Protein 9BKB (pdb70)

Structure (mmCIF, N/CA/C/O backbone):
data_9BKB
#
_entry.id   9BKB
#
_cell.length_a   87.410
_cell.length_b   87.410
_cell.length_c   183.680
_cell.angle_alpha   90.000
_cell.angle_beta   90.000
_cell.angle_gamma   90.000
#
_symmetry.space_group_name_H-M   'P 41 21 2'
#
loop_
_entity.id
_entity.type
_entity.pdbx_description
1 polymer 'Rid family protein ACIAD3089'
2 water water
#
loop_
_atom_site.group_PDB
_atom_site.id
_atom_site.type_symbol
_atom_site.label_atom_id
_atom_site.label_alt_id
_atom_site.label_comp_id
_atom_site.label_asym_id
_atom_site.label_entity_id
_atom_site.label_seq_id
_atom_site.pdbx_PDB_ins_code
_atom_site.Cartn_x
_atom_site.Cartn_y
_atom_site.Cartn_z
_atom_site.occupancy
_atom_site.B_iso_or_equiv
_atom_site.auth_seq_id
_atom_site.auth_comp_id
_atom_site.auth_asym_id
_atom_site.auth_atom_id
_atom_site.pdbx_PDB_model_num
ATOM 1 N N . MET A 1 1 ? -2.83323 8.42705 -13.09248 1.000 65.85097 1 MET A N 1
ATOM 2 C CA . MET A 1 1 ? -3.32130 7.76603 -14.29504 1.000 65.00933 1 MET A CA 1
ATOM 3 C C . MET A 1 1 ? -4.83553 7.90200 -14.52632 1.000 59.46767 1 MET A C 1
ATOM 4 O O . MET A 1 1 ? -5.22825 8.37773 -15.59210 1.000 58.92691 1 MET A O 1
ATOM 9 N N . ASN A 1 2 ? -5.68138 7.43669 -13.59370 1.000 54.01052 2 ASN A N 1
ATOM 10 C CA . ASN A 1 2 ? -7.12098 7.40107 -13.83196 1.000 50.73780 2 ASN A CA 1
ATOM 11 C C . ASN A 1 2 ? -7.84833 8.58082 -13.16298 1.000 50.70671 2 ASN A C 1
ATOM 12 O O . ASN A 1 2 ? -7.23680 9.50400 -12.60979 1.000 43.39948 2 ASN A O 1
ATOM 17 N N . ARG A 1 3 ? -9.18687 8.52121 -13.18160 1.000 43.61919 3 ARG A N 1
ATOM 18 C CA . ARG A 1 3 ? -10.00700 9.61648 -12.66957 1.000 45.29026 3 ARG A CA 1
ATOM 19 C C . ARG A 1 3 ? -9.83948 9.80864 -11.16762 1.000 41.12496 3 ARG A C 1
ATOM 20 O O . ARG A 1 3 ? -9.90021 10.94330 -10.68345 1.000 39.10830 3 ARG A O 1
ATOM 28 N N . ASP A 1 4 ? -9.62745 8.73259 -10.41219 1.000 41.97680 4 ASP A N 1
ATOM 29 C CA . ASP A 1 4 ? -9.46885 8.88792 -8.96931 1.000 43.52604 4 ASP A CA 1
ATOM 30 C C . ASP A 1 4 ? -8.15677 9.59473 -8.64114 1.000 44.11823 4 ASP A C 1
ATOM 31 O O . ASP A 1 4 ? -8.09924 10.43358 -7.72843 1.000 44.70032 4 ASP A O 1
ATOM 36 N N . ASP A 1 5 ? -7.09660 9.29449 -9.40118 1.000 45.29234 5 ASP A N 1
ATOM 37 C CA . ASP A 1 5 ? -5.83549 10.00846 -9.22440 1.000 45.48399 5 ASP A CA 1
ATOM 38 C C . ASP A 1 5 ? -5.99423 11.48190 -9.55583 1.000 44.08180 5 ASP A C 1
ATOM 39 O O . ASP A 1 5 ? -5.46144 12.35094 -8.85343 1.000 42.76869 5 ASP A O 1
ATOM 44 N N . ALA A 1 6 ? -6.71241 11.77808 -10.64104 1.000 40.07269 6 ALA A N 1
ATOM 45 C CA . ALA A 1 6 ? -6.97664 13.16256 -10.99686 1.000 38.86341 6 ALA A CA 1
ATOM 46 C C . ALA A 1 6 ? -7.75782 13.87044 -9.90000 1.000 38.65520 6 ALA A C 1
ATOM 47 O O . ALA A 1 6 ? -7.48844 15.03971 -9.59546 1.000 38.60587 6 ALA A O 1
ATOM 49 N N . PHE A 1 7 ? -8.74072 13.18383 -9.30948 1.000 35.10925 7 PHE A N 1
ATOM 50 C CA . PHE A 1 7 ? -9.48873 13.77613 -8.20941 1.000 37.64017 7 PHE A CA 1
ATOM 51 C C . PHE A 1 7 ? -8.55099 14.14165 -7.06650 1.000 38.64149 7 PHE A C 1
ATOM 52 O O . PHE A 1 7 ? -8.63093 15.24247 -6.51825 1.000 40.43043 7 PHE A O 1
ATOM 60 N N . LEU A 1 8 ? -7.66000 13.21981 -6.68499 1.000 39.91354 8 LEU A N 1
ATOM 61 C CA . LEU A 1 8 ? -6.72598 13.51635 -5.59011 1.000 41.84318 8 LEU A CA 1
ATOM 62 C C . LEU A 1 8 ? -5.80117 14.68306 -5.93054 1.000 40.65182 8 LEU A C 1
ATOM 63 O O . LEU A 1 8 ? -5.50356 15.52586 -5.06805 1.000 40.65048 8 LEU A O 1
ATOM 68 N N . THR A 1 9 ? -5.36259 14.76916 -7.19363 1.000 38.33281 9 THR A N 1
ATOM 69 C CA . THR A 1 9 ? -4.48266 15.86159 -7.60888 1.000 37.99497 9 THR A CA 1
ATOM 70 C C . THR A 1 9 ? -5.20057 17.20796 -7.54635 1.000 39.08315 9 THR A C 1
ATOM 71 O O . THR A 1 9 ? -4.66316 18.19939 -7.02989 1.000 40.54115 9 THR A O 1
ATOM 75 N N . VAL A 1 10 ? -6.42707 17.26120 -8.06709 1.000 38.36081 10 VAL A N 1
ATOM 76 C CA . VAL A 1 10 ? -7.19560 18.50316 -8.03444 1.000 39.02262 10 VAL A CA 1
ATOM 77 C C . VAL A 1 10 ? -7.53357 18.87719 -6.59277 1.000 39.01951 10 VAL A C 1
ATOM 78 O O . VAL A 1 10 ? -7.55115 20.05792 -6.23141 1.000 37.51547 10 VAL A O 1
ATOM 82 N N . GLN A 1 11 ? -7.82440 17.87832 -5.75477 1.000 36.72808 11 GLN A N 1
ATOM 83 C CA . GLN A 1 11 ? -8.08297 18.14108 -4.34272 1.000 41.11246 11 GLN A CA 1
ATOM 84 C C . GLN A 1 11 ? -6.87689 18.78632 -3.68013 1.000 41.72038 11 GLN A C 1
ATOM 85 O O . GLN A 1 11 ? -7.01744 19.73930 -2.90655 1.000 43.99690 11 GLN A O 1
ATOM 91 N N . ALA A 1 12 ? -5.67997 18.29195 -3.98521 1.000 42.45798 12 ALA A N 1
ATOM 92 C CA . ALA A 1 12 ? -4.48258 18.91724 -3.43735 1.000 41.99168 12 ALA A CA 1
ATOM 93 C C . ALA A 1 12 ? -4.33686 20.33497 -3.96245 1.000 44.95757 12 ALA A C 1
ATOM 94 O O . ALA A 1 12 ? -3.94719 21.24247 -3.21769 1.000 45.41088 12 ALA A O 1
ATOM 96 N N . ARG A 1 13 ? -4.66059 20.55031 -5.24427 1.000 41.86570 13 ARG A N 1
ATOM 97 C CA . ARG A 1 13 ? -4.52559 21.89226 -5.80482 1.000 40.91590 13 ARG A CA 1
ATOM 98 C C . ARG A 1 13 ? -5.49032 22.87606 -5.13994 1.000 45.81720 13 ARG A C 1
ATOM 99 O O . ARG A 1 13 ? -5.14510 24.04583 -4.92896 1.000 42.74409 13 ARG A O 1
ATOM 107 N N . LEU A 1 14 ? -6.71254 22.42976 -4.82982 1.000 40.20200 14 LEU A N 1
ATOM 108 C CA . LEU A 1 14 ? -7.71191 23.31964 -4.23980 1.000 40.86722 14 LEU A CA 1
ATOM 109 C C . LEU A 1 14 ? -7.45534 23.59982 -2.77216 1.000 46.00232 14 LEU A C 1
ATOM 110 O O . LEU A 1 14 ? -7.87562 24.64659 -2.26948 1.000 48.00061 14 LEU A O 1
ATOM 115 N N . GLY A 1 15 ? -6.77902 22.69470 -2.07484 1.000 46.32825 15 GLY A N 1
ATOM 116 C CA . GLY A 1 15 ? -6.44685 22.92454 -0.68292 1.000 45.31339 15 GLY A CA 1
ATOM 117 C C . GLY A 1 15 ? -7.53311 22.61715 0.32692 1.000 51.15504 15 GLY A C 1
ATOM 118 O O . GLY A 1 15 ? -7.48077 23.13960 1.43833 1.000 48.71593 15 GLY A O 1
ATOM 119 N N . TYR A 1 16 ? -8.52928 21.80630 -0.01873 1.000 44.82804 16 TYR A N 1
ATOM 120 C CA . TYR A 1 16 ? -9.50500 21.33068 0.95599 1.000 49.56578 16 TYR A CA 1
ATOM 121 C C . TYR A 1 16 ? -9.47223 19.81405 0.99290 1.000 50.70028 16 TYR A C 1
ATOM 122 O O . TYR A 1 16 ? -9.15159 19.15994 -0.00600 1.000 50.53491 16 TYR A O 1
ATOM 131 N N . ASP A 1 17 ? -9.84206 19.25487 2.13767 1.000 51.23385 17 ASP A N 1
ATOM 132 C CA . ASP A 1 17 ? -9.90428 17.81058 2.30513 1.000 51.61387 17 ASP A CA 1
ATOM 133 C C . ASP A 1 17 ? -11.35674 17.37575 2.14505 1.000 54.42576 17 ASP A C 1
ATOM 134 O O . ASP A 1 17 ? -12.18733 17.61961 3.02490 1.000 53.64191 17 ASP A O 1
ATOM 139 N N . PHE A 1 18 ? -11.65099 16.71633 1.02579 1.000 49.68285 18 PHE A N 1
ATOM 140 C CA . PHE A 1 18 ? -12.99091 16.24970 0.70622 1.000 53.05578 18 PHE A CA 1
ATOM 141 C C . PHE A 1 18 ? -13.25061 14.81937 1.15532 1.000 59.48411 18 PHE A C 1
ATOM 142 O O . PHE A 1 18 ? -14.41120 14.40437 1.18002 1.000 62.21777 18 PHE A O 1
ATOM 150 N N . SER A 1 19 ? -12.21000 14.05483 1.50104 1.000 64.88818 19 SER A N 1
ATOM 151 C CA . SER A 1 19 ? -12.39521 12.66002 1.88502 1.000 65.79249 19 SER A CA 1
ATOM 152 C C . SER A 1 19 ? -13.02845 12.48807 3.25891 1.000 77.13340 19 SER A C 1
ATOM 153 O O . SER A 1 19 ? -13.42152 11.36544 3.59744 1.000 84.10949 19 SER A O 1
ATOM 156 N N . GLY A 1 20 ? -13.14914 13.54928 4.04961 1.000 73.71056 20 GLY A N 1
ATOM 157 C CA . GLY A 1 20 ? -13.80168 13.43980 5.34017 1.000 75.96883 20 GLY A CA 1
ATOM 158 C C . GLY A 1 20 ? -15.26095 13.03673 5.22471 1.000 82.35972 20 GLY A C 1
ATOM 159 O O . GLY A 1 20 ? -15.99028 13.56560 4.38447 1.000 86.36062 20 GLY A O 1
ATOM 160 N N . LYS A 1 27 ? -33.23399 16.83105 5.95382 1.000 59.33629 27 LYS A N 1
ATOM 161 C CA . LYS A 1 27 ? -33.66072 15.43044 5.96906 1.000 64.07388 27 LYS A CA 1
ATOM 162 C C . LYS A 1 27 ? -33.90673 14.91673 4.55290 1.000 61.92279 27 LYS A C 1
ATOM 163 O O . LYS A 1 27 ? -35.04839 14.67141 4.14313 1.000 57.97849 27 LYS A O 1
ATOM 169 N N . TYR A 1 28 ? -32.81455 14.75722 3.80740 1.000 60.75347 28 TYR A N 1
ATOM 170 C CA . TYR A 1 28 ? -32.86209 14.21117 2.46032 1.000 58.84440 28 TYR A CA 1
ATOM 171 C C . TYR A 1 28 ? -31.65665 13.29604 2.26302 1.000 55.49242 28 TYR A C 1
ATOM 172 O O . TYR A 1 28 ? -30.82315 13.11708 3.15653 1.000 56.44944 28 TYR A O 1
ATOM 181 N N . THR A 1 29 ? -31.58340 12.71302 1.07515 1.000 53.19889 29 THR A N 1
ATOM 182 C CA . THR A 1 29 ? -30.53283 11.79204 0.67378 1.000 47.71964 29 THR A CA 1
ATOM 183 C C . THR A 1 29 ? -29.64317 12.49320 -0.34685 1.000 46.16802 29 THR A C 1
ATOM 184 O O . THR A 1 29 ? -30.14232 13.20427 -1.22540 1.000 42.17410 29 THR A O 1
ATOM 188 N N . SER A 1 30 ? -28.32813 12.27463 -0.24914 1.000 42.45985 30 SER A N 1
ATOM 189 C CA . SER A 1 30 ? -27.39851 12.97122 -1.13686 1.000 40.59081 30 SER A CA 1
ATOM 190 C C . SER A 1 30 ? -27.49475 12.44524 -2.55674 1.000 37.57600 30 SER A C 1
ATOM 191 O O . SER A 1 30 ? -27.36561 13.20892 -3.52443 1.000 36.97891 30 SER A O 1
ATOM 194 N N . LEU A 1 31 ? -27.70761 11.14166 -2.70384 1.000 38.15237 31 LEU A N 1
ATOM 195 C CA . LEU A 1 31 ? -27.65967 10.52808 -4.01870 1.000 39.10858 31 LEU A CA 1
ATOM 196 C C . LEU A 1 31 ? -28.63344 9.36946 -4.04638 1.000 35.72386 31 LEU A C 1
ATOM 197 O O . LEU A 1 31 ? -28.68183 8.57652 -3.10882 1.000 40.36792 31 LEU A O 1
ATOM 202 N N . ILE A 1 32 ? -29.39992 9.26218 -5.12371 1.000 36.95743 32 ILE A N 1
ATOM 203 C CA . ILE A 1 32 ? -30.24703 8.09719 -5.33246 1.000 38.14151 32 ILE A CA 1
ATOM 204 C C . ILE A 1 32 ? -30.02261 7.57714 -6.73977 1.000 41.89123 32 ILE A C 1
ATOM 205 O O . ILE A 1 32 ? -30.06243 8.35042 -7.70280 1.000 39.52892 32 ILE A O 1
ATOM 210 N N . GLU A 1 33 ? -29.83015 6.26388 -6.86693 1.000 42.36144 33 GLU A N 1
ATOM 211 C CA . GLU A 1 33 ? -29.64940 5.64368 -8.16976 1.000 39.99346 33 GLU A CA 1
ATOM 212 C C . GLU A 1 33 ? -30.94435 5.00575 -8.66451 1.000 41.78416 33 GLU A C 1
ATOM 213 O O . GLU A 1 33 ? -31.64068 4.31215 -7.91906 1.000 45.90604 33 GLU A O 1
ATOM 219 N N . HIS A 1 34 ? -31.25355 5.22933 -9.93308 1.000 41.45295 34 HIS A N 1
ATOM 220 C CA . HIS A 1 34 ? -32.38425 4.56468 -10.55971 1.000 44.82366 34 HIS A CA 1
ATOM 221 C C . HIS A 1 34 ? -32.11397 4.40657 -12.04724 1.000 44.37886 34 HIS A C 1
ATOM 222 O O . HIS A 1 34 ? -31.74353 5.37341 -12.72299 1.000 43.50867 34 HIS A O 1
ATOM 229 N N . ALA A 1 35 ? -32.28182 3.17751 -12.53872 1.000 44.92157 35 ALA A N 1
ATOM 230 C CA . ALA A 1 35 ? -32.16924 2.85741 -13.96314 1.000 43.66514 35 ALA A CA 1
ATOM 231 C C . ALA A 1 35 ? -30.85463 3.36378 -14.55545 1.000 39.21359 35 ALA A C 1
ATOM 232 O O . ALA A 1 35 ? -30.81518 3.91892 -15.65223 1.000 44.65977 35 ALA A O 1
ATOM 234 N N . GLY A 1 36 ? -29.76344 3.16894 -13.82993 1.000 41.05629 36 GLY A N 1
ATOM 235 C CA . GLY A 1 36 ? -28.47622 3.59187 -14.34976 1.000 48.73924 36 GLY A CA 1
ATOM 236 C C . GLY A 1 36 ? -28.18059 5.07709 -14.26956 1.000 47.62568 36 GLY A C 1
ATOM 237 O O . GLY A 1 36 ? -27.16721 5.51246 -14.82714 1.000 44.60006 36 GLY A O 1
ATOM 238 N N . LEU A 1 37 ? -29.01104 5.86765 -13.58080 1.000 41.38340 37 LEU A N 1
ATOM 239 C CA . LEU A 1 37 ? -28.76694 7.29322 -13.37395 1.000 41.99324 37 LEU A CA 1
ATOM 240 C C . LEU A 1 37 ? -28.60196 7.55152 -11.88370 1.000 45.05746 37 LEU A C 1
ATOM 241 O O . LEU A 1 37 ? -29.29712 6.94921 -11.06696 1.000 43.76979 37 LEU A O 1
ATOM 246 N N . ALA A 1 38 ? -27.67793 8.43112 -11.51414 1.000 41.48954 38 ALA A N 1
ATOM 247 C CA . ALA A 1 38 ? -27.55771 8.89784 -10.13816 1.000 41.79519 38 ALA A CA 1
ATOM 248 C C . ALA A 1 38 ? -28.07436 10.33153 -10.07661 1.000 40.45775 38 ALA A C 1
ATOM 249 O O . ALA A 1 38 ? -27.52259 11.22081 -10.73061 1.000 37.35242 38 ALA A O 1
ATOM 251 N N . TYR A 1 39 ? -29.15133 10.53974 -9.32309 1.000 44.49806 39 TYR A N 1
ATOM 252 C CA . TYR A 1 39 ? -29.66564 11.86786 -9.01277 1.000 41.55809 39 TYR A CA 1
ATOM 253 C C . TYR A 1 39 ? -28.96541 12.37026 -7.76292 1.000 38.36123 39 TYR A C 1
ATOM 254 O O . TYR A 1 39 ? -28.84166 11.62618 -6.78353 1.000 38.21496 39 TYR A O 1
ATOM 263 N N . MET A 1 40 ? -28.48589 13.61739 -7.79238 1.000 37.68298 40 MET A N 1
ATOM 264 C CA . MET A 1 40 ? -27.76100 14.16740 -6.65564 1.000 37.78245 40 MET A CA 1
ATOM 265 C C . MET A 1 40 ? -28.43169 15.44962 -6.17423 1.000 37.76127 40 MET A C 1
ATOM 266 O O . MET A 1 40 ? -28.86954 16.27872 -6.97934 1.000 35.70550 40 MET A O 1
ATOM 271 N N . SER A 1 41 ? -28.52304 15.58770 -4.85564 1.000 37.10489 41 SER A N 1
ATOM 272 C CA . SER A 1 41 ? -29.08184 16.77182 -4.22354 1.000 35.56681 41 SER A CA 1
ATOM 273 C C . SER A 1 41 ? -28.20984 17.99035 -4.50734 1.000 38.03363 41 SER A C 1
ATOM 274 O O . SER A 1 41 ? -27.01947 17.87794 -4.80747 1.000 38.67531 41 SER A O 1
ATOM 277 N N . GLY A 1 42 ? -28.81414 19.16956 -4.39929 1.000 37.20732 42 GLY A N 1
ATOM 278 C CA . GLY A 1 42 ? -28.03961 20.39218 -4.54409 1.000 37.49296 42 GLY A CA 1
ATOM 279 C C . GLY A 1 42 ? -26.95985 20.48880 -3.47800 1.000 41.38808 42 GLY A C 1
ATOM 280 O O . GLY A 1 42 ? -27.19687 20.20649 -2.30174 1.000 37.53498 42 GLY A O 1
ATOM 281 N N . GLN A 1 43 ? -25.75723 20.89473 -3.89802 1.000 38.10435 43 GLN A N 1
ATOM 282 C CA . GLN A 1 43 ? -24.59373 20.96212 -3.01428 1.000 38.70039 43 GLN A CA 1
ATOM 283 C C . GLN A 1 43 ? -24.17668 22.41280 -2.85239 1.000 35.96899 43 GLN A C 1
ATOM 284 O O . GLN A 1 43 ? -23.91488 23.09319 -3.84350 1.000 34.99595 43 GLN A O 1
ATOM 290 N N . ILE A 1 44 ? -24.11704 22.88172 -1.61059 1.000 35.45603 44 ILE A N 1
ATOM 291 C CA . ILE A 1 44 ? -23.51158 24.17665 -1.31873 1.000 36.10544 44 ILE A CA 1
ATOM 292 C C . ILE A 1 44 ? -22.04584 23.91111 -0.99313 1.000 38.13017 44 ILE A C 1
ATOM 293 O O . ILE A 1 44 ? -21.68019 22.75594 -0.72394 1.000 38.04864 44 ILE A O 1
ATOM 298 N N . PRO A 1 45 ? -21.17118 24.91976 -1.00397 1.000 35.72987 45 PRO A N 1
ATOM 299 C CA . PRO A 1 45 ? -19.72591 24.62096 -0.84439 1.000 39.31509 45 PRO A CA 1
ATOM 300 C C . PRO A 1 45 ? -19.32830 24.29174 0.58859 1.000 43.94414 45 PRO A C 1
ATOM 301 O O . PRO A 1 45 ? -18.53946 24.98218 1.22887 1.000 45.15654 45 PRO A O 1
ATOM 305 N N . ARG A 1 46 ? -19.80542 23.16085 1.09924 1.000 44.14850 46 ARG A N 1
ATOM 306 C CA . ARG A 1 46 ? -19.50106 22.75671 2.46593 1.000 47.82130 46 ARG A CA 1
ATOM 307 C C . ARG A 1 46 ? -18.38141 21.72135 2.43214 1.000 51.88108 46 ARG A C 1
ATOM 308 O O . ARG A 1 46 ? -18.50147 20.68840 1.76796 1.000 49.72077 46 ARG A O 1
ATOM 316 N N . VAL A 1 47 ? -17.28886 22.01991 3.13471 1.000 48.17258 47 VAL A N 1
ATOM 317 C CA . VAL A 1 47 ? -16.14529 21.12573 3.25928 1.000 46.90672 47 VAL A CA 1
ATOM 318 C C . VAL A 1 47 ? -15.40504 21.53317 4.52724 1.000 48.07986 47 VAL A C 1
ATOM 319 O O . VAL A 1 47 ? -15.42854 22.70462 4.92041 1.000 50.58504 47 VAL A O 1
ATOM 323 N N . GLU A 1 48 ? -14.83455 20.54683 5.22379 1.000 53.82857 48 GLU A N 1
ATOM 324 C CA . GLU A 1 48 ? -14.18268 20.77568 6.52231 1.000 57.76679 48 GLU A CA 1
ATOM 325 C C . GLU A 1 48 ? -15.10872 21.47820 7.52768 1.000 55.97327 48 GLU A C 1
ATOM 326 O O . GLU A 1 48 ? -14.69574 22.39709 8.23321 1.000 61.12062 48 GLU A O 1
ATOM 332 N N . ASP A 1 49 ? -16.38338 21.07310 7.54866 1.000 57.00111 49 ASP A N 1
ATOM 333 C CA . ASP A 1 49 ? -17.43896 21.64265 8.40987 1.000 64.17940 49 ASP A CA 1
ATOM 334 C C . ASP A 1 49 ? -17.47103 23.17654 8.39727 1.000 66.05223 49 ASP A C 1
ATOM 335 O O . ASP A 1 49 ? -17.47095 23.85170 9.42824 1.000 71.12096 49 ASP A O 1
ATOM 340 N N . LYS A 1 50 ? -17.48777 23.74248 7.21013 1.000 58.67934 50 LYS A N 1
ATOM 341 C CA . LYS A 1 50 ? -17.74427 25.16486 7.07670 1.000 57.96836 50 LYS A CA 1
ATOM 342 C C . LYS A 1 50 ? -18.30419 25.34638 5.68142 1.000 55.04430 50 LYS A C 1
ATOM 343 O O . LYS A 1 50 ? -17.73651 24.80128 4.72763 1.000 49.93726 50 LYS A O 1
ATOM 349 N N . VAL A 1 51 ? -19.42279 26.05375 5.55860 1.000 48.18732 51 VAL A N 1
ATOM 350 C CA . VAL A 1 51 ? -19.81951 26.45622 4.22392 1.000 52.53574 51 VAL A CA 1
ATOM 351 C C . VAL A 1 51 ? -18.81460 27.50471 3.78827 1.000 52.69381 51 VAL A C 1
ATOM 352 O O . VAL A 1 51 ? -18.69903 28.56784 4.41111 1.000 54.34748 51 VAL A O 1
ATOM 356 N N . GLN A 1 52 ? -18.07463 27.20681 2.73210 1.000 52.13711 52 GLN A N 1
ATOM 357 C CA . GLN A 1 52 ? -16.91840 28.01291 2.39001 1.000 48.62608 52 GLN A CA 1
ATOM 358 C C . GLN A 1 52 ? -17.43434 29.17094 1.54854 1.000 49.26077 52 GLN A C 1
ATOM 359 O O . GLN A 1 52 ? -18.47914 29.06871 0.89976 1.000 49.00979 52 GLN A O 1
ATOM 365 N N . VAL A 1 53 ? -16.69825 30.27659 1.56159 1.000 49.57223 53 VAL A N 1
ATOM 366 C CA . VAL A 1 53 ? -17.09064 31.48209 0.83169 1.000 50.08614 53 VAL A CA 1
ATOM 367 C C . VAL A 1 53 ? -18.26552 32.14926 1.55763 1.000 58.23823 53 VAL A C 1
ATOM 368 O O . VAL A 1 53 ? -18.05508 32.84646 2.55935 1.000 69.21653 53 VAL A O 1
ATOM 372 N N . CYS A 1 54 ? -19.49679 31.91283 1.09627 1.000 51.87521 54 CYS A N 1
ATOM 373 C CA . CYS A 1 54 ? -20.72783 32.55297 1.58709 1.000 47.45718 54 CYS A CA 1
ATOM 374 C C . CYS A 1 54 ? -20.81632 34.04171 1.28855 1.000 47.95027 54 CYS A C 1
ATOM 375 O O . CYS A 1 54 ? -19.85093 34.78477 1.47869 1.000 47.29214 54 CYS A O 1
ATOM 378 N N . GLY A 1 55 ? -22.02051 34.49825 0.94235 1.000 44.03602 55 GLY A N 1
ATOM 379 C CA . GLY A 1 55 ? -22.29486 35.87904 0.64200 1.000 42.73229 55 GLY A CA 1
ATOM 380 C C . GLY A 1 55 ? -22.95075 36.00331 -0.70777 1.000 47.21934 55 GLY A C 1
ATOM 381 O O . GLY A 1 55 ? -23.28740 35.00812 -1.36405 1.000 44.89024 55 GLY A O 1
ATOM 382 N N . LYS A 1 56 ? -23.13738 37.24648 -1.13514 1.000 45.35461 56 LYS A N 1
ATOM 383 C CA . LYS A 1 56 ? -23.86523 37.56561 -2.35324 1.000 46.37889 56 LYS A CA 1
ATOM 384 C C . LYS A 1 56 ? -22.86606 37.93843 -3.44285 1.000 47.25744 56 LYS A C 1
ATOM 385 O O . LYS A 1 56 ? -22.09900 38.89533 -3.29112 1.000 46.54854 56 LYS A O 1
ATOM 391 N N . VAL A 1 57 ? -22.86517 37.16922 -4.53260 1.000 44.96062 57 VAL A N 1
ATOM 392 C CA . VAL A 1 57 ? -21.92033 37.40277 -5.61798 1.000 43.33168 57 VAL A CA 1
ATOM 393 C C . VAL A 1 57 ? -22.21439 38.75100 -6.25902 1.000 46.14412 57 VAL A C 1
ATOM 394 O O . VAL A 1 57 ? -23.36818 39.06590 -6.57907 1.000 44.59506 57 VAL A O 1
ATOM 398 N N . GLY A 1 58 ? -21.16306 39.54066 -6.47932 1.000 48.26126 58 GLY A N 1
ATOM 399 C CA . GLY A 1 58 ? -21.30115 40.90335 -6.93896 1.000 48.37811 58 GLY A CA 1
ATOM 400 C C . GLY A 1 58 ? -21.43725 41.91602 -5.82449 1.000 52.37687 58 GLY A C 1
ATOM 401 O O . GLY A 1 58 ? -21.46714 43.12144 -6.10009 1.000 55.91318 58 GLY A O 1
ATOM 402 N N . PHE A 1 59 ? -21.51441 41.46321 -4.57337 1.000 53.04605 59 PHE A N 1
ATOM 403 C CA . PHE A 1 59 ? -21.57384 42.35874 -3.42212 1.000 53.40201 59 PHE A CA 1
ATOM 404 C C . PHE A 1 59 ? -20.40090 42.07395 -2.49732 1.000 54.48723 59 PHE A C 1
ATOM 405 O O . PHE A 1 59 ? -19.46141 42.86844 -2.46186 1.000 56.72268 59 PHE A O 1
ATOM 413 N N . ASP A 1 60 ? -20.39513 40.96294 -1.76230 1.000 50.97059 60 ASP A N 1
ATOM 414 C CA . ASP A 1 60 ? -19.24253 40.62847 -0.93310 1.000 54.00907 60 ASP A CA 1
ATOM 415 C C . ASP A 1 60 ? -18.50172 39.38493 -1.41617 1.000 55.19256 60 ASP A C 1
ATOM 416 O O . ASP A 1 60 ? -17.61210 38.88767 -0.71418 1.000 54.49117 60 ASP A O 1
ATOM 421 N N . VAL A 1 61 ? -18.86611 38.85215 -2.58025 1.000 52.95176 61 VAL A N 1
ATOM 422 C CA . VAL A 1 61 ? -18.15364 37.74835 -3.20958 1.000 49.72165 61 VAL A CA 1
ATOM 423 C C . VAL A 1 61 ? -17.89195 38.16154 -4.65026 1.000 48.26769 61 VAL A C 1
ATOM 424 O O . VAL A 1 61 ? -18.82123 38.57007 -5.35564 1.000 46.18859 61 VAL A O 1
ATOM 428 N N . ASP A 1 62 ? -16.63690 38.08535 -5.08714 1.000 48.31353 62 ASP A N 1
ATOM 429 C CA . ASP A 1 62 ? -16.32862 38.49775 -6.44582 1.000 49.98305 62 ASP A CA 1
ATOM 430 C C . ASP A 1 62 ? -16.30290 37.26355 -7.34774 1.000 49.16068 62 ASP A C 1
ATOM 431 O O . ASP A 1 62 ? -16.51488 36.13403 -6.89575 1.000 45.91879 62 ASP A O 1
ATOM 436 N N . LEU A 1 63 ? -16.04955 37.48983 -8.64082 1.000 49.57684 63 LEU A N 1
ATOM 437 C CA . LEU A 1 63 ? -16.15556 36.41242 -9.62424 1.000 49.37900 63 LEU A CA 1
ATOM 438 C C . LEU A 1 63 ? -15.21111 35.25340 -9.30038 1.000 48.02165 63 LEU A C 1
ATOM 439 O O . LEU A 1 63 ? -15.61126 34.08327 -9.35834 1.000 47.06252 63 LEU A O 1
ATOM 444 N N . SER A 1 64 ? -13.96289 35.55735 -8.92990 1.000 47.41926 64 SER A N 1
ATOM 445 C CA . SER A 1 64 ? -12.99338 34.50925 -8.59142 1.000 46.50459 64 SER A CA 1
ATOM 446 C C . SER A 1 64 ? -13.44978 33.65208 -7.41416 1.000 42.91783 64 SER A C 1
ATOM 447 O O . SER A 1 64 ? -13.28844 32.42177 -7.42074 1.000 44.77323 64 SER A O 1
ATOM 450 N N . GLN A 1 65 ? -13.96820 34.28978 -6.36453 1.000 45.50999 65 GLN A N 1
ATOM 451 C CA . GLN A 1 65 ? -14.42482 33.53416 -5.20851 1.000 43.77824 65 GLN A CA 1
ATOM 452 C C . GLN A 1 65 ? -15.65089 32.69156 -5.54152 1.000 41.37837 65 GLN A C 1
ATOM 453 O O . GLN A 1 65 ? -15.80532 31.58302 -5.01692 1.000 40.99304 65 GLN A O 1
ATOM 459 N N . ALA A 1 66 ? -16.54483 33.21430 -6.38637 1.000 39.90239 66 ALA A N 1
ATOM 460 C CA . ALA A 1 66 ? -17.72349 32.45159 -6.79597 1.000 39.84258 66 ALA A CA 1
ATOM 461 C C . ALA A 1 66 ? -17.32031 31.23426 -7.62204 1.000 38.02004 66 ALA A C 1
ATOM 462 O O . ALA A 1 66 ? -17.91633 30.15932 -7.49290 1.000 38.21682 66 ALA A O 1
ATOM 464 N N . GLN A 1 67 ? -16.30038 31.38264 -8.47508 1.000 40.38993 67 GLN A N 1
ATOM 465 C CA . GLN A 1 67 ? -15.79394 30.22937 -9.21168 1.000 37.49891 67 GLN A CA 1
ATOM 466 C C . GLN A 1 67 ? -15.20859 29.18439 -8.27087 1.000 40.14803 67 GLN A C 1
ATOM 467 O O . GLN A 1 67 ? -15.42795 27.97757 -8.45580 1.000 39.56793 67 GLN A O 1
ATOM 473 N N . LEU A 1 68 ? -14.46031 29.62495 -7.25232 1.000 37.80210 68 LEU A N 1
ATOM 474 C CA . LEU A 1 68 ? -13.96878 28.67660 -6.25717 1.000 41.98231 68 LEU A CA 1
ATOM 475 C C . LEU A 1 68 ? -15.12536 27.95232 -5.57043 1.000 36.08978 68 LEU A C 1
ATOM 476 O O . LEU A 1 68 ? -15.06580 26.73502 -5.35470 1.000 39.47775 68 LEU A O 1
ATOM 481 N N . ALA A 1 69 ? -16.17199 28.69587 -5.19407 1.000 37.65667 69 ALA A N 1
ATOM 482 C CA . ALA A 1 69 ? -17.34791 28.09196 -4.56812 1.000 38.75827 69 ALA A CA 1
ATOM 483 C C . ALA A 1 69 ? -17.96756 27.02408 -5.46276 1.000 37.39760 69 ALA A C 1
ATOM 484 O O . ALA A 1 69 ? -18.30182 25.92454 -4.99890 1.000 37.63668 69 ALA A O 1
ATOM 486 N N . ALA A 1 70 ? -18.12553 27.33828 -6.75745 1.000 36.31001 70 ALA A N 1
ATOM 487 C CA . ALA A 1 70 ? -18.65544 26.36170 -7.71675 1.000 35.57706 70 ALA A CA 1
ATOM 488 C C . ALA A 1 70 ? -17.77004 25.11764 -7.78886 1.000 34.76176 70 ALA A C 1
ATOM 489 O O . ALA A 1 70 ? -18.26612 23.98193 -7.87455 1.000 34.38109 70 ALA A O 1
ATOM 491 N N . SER A 1 71 ? -16.45238 25.32013 -7.73897 1.000 36.38078 71 SER A N 1
ATOM 492 C CA . SER A 1 71 ? -15.50355 24.20992 -7.73990 1.000 36.75188 71 SER A CA 1
ATOM 493 C C . SER A 1 71 ? -15.68612 23.32085 -6.51790 1.000 35.50670 71 SER A C 1
ATOM 494 O O . SER A 1 71 ? -15.61497 22.09216 -6.61482 1.000 36.75095 71 SER A O 1
ATOM 497 N N . ILE A 1 72 ? -15.88971 23.93319 -5.35327 1.000 34.49043 72 ILE A N 1
ATOM 498 C CA . ILE A 1 72 ? -16.04180 23.17782 -4.10626 1.000 35.24877 72 ILE A CA 1
ATOM 499 C C . ILE A 1 72 ? -17.33028 22.35331 -4.12350 1.000 34.48146 72 ILE A C 1
ATOM 500 O O . ILE A 1 72 ? -17.33979 21.17896 -3.72766 1.000 35.73632 72 ILE A O 1
ATOM 505 N N . SER A 1 73 ? -18.44302 22.96209 -4.56063 1.000 36.28301 73 SER A N 1
ATOM 506 C CA . SER A 1 73 ? -19.69200 22.20380 -4.71385 1.000 34.85090 73 SER A CA 1
ATOM 507 C C . SER A 1 73 ? -19.51402 21.00727 -5.65735 1.000 35.69965 73 SER A C 1
ATOM 508 O O . SER A 1 73 ? -20.02287 19.90025 -5.40245 1.000 35.70215 73 SER A O 1
ATOM 511 N N . THR A 1 74 ? -18.80229 21.21396 -6.76131 1.000 34.69081 74 THR A N 1
ATOM 512 C CA . THR A 1 74 ? -18.57578 20.11811 -7.69751 1.000 33.15165 74 THR A CA 1
ATOM 513 C C . THR A 1 74 ? -17.71314 19.02142 -7.08728 1.000 35.51849 74 THR A C 1
ATOM 514 O O . THR A 1 74 ? -18.01056 17.83006 -7.23943 1.000 36.92632 74 THR A O 1
ATOM 518 N N . MET A 1 75 ? -16.63088 19.40301 -6.40830 1.000 36.13187 75 MET A N 1
ATOM 519 C CA . MET A 1 75 ? -15.77705 18.40948 -5.76521 1.000 36.89611 75 MET A CA 1
ATOM 520 C C . MET A 1 75 ? -16.56025 17.62209 -4.71854 1.000 38.32378 75 MET A C 1
ATOM 521 O O . MET A 1 75 ? -16.34418 16.42027 -4.54536 1.000 37.09500 75 MET A O 1
ATOM 526 N N . ARG A 1 76 ? -17.47345 18.28963 -4.01021 1.000 38.93733 76 ARG A N 1
ATOM 527 C CA . ARG A 1 76 ? -18.34240 17.60292 -3.05953 1.000 40.17808 76 ARG A CA 1
ATOM 528 C C . ARG A 1 76 ? -19.17912 16.53686 -3.74959 1.000 38.19640 76 ARG A C 1
ATOM 529 O O . ARG A 1 76 ? -19.29204 15.40145 -3.26337 1.000 38.80950 76 ARG A O 1
ATOM 537 N N . ALA A 1 77 ? -19.79068 16.88859 -4.88534 1.000 38.00687 77 ALA A N 1
ATOM 538 C CA . ALA A 1 77 ? -20.57813 15.89543 -5.61691 1.000 37.79612 77 ALA A CA 1
ATOM 539 C C . ALA A 1 77 ? -19.71786 14.71350 -6.05031 1.000 39.24613 77 ALA A C 1
ATOM 540 O O . ALA A 1 77 ? -20.13776 13.55079 -5.94899 1.000 40.86276 77 ALA A O 1
ATOM 542 N N . LEU A 1 78 ? -18.51440 14.99365 -6.55509 1.000 36.96177 78 LEU A N 1
ATOM 543 C CA . LEU A 1 78 ? -17.62952 13.90763 -6.98004 1.000 39.27007 78 LEU A CA 1
ATOM 544 C C . LEU A 1 78 ? -17.22101 13.03308 -5.79739 1.000 39.11721 78 LEU A C 1
ATOM 545 O O . LEU A 1 78 ? -17.17184 11.80673 -5.92003 1.000 39.89684 78 LEU A O 1
ATOM 550 N N . ALA A 1 79 ? -16.94929 13.64729 -4.63828 1.000 36.21002 79 ALA A N 1
ATOM 551 C CA . ALA A 1 79 ? -16.60667 12.88566 -3.43649 1.000 43.85167 79 ALA A CA 1
ATOM 552 C C . ALA A 1 79 ? -17.75724 11.98894 -2.99546 1.000 44.54154 79 ALA A C 1
ATOM 553 O O . ALA A 1 79 ? -17.53369 10.86096 -2.54251 1.000 44.98424 79 ALA A O 1
ATOM 555 N N . ILE A 1 80 ? -18.99641 12.48027 -3.09860 1.000 42.67455 80 ILE A N 1
ATOM 556 C CA . ILE A 1 80 ? -20.15659 11.65188 -2.75853 1.000 42.22777 80 ILE A CA 1
ATOM 557 C C . ILE A 1 80 ? -20.26273 10.45658 -3.70471 1.000 44.33002 80 ILE A C 1
ATOM 558 O O . ILE A 1 80 ? -20.52874 9.32246 -3.27548 1.000 44.73292 80 ILE A O 1
ATOM 563 N N . LEU A 1 81 ? -20.06869 10.68928 -5.01066 1.000 41.16395 81 LEU A N 1
ATOM 564 C CA . LEU A 1 81 ? -20.08673 9.57748 -5.96179 1.000 40.95503 81 LEU A CA 1
ATOM 565 C C . LEU A 1 81 ? -18.99103 8.56341 -5.64565 1.000 44.14824 81 LEU A C 1
ATOM 566 O O . LEU A 1 81 ? -19.21909 7.34765 -5.70248 1.000 42.05062 81 LEU A O 1
ATOM 571 N N . LYS A 1 82 ? -17.78537 9.04863 -5.34888 1.000 43.19509 82 LYS A N 1
ATOM 572 C CA . LYS A 1 82 ? -16.67405 8.15636 -5.03856 1.000 45.58687 82 LYS A CA 1
ATOM 573 C C . LYS A 1 82 ? -16.93851 7.37098 -3.75991 1.000 47.54063 82 LYS A C 1
ATOM 574 O O . LYS A 1 82 ? -16.60752 6.18543 -3.67041 1.000 51.54405 82 LYS A O 1
ATOM 580 N N . GLN A 1 83 ? -17.59163 7.99080 -2.77911 1.000 49.55896 83 GLN A N 1
ATOM 581 C CA . GLN A 1 83 ? -17.90695 7.26186 -1.55723 1.000 51.23424 83 GLN A CA 1
ATOM 582 C C . GLN A 1 83 ? -18.97656 6.20903 -1.79649 1.000 54.02752 83 GLN A C 1
ATOM 583 O O . GLN A 1 83 ? -18.92198 5.11451 -1.22112 1.000 57.61678 83 GLN A O 1
ATOM 589 N N . HIS A 1 84 ? -19.96759 6.52668 -2.62612 1.000 47.99450 84 HIS A N 1
ATOM 590 C CA . HIS A 1 84 ? -21.05415 5.59036 -2.85883 1.000 49.40197 84 HIS A CA 1
ATOM 591 C C . HIS A 1 84 ? -20.59496 4.40647 -3.70880 1.000 51.55413 84 HIS A C 1
ATOM 592 O O . HIS A 1 84 ? -20.97680 3.26170 -3.44140 1.000 49.18742 84 HIS A O 1
ATOM 599 N N . TYR A 1 85 ? -19.75618 4.65211 -4.71682 1.000 48.22004 85 TYR A N 1
ATOM 600 C CA . TYR A 1 85 ? -19.38794 3.62206 -5.67928 1.000 47.31321 85 TYR A CA 1
ATOM 601 C C . TYR A 1 85 ? -17.93968 3.16947 -5.56596 1.000 50.28322 85 TYR A C 1
ATOM 602 O O . TYR A 1 85 ? -17.53344 2.26297 -6.29961 1.000 50.04398 85 TYR A O 1
ATOM 611 N N . GLY A 1 86 ? -17.15086 3.76212 -4.67694 1.000 47.38201 86 GLY A N 1
ATOM 612 C CA . GLY A 1 86 ? -15.77116 3.36862 -4.51936 1.000 51.81714 86 GLY A CA 1
ATOM 613 C C . GLY A 1 86 ? -14.80980 3.96279 -5.52586 1.000 50.01120 86 GLY A C 1
ATOM 614 O O . GLY A 1 86 ? -13.61468 4.04726 -5.23596 1.000 49.21584 86 GLY A O 1
ATOM 615 N N . THR A 1 87 ? -15.28370 4.37876 -6.69941 1.000 51.09697 87 THR A N 1
ATOM 616 C CA . THR A 1 87 ? -14.40050 4.90205 -7.73193 1.000 48.72742 87 THR A CA 1
ATOM 617 C C . THR A 1 87 ? -15.18879 5.79425 -8.68481 1.000 48.46987 87 THR A C 1
ATOM 618 O O . THR A 1 87 ? -16.37347 5.55736 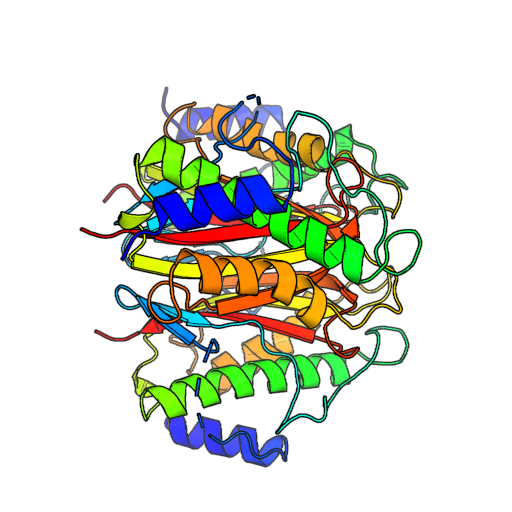-8.93729 1.000 48.65312 87 THR A O 1
ATOM 622 N N . LEU A 1 88 ? -14.52036 6.82785 -9.20478 1.000 43.35037 88 LEU A N 1
ATOM 623 C CA . LEU A 1 88 ? -15.11988 7.66331 -10.24086 1.000 42.35609 88 LEU A CA 1
ATOM 624 C C . LEU A 1 88 ? -15.11335 6.99740 -11.60978 1.000 46.64294 88 LEU A C 1
ATOM 625 O O . LEU A 1 88 ? -15.63681 7.57767 -12.57246 1.000 41.89698 88 LEU A O 1
ATOM 630 N N . GLN A 1 89 ? -14.53398 5.80015 -11.72817 1.000 45.82563 89 GLN A N 1
ATOM 631 C CA . GLN A 1 89 ? -14.58798 5.08355 -12.99454 1.000 44.29555 89 GLN A CA 1
ATOM 632 C C . GLN A 1 89 ? -15.99731 4.63175 -13.35406 1.000 45.70348 89 GLN A C 1
ATOM 633 O O . GLN A 1 89 ? -16.21548 4.20696 -14.48842 1.000 42.93947 89 GLN A O 1
ATOM 639 N N . VAL A 1 90 ? -16.95190 4.69516 -12.42370 1.000 45.38514 90 VAL A N 1
ATOM 640 C CA . VAL A 1 90 ? -18.32540 4.33209 -12.75858 1.000 45.51164 90 VAL A CA 1
ATOM 641 C C . VAL A 1 90 ? -19.03003 5.39982 -13.58332 1.000 43.02874 90 VAL A C 1
ATOM 642 O O . VAL A 1 90 ? -20.08351 5.11979 -14.16814 1.000 44.62954 90 VAL A O 1
ATOM 646 N N . VAL A 1 91 ? -18.48723 6.61551 -13.64963 1.000 43.30956 91 VAL A N 1
ATOM 647 C CA . VAL A 1 91 ? -19.17970 7.69906 -14.33066 1.000 43.02399 91 VAL A CA 1
ATOM 648 C C . VAL A 1 91 ? -19.07163 7.49920 -15.83228 1.000 43.37170 91 VAL A C 1
ATOM 649 O O . VAL A 1 91 ? -17.97303 7.32644 -16.37359 1.000 42.52265 91 VAL A O 1
ATOM 653 N N . GLU A 1 92 ? -20.21644 7.47113 -16.50623 1.000 42.54928 92 GLU A N 1
ATOM 654 C CA . GLU A 1 92 ? -20.27535 7.49795 -17.96046 1.000 44.41544 92 GLU A CA 1
ATOM 655 C C . GLU A 1 92 ? -20.42401 8.91258 -18.53038 1.000 49.18571 92 GLU A C 1
ATOM 656 O O . GLU A 1 92 ? -19.75775 9.26021 -19.51251 1.000 44.73496 92 GLU A O 1
ATOM 662 N N . LYS A 1 93 ? -21.29535 9.73672 -17.94516 1.000 40.92047 93 LYS A N 1
ATOM 663 C CA . LYS A 1 93 ? -21.55241 11.09849 -18.41096 1.000 39.23704 93 LYS A CA 1
ATOM 664 C C . LYS A 1 93 ? -22.24031 11.88311 -17.30099 1.000 40.28813 93 LYS A C 1
ATOM 665 O O . LYS A 1 93 ? -23.06275 11.32574 -16.57883 1.000 40.22827 93 LYS A O 1
ATOM 671 N N . VAL A 1 94 ? -21.90670 13.16464 -17.16135 1.000 41.42511 94 VAL A N 1
ATOM 672 C CA . VAL A 1 94 ? -22.70074 14.07003 -16.33057 1.000 40.15344 94 VAL A CA 1
ATOM 673 C C . VAL A 1 94 ? -23.81858 14.59939 -17.22834 1.000 40.38409 94 VAL A C 1
ATOM 674 O O . VAL A 1 94 ? -23.60354 15.48991 -18.03941 1.000 42.51690 94 VAL A O 1
ATOM 678 N N . LEU A 1 95 ? -25.03025 14.05955 -17.08418 1.000 35.89791 95 LEU A N 1
ATOM 679 C CA . LEU A 1 95 ? -26.07682 14.44319 -18.02421 1.000 37.41602 95 LEU A CA 1
ATOM 680 C C . LEU A 1 95 ? -26.47654 15.89499 -17.82401 1.000 40.18214 95 LEU A C 1
ATOM 681 O O . LEU A 1 95 ? -26.69307 16.63133 -18.79789 1.000 38.54073 95 LEU A O 1
ATOM 686 N N . GLN A 1 96 ? -26.58078 16.32509 -16.56964 1.000 36.85795 96 GLN A N 1
ATOM 687 C CA . GLN A 1 96 ? -27.10673 17.65680 -16.31156 1.000 39.44969 96 GLN A CA 1
ATOM 688 C C . GLN A 1 96 ? -26.48568 18.22687 -15.04550 1.000 36.28901 96 GLN A C 1
ATOM 689 O O . GLN A 1 96 ? -26.30586 17.51144 -14.05292 1.000 37.17885 96 GLN A O 1
ATOM 695 N N . MET A 1 97 ? -26.14903 19.51278 -15.10481 1.000 33.79175 97 MET A N 1
ATOM 696 C CA . MET A 1 97 ? -25.63419 20.26873 -13.96878 1.000 36.37859 97 MET A CA 1
ATOM 697 C C . MET A 1 97 ? -26.39207 21.58143 -13.87580 1.000 36.79658 97 MET A C 1
ATOM 698 O O . MET A 1 97 ? -26.29569 22.40678 -14.78456 1.000 34.86751 97 MET A O 1
ATOM 703 N N . ASN A 1 98 ? -27.11601 21.79909 -12.77674 1.000 38.09339 98 ASN A N 1
ATOM 704 C CA . ASN A 1 98 ? -27.85553 23.05025 -12.58923 1.000 37.54168 98 ASN A CA 1
ATOM 705 C C . ASN A 1 98 ? -27.15135 23.89462 -11.52529 1.000 34.21167 98 ASN A C 1
ATOM 706 O O . ASN A 1 98 ? -26.94824 23.43299 -10.40030 1.000 36.30989 98 ASN A O 1
ATOM 711 N N . VAL A 1 99 ? -26.78590 25.12542 -11.89189 1.000 35.74732 99 VAL A N 1
ATOM 712 C CA . VAL A 1 99 ? -26.00050 26.02668 -11.05288 1.000 35.43143 99 VAL A CA 1
ATOM 713 C C . VAL A 1 99 ? -26.87984 27.20200 -10.64523 1.000 34.66916 99 VAL A C 1
ATOM 714 O O . VAL A 1 99 ? -27.35660 27.95786 -11.50070 1.000 39.42386 99 VAL A O 1
ATOM 718 N N . PHE A 1 100 ? -27.07192 27.37274 -9.34639 1.000 36.13133 100 PHE A N 1
ATOM 719 C CA . PHE A 1 100 ? -27.84940 28.47248 -8.78799 1.000 39.50252 100 PHE A CA 1
ATOM 720 C C . PHE A 1 100 ? -26.88919 29.39122 -8.03357 1.000 38.90132 100 PHE A C 1
ATOM 721 O O . PHE A 1 100 ? -26.21237 28.94731 -7.10057 1.000 36.18756 100 PHE A O 1
ATOM 729 N N . ILE A 1 101 ? -26.83920 30.66435 -8.43214 1.000 37.14840 101 ILE A N 1
ATOM 730 C CA . ILE A 1 101 ? -25.86209 31.62281 -7.92377 1.000 39.63890 101 ILE A CA 1
ATOM 731 C C . ILE A 1 101 ? -26.59516 32.69652 -7.11639 1.000 40.60055 101 ILE A C 1
ATOM 732 O O . ILE A 1 101 ? -27.49831 33.36770 -7.62870 1.000 38.16705 101 ILE A O 1
ATOM 737 N N . HIS A 1 102 ? -26.20361 32.84640 -5.85502 1.000 37.25757 102 HIS A N 1
ATOM 738 C CA . HIS A 1 102 ? -26.69972 33.88962 -4.95226 1.000 40.99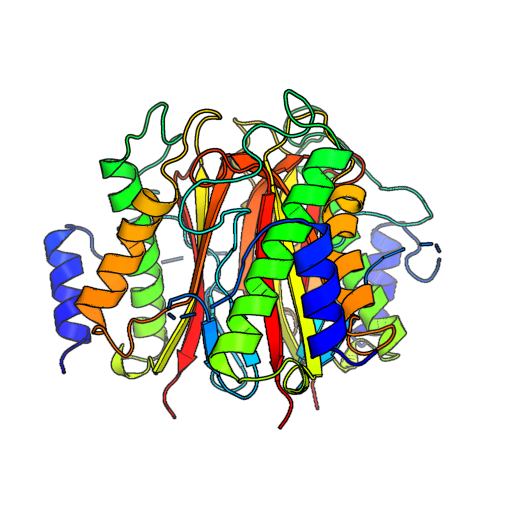286 102 HIS A CA 1
ATOM 739 C C . HIS A 1 102 ? -26.01658 35.20784 -5.32914 1.000 41.00821 102 HIS A C 1
ATOM 740 O O . HIS A 1 102 ? -24.83130 35.40228 -5.05178 1.000 38.49248 102 HIS A O 1
ATOM 747 N N . SER A 1 103 ? -26.73440 36.11664 -5.99674 1.000 40.77655 103 SER A N 1
ATOM 748 C CA . SER A 1 103 ? -26.07962 37.29969 -6.55534 1.000 42.70863 103 SER A CA 1
ATOM 749 C C . SER A 1 103 ? -26.95607 38.54947 -6.44832 1.000 43.89436 103 SER A C 1
ATOM 750 O O . SER A 1 103 ? -28.12497 38.50166 -6.05608 1.000 42.27795 103 SER A O 1
ATOM 753 N N . THR A 1 104 ? -26.35999 39.68313 -6.81723 1.000 43.48417 104 THR A N 1
ATOM 754 C CA . THR A 1 104 ? -27.05625 40.95485 -6.93475 1.000 46.06980 104 THR A CA 1
ATOM 755 C C . THR A 1 104 ? -27.87216 41.00774 -8.22817 1.000 50.74977 104 THR A C 1
ATOM 756 O O . THR A 1 104 ? -27.67918 40.21843 -9.15833 1.000 43.88315 104 THR A O 1
ATOM 760 N N . ALA A 1 105 ? -28.74859 42.00300 -8.31077 1.000 49.12475 105 ALA A N 1
ATOM 761 C CA . ALA A 1 105 ? -29.59936 42.17652 -9.48112 1.000 47.96407 105 ALA A CA 1
ATOM 762 C C . ALA A 1 105 ? -28.86313 42.80077 -10.64979 1.000 49.76054 105 ALA A C 1
ATOM 763 O O . ALA A 1 105 ? -29.48514 43.04316 -11.69239 1.000 44.39011 105 ALA A O 1
ATOM 765 N N . ASP A 1 106 ? -27.56499 43.07027 -10.50445 1.000 45.07806 106 ASP A N 1
ATOM 766 C CA . ASP A 1 106 ? -26.76043 43.57788 -11.60450 1.000 48.57757 106 ASP A CA 1
ATOM 767 C C . ASP A 1 106 ? -25.70714 42.58995 -12.07017 1.000 45.70513 106 ASP A C 1
ATOM 768 O O . ASP A 1 106 ? -24.95826 42.89934 -12.99832 1.000 45.33398 106 ASP A O 1
ATOM 773 N N . PHE A 1 107 ? -25.64430 41.40654 -11.47429 1.000 44.03103 107 PHE A N 1
ATOM 774 C CA . PHE A 1 107 ? -24.66203 40.41087 -11.87277 1.000 40.98203 107 PHE A CA 1
ATOM 775 C C . PHE A 1 107 ? -25.10857 39.71354 -13.15195 1.000 40.95082 107 PHE A C 1
ATOM 776 O O . PHE A 1 107 ? -26.24107 39.23635 -13.24460 1.000 43.28960 107 PHE A O 1
ATOM 784 N N . THR A 1 108 ? -24.22827 39.66811 -14.15445 1.000 41.95746 108 THR A N 1
ATOM 785 C CA . THR A 1 108 ? -24.56927 39.02673 -15.41722 1.000 42.23856 108 THR A CA 1
ATOM 786 C C . THR A 1 108 ? -23.52356 38.01368 -15.87136 1.000 42.58652 108 THR A C 1
ATOM 787 O O . THR A 1 108 ? -23.55858 37.58741 -17.03086 1.000 40.37189 108 THR A O 1
ATOM 791 N N . GLN A 1 109 ? -22.61001 37.60164 -15.00101 1.000 39.82820 109 GLN A N 1
ATOM 792 C CA . GLN A 1 109 ? -21.55525 36.66007 -15.36506 1.000 43.58833 109 GLN A CA 1
ATOM 793 C C . GLN A 1 109 ? -21.79629 35.26750 -14.78486 1.000 40.82399 109 GLN A C 1
ATOM 794 O O . GLN A 1 109 ? -20.87246 34.60194 -14.30410 1.000 38.21591 109 GLN A O 1
ATOM 800 N N . GLN A 1 110 ? -23.05358 34.81561 -14.83316 1.000 39.65398 110 GLN A N 1
ATOM 801 C CA . GLN A 1 110 ? -23.39266 33.49198 -14.31625 1.000 38.84919 110 GLN A CA 1
ATOM 802 C C . GLN A 1 110 ? -22.65025 32.40097 -15.07373 1.000 36.73763 110 GLN A C 1
ATOM 803 O O . GLN A 1 110 ? -22.24094 31.38961 -14.48802 1.000 33.93992 110 GLN A O 1
ATOM 809 N N . SER A 1 111 ? -22.46804 32.59356 -16.38113 1.000 37.15026 111 SER A N 1
ATOM 810 C CA . SER A 1 111 ? -21.77093 31.59896 -17.18843 1.000 42.79638 111 SER A CA 1
ATOM 811 C C . SER A 1 111 ? -20.33707 31.41223 -16.70155 1.000 38.78632 111 SER A C 1
ATOM 812 O O . SER A 1 111 ? -19.85713 30.27929 -16.54949 1.000 37.90971 111 SER A O 1
ATOM 815 N N . GLU A 1 112 ? -19.65798 32.51332 -16.39786 1.000 39.62737 112 GLU A N 1
ATOM 816 C CA . GLU A 1 112 ? -18.28969 32.42269 -15.90293 1.000 40.37491 112 GLU A CA 1
ATOM 817 C C . GLU A 1 112 ? -18.22814 31.74557 -14.53229 1.000 35.74429 112 GLU A C 1
ATOM 818 O O . GLU A 1 112 ? -17.27807 31.00793 -14.24120 1.000 39.54807 112 GLU A O 1
ATOM 824 N N . VAL A 1 113 ? -19.20754 31.99759 -13.65953 1.000 37.21993 113 VAL A N 1
ATOM 825 C CA . VAL A 1 113 ? -19.24875 31.27417 -12.38488 1.000 35.99773 113 VAL A CA 1
ATOM 826 C C . VAL A 1 113 ? -19.38850 29.77261 -12.62446 1.000 35.32266 113 VAL A C 1
ATOM 827 O O . VAL A 1 113 ? -18.66802 28.95858 -12.03591 1.000 35.96831 113 VAL A O 1
ATOM 831 N N . ALA A 1 114 ? -20.33872 29.38093 -13.47890 1.000 38.39090 114 ALA A N 1
ATOM 832 C CA . ALA A 1 114 ? -20.55345 27.95962 -13.74421 1.000 35.14225 114 ALA A CA 1
ATOM 833 C C . ALA A 1 114 ? -19.32077 27.30362 -14.36425 1.000 37.96176 114 ALA A C 1
ATOM 834 O O . ALA A 1 114 ? -19.11314 26.08641 -14.21486 1.000 35.80945 114 ALA A O 1
ATOM 836 N N . ASP A 1 115 ? -18.50859 28.08470 -15.08668 1.000 38.08684 115 ASP A N 1
ATOM 837 C CA . ASP A 1 115 ? -17.27003 27.53621 -15.64217 1.000 41.31697 115 ASP A CA 1
ATOM 838 C C . ASP A 1 115 ? -16.35540 26.97316 -14.55188 1.000 42.01837 115 ASP A C 1
ATOM 839 O O . ASP A 1 115 ? -15.60275 26.03180 -14.80622 1.000 39.99001 115 ASP A O 1
ATOM 844 N N . GLY A 1 116 ? -16.41133 27.52344 -13.33481 1.000 38.51835 116 GLY A N 1
ATOM 845 C CA . GLY A 1 116 ? -15.63350 26.96593 -12.23755 1.000 38.88355 116 GLY A CA 1
ATOM 846 C C . GLY A 1 116 ? -16.01864 25.53674 -11.90011 1.000 42.67326 116 GLY A C 1
ATOM 847 O O . GLY A 1 116 ? -15.18482 24.75532 -11.43605 1.000 39.96929 116 GLY A O 1
ATOM 848 N N . ALA A 1 117 ? -17.28471 25.17454 -12.12000 1.000 39.19002 117 ALA A N 1
ATOM 849 C CA . ALA A 1 117 ? -17.70862 23.79281 -11.92216 1.000 37.48792 117 ALA A CA 1
ATOM 850 C C . ALA A 1 117 ? -17.36043 22.94804 -13.13616 1.000 36.26836 117 ALA A C 1
ATOM 851 O O . ALA A 1 117 ? -16.86875 21.81296 -13.00983 1.000 36.93966 117 ALA A O 1
ATOM 853 N N . SER A 1 118 ? -17.65256 23.48637 -14.32001 1.000 34.72116 118 SER A N 1
ATOM 854 C CA . SER A 1 118 ? -17.42367 22.73048 -15.54224 1.000 36.29563 118 SER A CA 1
ATOM 855 C C . SER A 1 118 ? -15.95306 22.35152 -15.67411 1.000 38.16328 118 SER A C 1
ATOM 856 O O . SER A 1 118 ? -15.62487 21.23137 -16.08346 1.000 36.63241 118 SER A O 1
ATOM 859 N N . GLU A 1 119 ? -15.05515 23.27043 -15.31197 1.000 36.48558 119 GLU A N 1
ATOM 860 C CA . GLU A 1 119 ? -13.62763 22.99771 -15.41666 1.000 41.09055 119 GLU A CA 1
ATOM 861 C C . GLU A 1 119 ? -13.21770 21.85551 -14.49698 1.000 40.35776 119 GLU A C 1
ATOM 862 O O . GLU A 1 119 ? -12.37215 21.03814 -14.86744 1.000 38.45334 119 GLU A O 1
ATOM 868 N N . ILE A 1 120 ? -13.80488 21.77803 -13.29663 1.000 37.54264 120 ILE A N 1
ATOM 869 C CA . ILE A 1 120 ? -13.52191 20.64791 -12.40778 1.000 37.24653 120 ILE A CA 1
ATOM 870 C C . ILE A 1 120 ? -13.94890 19.35061 -13.07052 1.000 40.07111 120 ILE A C 1
ATOM 871 O O . ILE A 1 120 ? -13.22553 18.33958 -13.03779 1.000 38.93821 120 ILE A O 1
ATOM 876 N N . LEU A 1 121 ? -15.14165 19.35281 -13.66887 1.000 35.69111 121 LEU A N 1
ATOM 877 C CA . LEU A 1 121 ? -15.59101 18.14950 -14.36292 1.000 36.60420 121 LEU A CA 1
ATOM 878 C C . LEU A 1 121 ? -14.61290 17.74434 -15.46805 1.000 39.44293 121 LEU A C 1
ATOM 879 O O . LEU A 1 121 ? -14.25251 16.56739 -15.58259 1.000 37.46906 121 LEU A O 1
ATOM 884 N N . TYR A 1 122 ? -14.14937 18.70861 -16.26846 1.000 35.21516 122 TYR A N 1
ATOM 885 C CA . TYR A 1 122 ? -13.23056 18.37684 -17.35576 1.000 39.14125 122 TYR A CA 1
ATOM 886 C C . TYR A 1 122 ? -11.87961 17.90874 -16.81977 1.000 41.67843 122 TYR A C 1
ATOM 887 O O . TYR A 1 122 ? -11.36271 16.87823 -17.26435 1.000 38.89886 122 TYR A O 1
ATOM 896 N N . GLU A 1 123 ? -11.36116 18.57559 -15.78412 1.000 37.94561 123 GLU A N 1
ATOM 897 C CA . GLU A 1 123 ? -10.05202 18.21647 -15.24437 1.000 38.19660 123 GLU A CA 1
ATOM 898 C C . GLU A 1 123 ? -10.05241 16.81536 -14.65322 1.000 42.15828 123 GLU A C 1
ATOM 899 O O . GLU A 1 123 ? -9.05478 16.09225 -14.76484 1.000 42.23606 123 GLU A O 1
ATOM 905 N N . ILE A 1 124 ? -11.13951 16.41814 -13.99213 1.000 39.42812 124 ILE A N 1
ATOM 906 C CA . ILE A 1 124 ? -11.12914 15.12538 -13.31027 1.000 34.70892 124 ILE A CA 1
ATOM 907 C C . ILE A 1 124 ? -11.65412 13.99655 -14.18915 1.000 41.12495 124 ILE A C 1
ATOM 908 O O . ILE A 1 124 ? -11.09270 12.89577 -14.19272 1.000 39.69476 124 ILE A O 1
ATOM 913 N N . LEU A 1 125 ? -12.74657 14.21716 -14.91734 1.000 40.91451 125 LEU A N 1
ATOM 914 C CA . LEU A 1 125 ? -13.34920 13.15664 -15.70352 1.000 45.18153 125 LEU A CA 1
ATOM 915 C C . LEU A 1 125 ? -12.84983 13.10300 -17.14429 1.000 46.49641 125 LEU A C 1
ATOM 916 O O . LEU A 1 125 ? -13.04853 12.07305 -17.79359 1.000 45.79202 125 LEU A O 1
ATOM 921 N N . GLY A 1 126 ? -12.21531 14.14882 -17.67772 1.000 43.84892 126 GLY A N 1
ATOM 922 C CA . GLY A 1 126 ? -11.89820 14.09069 -19.08997 1.000 45.65252 126 GLY A CA 1
ATOM 923 C C . GLY A 1 126 ? -12.89561 14.85916 -19.94001 1.000 48.61775 126 GLY A C 1
ATOM 924 O O . GLY A 1 126 ? -14.04177 15.09984 -19.54760 1.000 51.64640 126 GLY A O 1
ATOM 925 N N . SER A 1 127 ? -12.44239 15.27930 -21.11959 1.000 50.95986 127 SER A N 1
ATOM 926 C CA . SER A 1 127 ? -13.30732 15.96941 -22.07153 1.000 55.59699 127 SER A CA 1
ATOM 927 C C . SER A 1 127 ? -14.45480 15.10681 -22.57890 1.000 55.30373 127 SER A C 1
ATOM 928 O O . SER A 1 127 ? -15.38932 15.64033 -23.18081 1.000 60.58257 127 SER A O 1
ATOM 931 N N . ASP A 1 128 ? -14.38564 13.78669 -22.42773 1.000 54.07938 128 ASP A N 1
ATOM 932 C CA . ASP A 1 128 ? -15.47007 12.94512 -22.92667 1.000 54.52905 128 ASP A CA 1
ATOM 933 C C . ASP A 1 128 ? -16.48419 12.63615 -21.82716 1.000 54.57448 128 ASP A C 1
ATOM 934 O O . ASP A 1 128 ? -17.66699 12.97799 -21.93919 1.000 52.20938 128 ASP A O 1
ATOM 939 N N . THR A 1 129 ? -16.03489 11.96605 -20.76733 1.000 48.24378 129 THR A N 1
ATOM 940 C CA . THR A 1 129 ? -16.91779 11.65564 -19.65319 1.000 49.70908 129 THR A CA 1
ATOM 941 C C . THR A 1 129 ? -17.37601 12.91221 -18.91515 1.000 47.42185 129 THR A C 1
ATOM 942 O O . THR A 1 129 ? -18.45028 12.90113 -18.30615 1.000 46.59036 129 THR A O 1
ATOM 946 N N . GLY A 1 130 ? -16.61726 14.00252 -19.00711 1.000 46.73202 130 GLY A N 1
ATOM 947 C CA . GLY A 1 130 ? -16.95013 15.24568 -18.33412 1.000 46.55749 130 GLY A CA 1
ATOM 948 C C . GLY A 1 130 ? -17.92506 16.13987 -19.06746 1.000 45.31740 130 GLY A C 1
ATOM 949 O O . GLY A 1 130 ? -18.35084 17.15595 -18.50543 1.000 41.51924 130 GLY A O 1
ATOM 950 N N . GLN A 1 131 ? -18.28646 15.79737 -20.30181 1.000 39.91181 131 GLN A N 1
ATOM 951 C CA . GLN A 1 131 ? -19.25823 16.60257 -21.02529 1.000 44.65793 131 GLN A CA 1
ATOM 952 C C . GLN A 1 131 ? -20.58089 16.61745 -20.27013 1.000 40.51079 131 GLN A C 1
ATOM 953 O O . GLN A 1 131 ? -20.97418 15.62835 -19.64293 1.000 38.36487 131 GLN A O 1
ATOM 959 N N . HIS A 1 132 ? -21.25987 17.75429 -20.31570 1.000 36.18788 132 HIS A N 1
ATOM 960 C CA . HIS A 1 132 ? -22.47051 17.90811 -19.51872 1.000 40.14623 132 HIS A CA 1
ATOM 961 C C . HIS A 1 132 ? -23.29905 19.02210 -20.13620 1.000 40.06652 132 HIS A C 1
ATOM 962 O O . HIS A 1 132 ? -22.75419 19.92532 -20.78013 1.000 36.85838 132 HIS A O 1
ATOM 969 N N . THR A 1 133 ? -24.61878 18.92700 -19.98148 1.000 35.28530 133 THR A N 1
ATOM 970 C CA . THR A 1 133 ? -25.47253 20.08200 -20.23571 1.000 35.72235 133 THR A CA 1
ATOM 971 C C . THR A 1 133 ? -25.53062 20.91140 -18.94892 1.000 37.65456 133 THR A C 1
ATOM 972 O O . THR A 1 133 ? -25.20761 20.43058 -17.85549 1.000 35.86192 133 THR A O 1
ATOM 976 N N . ARG A 1 134 ? -25.93571 22.17055 -19.08391 1.000 35.56442 134 ARG A N 1
ATOM 977 C CA . ARG A 1 134 ? -25.83182 23.06939 -17.94777 1.000 39.71162 134 ARG A CA 1
ATOM 978 C C . ARG A 1 134 ? -26.89181 24.16058 -18.01146 1.000 35.93209 134 ARG A C 1
ATOM 979 O O . ARG A 1 134 ? -27.29509 24.59634 -19.08897 1.000 35.95893 134 ARG A O 1
ATOM 987 N N . THR A 1 135 ? -27.27938 24.64106 -16.83470 1.000 35.23335 135 THR A N 1
ATOM 988 C CA . THR A 1 135 ? -28.13112 25.81683 -16.66453 1.000 40.31049 135 THR A CA 1
ATOM 989 C C . THR A 1 135 ? -27.54724 26.62593 -15.50993 1.000 38.91988 135 THR A C 1
ATOM 990 O O . THR A 1 135 ? -27.11648 26.04900 -14.50836 1.000 37.33206 135 THR A O 1
ATOM 994 N N . SER A 1 136 ? -27.49123 27.95051 -15.66548 1.000 36.79390 136 SER A N 1
ATOM 995 C CA . SER A 1 136 ? -26.90393 28.82261 -14.64859 1.000 38.32628 136 SER A CA 1
ATOM 996 C C . SER A 1 136 ? -27.78012 30.05092 -14.47308 1.000 38.94304 136 SER A C 1
ATOM 997 O O . SER A 1 136 ? -27.96947 30.82003 -15.42273 1.000 40.51514 136 SER A O 1
ATOM 1000 N N . VAL A 1 137 ? -28.32810 30.23675 -13.26872 1.000 37.47654 137 VAL A N 1
ATOM 1001 C CA . VAL A 1 137 ? -29.21562 31.35781 -12.99725 1.000 38.30374 137 VAL A CA 1
ATOM 1002 C C . VAL A 1 137 ? -28.83522 31.97172 -11.65844 1.000 40.19399 137 VAL A C 1
ATOM 1003 O O . VAL A 1 137 ? -28.21978 31.32968 -10.80634 1.000 35.97328 137 VAL A O 1
ATOM 1007 N N . SER A 1 138 ? -29.21677 33.23686 -11.48603 1.000 36.23481 138 SER A N 1
ATOM 1008 C CA . SER A 1 138 ? -29.03486 33.93757 -10.21839 1.000 37.30201 138 SER A CA 1
ATOM 1009 C C . SER A 1 138 ? -30.28447 33.77431 -9.37308 1.000 40.31062 138 SER A C 1
ATOM 1010 O O . SER A 1 138 ? -31.39937 33.95555 -9.86755 1.000 42.01512 138 SER A O 1
ATOM 1013 N N . VAL A 1 139 ? -30.09150 33.44600 -8.09643 1.000 39.98919 139 VAL A N 1
ATOM 1014 C CA . VAL A 1 139 ? -31.17004 33.38924 -7.12650 1.000 39.15459 139 VAL A CA 1
ATOM 1015 C C . VAL A 1 139 ? -30.91019 34.47267 -6.08522 1.000 43.77608 139 VAL A C 1
ATOM 1016 O O . VAL A 1 139 ? -29.82797 35.05270 -6.01516 1.000 43.31859 139 VAL A O 1
ATOM 1020 N N . CYS A 1 140 ? -31.92057 34.75193 -5.27747 1.000 39.60110 140 CYS A N 1
ATOM 1021 C CA . CYS A 1 140 ? -31.75003 35.84345 -4.33363 1.000 47.12790 140 CYS A CA 1
ATOM 1022 C C . CYS A 1 140 ? -31.25593 35.39580 -2.95401 1.000 43.87202 140 CYS A C 1
ATOM 1023 O O . CYS A 1 140 ? -30.82779 36.25429 -2.17076 1.000 49.28064 140 CYS A O 1
ATOM 1026 N N . GLN A 1 141 ? -31.23044 34.09068 -2.65917 1.000 39.56206 141 GLN A N 1
ATOM 1027 C CA . GLN A 1 141 ? -30.58968 33.57281 -1.44794 1.000 37.69967 141 GLN A CA 1
ATOM 1028 C C . GLN A 1 141 ? -30.45886 32.05685 -1.55831 1.000 38.96851 141 GLN A C 1
ATOM 1029 O O . GLN A 1 141 ? -31.11309 31.41875 -2.38709 1.000 39.47476 141 GLN A O 1
ATOM 1035 N N . LEU A 1 142 ? -29.62841 31.48424 -0.69172 1.000 37.38203 142 LEU A N 1
ATOM 1036 C CA . LEU A 1 142 ? -29.35448 30.06025 -0.66048 1.000 41.55640 142 LEU A CA 1
ATOM 1037 C C . LEU A 1 142 ? -29.21218 29.60191 0.78327 1.000 41.36243 142 LEU A C 1
ATOM 1038 O O . LEU A 1 142 ? -28.97334 30.42910 1.67671 1.000 41.97699 142 LEU A O 1
ATOM 1043 N N . PRO A 1 143 ? -29.33890 28.30223 1.04182 1.000 42.10799 143 PRO A N 1
ATOM 1044 C CA . PRO A 1 143 ? -29.13773 27.79109 2.40029 1.000 41.98395 143 PRO A CA 1
ATOM 1045 C C . PRO A 1 143 ? -27.85929 28.33629 3.02171 1.000 46.83527 143 PRO A C 1
ATOM 1046 O O . PRO A 1 143 ? -26.80312 28.36669 2.38793 1.000 40.86795 143 PRO A O 1
ATOM 1050 N N . LYS A 1 144 ? -27.97901 28.79214 4.27545 1.000 41.70697 144 LYS A N 1
ATOM 1051 C CA . LYS A 1 144 ? -26.86217 29.29259 5.07785 1.000 40.79834 144 LYS A CA 1
ATOM 1052 C C . LYS A 1 144 ? -26.12233 30.44233 4.39969 1.000 43.07708 144 LYS A C 1
ATOM 1053 O O . LYS A 1 144 ? -24.90959 30.59162 4.56947 1.000 44.97462 144 LYS A O 1
ATOM 1059 N N . ASN A 1 145 ? -26.82259 31.26343 3.61559 1.000 41.24064 145 ASN A N 1
ATOM 1060 C CA . ASN A 1 145 ? -26.20407 32.40546 2.94462 1.000 40.34386 145 ASN A CA 1
ATOM 1061 C C . ASN A 1 145 ? -25.12037 31.97590 1.94418 1.000 39.95026 145 ASN A C 1
ATOM 1062 O O . ASN A 1 145 ? -24.24716 32.77234 1.58790 1.000 38.91402 145 ASN A O 1
ATOM 1067 N N . ALA A 1 146 ? -25.16122 30.72901 1.46560 1.000 44.85095 146 ALA A N 1
ATOM 1068 C CA . ALA A 1 146 ? -24.16217 30.24350 0.51440 1.000 42.63454 146 ALA A CA 1
ATOM 1069 C C . ALA A 1 146 ? -24.17021 31.07310 -0.76573 1.000 38.72830 146 ALA A C 1
ATOM 1070 O O . ALA A 1 146 ? -25.15897 31.72159 -1.11472 1.000 39.76046 146 ALA A O 1
ATOM 1072 N N . SER A 1 147 ? -23.04060 31.05035 -1.47685 1.000 38.19451 147 SER A N 1
ATOM 1073 C CA . SER A 1 147 ? -22.95110 31.80069 -2.72229 1.000 39.01858 147 SER A CA 1
ATOM 1074 C C . SER A 1 147 ? -23.35954 30.98434 -3.95254 1.000 38.10857 147 SER A C 1
ATOM 1075 O O . SER A 1 147 ? -23.80920 31.56696 -4.94217 1.000 36.69747 147 SER A O 1
ATOM 1078 N N . VAL A 1 148 ? -23.19906 29.65993 -3.93292 1.000 37.33883 148 VAL A N 1
ATOM 1079 C CA . VAL A 1 148 ? -23.55006 28.80872 -5.06824 1.000 38.56324 148 VAL A CA 1
ATOM 1080 C C . VAL A 1 148 ? -24.15383 27.51663 -4.53024 1.000 38.71386 148 VAL A C 1
ATOM 1081 O O . VAL A 1 148 ? -23.78978 27.04880 -3.44827 1.000 37.83321 148 VAL A O 1
ATOM 1085 N N . GLU A 1 149 ? -25.11667 26.96566 -5.27520 1.000 34.63603 149 GLU A N 1
ATOM 1086 C CA . GLU A 1 149 ? -25.64803 25.63154 -5.01916 1.000 35.87519 149 GLU A CA 1
ATOM 1087 C C . GLU A 1 149 ? -25.78610 24.91194 -6.35602 1.000 36.85070 149 GLU A C 1
ATOM 1088 O O . GLU A 1 149 ? -26.27543 25.49598 -7.32982 1.000 32.09172 149 GLU A O 1
ATOM 1094 N N . ILE A 1 150 ? -25.35294 23.65483 -6.41795 1.000 34.31569 150 ILE A N 1
ATOM 1095 C CA . ILE A 1 150 ? -25.29407 22.93619 -7.69255 1.000 35.35331 150 ILE A CA 1
ATOM 1096 C C . ILE A 1 150 ? -25.86813 21.54114 -7.52634 1.000 33.82484 150 ILE A C 1
ATOM 1097 O O . ILE A 1 150 ? -25.49915 20.81959 -6.59393 1.000 34.21537 150 ILE A O 1
ATOM 1102 N N . ASN A 1 151 ? -26.74346 21.14153 -8.44358 1.000 34.21445 151 ASN A N 1
ATOM 1103 C CA . ASN A 1 151 ? -27.17559 19.74550 -8.42912 1.000 34.01148 151 ASN A CA 1
ATOM 1104 C C . ASN A 1 151 ? -26.81191 19.08158 -9.75503 1.000 35.95735 151 ASN A C 1
ATOM 1105 O O . ASN A 1 151 ? -26.46784 19.75393 -10.73562 1.000 34.55995 151 ASN A O 1
ATOM 1110 N N . PHE A 1 152 ? -26.92242 17.74590 -9.77300 1.000 35.98779 152 PHE A N 1
ATOM 1111 C CA . PHE A 1 152 ? -26.39963 16.92079 -10.86010 1.000 35.35308 152 PHE A CA 1
ATOM 1112 C C . PHE A 1 152 ? -27.31569 15.73647 -11.13505 1.000 35.47593 152 PHE A C 1
ATOM 1113 O O . PHE A 1 152 ? -27.94929 15.18661 -10.22669 1.000 35.99699 152 PHE A O 1
ATOM 1121 N N . ILE A 1 153 ? -27.36532 15.35091 -12.41182 1.000 33.97758 153 ILE A N 1
ATOM 1122 C CA . ILE A 1 153 ? -27.80431 14.02705 -12.85006 1.000 36.43036 153 ILE A CA 1
ATOM 1123 C C . ILE A 1 153 ? -26.64851 13.39242 -13.61631 1.000 35.87143 153 ILE A C 1
ATOM 1124 O O . ILE A 1 153 ? -26.16729 13.97872 -14.59669 1.000 36.76726 153 ILE A O 1
ATOM 1129 N N . VAL A 1 154 ? -26.23531 12.19027 -13.19427 1.000 38.43492 154 VAL A N 1
ATOM 1130 C CA . VAL A 1 154 ? -25.03745 11.51829 -13.69912 1.000 39.89724 154 VAL A CA 1
ATOM 1131 C C . VAL A 1 154 ? -25.40679 10.14163 -14.25291 1.000 40.60323 154 VAL A C 1
ATOM 1132 O O . VAL A 1 154 ? -25.98390 9.31845 -13.53793 1.000 40.66632 154 VAL A O 1
ATOM 1136 N N . ALA A 1 155 ? -25.02221 9.86026 -15.49592 1.000 37.93600 155 ALA A N 1
ATOM 1137 C CA . ALA A 1 155 ? -25.18601 8.50729 -16.02760 1.000 40.86855 155 ALA A CA 1
ATOM 1138 C C . ALA A 1 155 ? -24.04227 7.60395 -15.55805 1.000 42.06411 155 ALA A C 1
ATOM 1139 O O . ALA A 1 155 ? -22.87574 8.01060 -15.53077 1.000 38.75269 155 ALA A O 1
ATOM 1141 N N . LEU A 1 156 ? -24.38901 6.38035 -15.15463 1.000 38.06246 156 LEU A N 1
ATOM 1142 C CA . LEU A 1 156 ? -23.42902 5.39503 -14.67059 1.000 45.52999 156 LEU A CA 1
ATOM 1143 C C . LEU A 1 156 ? -23.14372 4.38147 -15.77842 1.000 47.23844 156 LEU A C 1
ATOM 1144 O O . LEU A 1 156 ? -24.00122 4.10306 -16.61957 1.000 44.92343 156 LEU A O 1
ATOM 1149 N N . LYS A 1 157 ? -21.93639 3.80511 -15.74666 1.000 46.19570 157 LYS A N 1
ATOM 1150 C CA . LYS A 1 157 ? -21.45450 3.01852 -16.88443 1.000 55.46341 157 LYS A CA 1
ATOM 1151 C C . LYS A 1 157 ? -22.24852 1.73659 -17.12573 1.000 63.14446 157 LYS A C 1
ATOM 1152 O O . LYS A 1 157 ? -22.49113 1.37884 -18.28568 1.000 67.41980 157 LYS A O 1
ATOM 1158 N N . GLN A 1 158 ? -22.66000 1.03011 -16.08073 1.000 56.29746 158 GLN A N 1
ATOM 1159 C CA . GLN A 1 158 ? -23.36125 -0.25218 -16.30283 1.000 72.27097 158 GLN A CA 1
ATOM 1160 C C . GLN A 1 158 ? -22.46158 -1.27109 -17.00522 1.000 72.41935 158 GLN A C 1
ATOM 1161 O O . GLN A 1 158 ? -22.10713 -2.29546 -16.42684 1.000 71.86998 158 GLN A O 1
ATOM 1167 N N . MET B 1 1 ? -50.46790 2.18200 9.38842 1.000 57.27265 1 MET B N 1
ATOM 1168 C CA . MET B 1 1 ? -51.28049 2.74854 8.30699 1.000 50.22947 1 MET B CA 1
ATOM 1169 C C . MET B 1 1 ? -50.58635 2.66081 6.96277 1.000 50.67080 1 MET B C 1
ATOM 1170 O O . MET B 1 1 ? -49.38509 2.89380 6.87501 1.000 52.49151 1 MET B O 1
ATOM 1175 N N . ASN B 1 2 ? -51.35032 2.39896 5.90747 1.000 47.55873 2 ASN B N 1
ATOM 1176 C CA . ASN B 1 2 ? -50.76965 2.19164 4.59566 1.000 52.47047 2 ASN B CA 1
ATOM 1177 C C . ASN B 1 2 ? -50.67144 3.57128 3.94076 1.000 51.35121 2 ASN B C 1
ATOM 1178 O O . ASN B 1 2 ? -51.12937 4.57334 4.50095 1.000 48.01207 2 ASN B O 1
ATOM 1183 N N . ARG B 1 3 ? -50.08783 3.63852 2.74417 1.000 48.37595 3 ARG B N 1
ATOM 1184 C CA . ARG B 1 3 ? -49.79147 4.94165 2.15524 1.000 44.73797 3 ARG B CA 1
ATOM 1185 C C . ARG B 1 3 ? -51.04775 5.74951 1.83991 1.000 43.35198 3 ARG B C 1
ATOM 1186 O O . ARG B 1 3 ? -51.09405 6.95420 2.10979 1.000 43.88226 3 ARG B O 1
ATOM 1194 N N . ASP B 1 4 ? -52.08462 5.11270 1.28745 1.000 42.54679 4 ASP B N 1
ATOM 1195 C CA . ASP B 1 4 ? -53.26654 5.87654 0.89381 1.000 44.35712 4 ASP B CA 1
ATOM 1196 C C . ASP B 1 4 ? -54.04475 6.39516 2.10582 1.000 46.33224 4 ASP B C 1
ATOM 1197 O O . ASP B 1 4 ? -54.54249 7.53615 2.09396 1.000 44.23765 4 ASP B O 1
ATOM 1202 N N . ASP B 1 5 ? -54.14543 5.58490 3.16833 1.000 43.78734 5 ASP B N 1
ATOM 1203 C CA . ASP B 1 5 ? -54.79116 6.06050 4.39367 1.000 46.32270 5 ASP B CA 1
ATOM 1204 C C . ASP B 1 5 ? -53.97773 7.16039 5.06733 1.000 43.04568 5 ASP B C 1
ATOM 1205 O O . ASP B 1 5 ? -54.53988 8.13378 5.59102 1.000 42.38496 5 ASP B O 1
ATOM 1210 N N . ALA B 1 6 ? -52.65393 7.00822 5.09745 1.000 44.14289 6 ALA B N 1
ATOM 1211 C CA . ALA B 1 6 ? -51.82024 8.06647 5.64556 1.000 42.27827 6 ALA B CA 1
ATOM 1212 C C . ALA B 1 6 ? -52.03018 9.36200 4.87802 1.000 39.25172 6 ALA B C 1
ATOM 1213 O O . ALA B 1 6 ? -52.09372 10.44734 5.47303 1.000 40.79928 6 ALA B O 1
ATOM 1215 N N . PHE B 1 7 ? -52.14801 9.26648 3.55123 1.000 42.35064 7 PHE B N 1
ATOM 1216 C CA . PHE B 1 7 ? -52.45728 10.44554 2.74878 1.000 40.41039 7 PHE B CA 1
ATOM 1217 C C . PHE B 1 7 ? -53.76667 11.07607 3.20506 1.000 40.80206 7 PHE B C 1
ATOM 1218 O O . PHE B 1 7 ? -53.85310 12.29841 3.37722 1.000 40.35255 7 PHE B O 1
ATOM 1226 N N . LEU B 1 8 ? -54.80144 10.24964 3.40409 1.000 40.22646 8 LEU B N 1
ATOM 1227 C CA . LEU B 1 8 ? -56.08670 10.78996 3.84860 1.000 41.53017 8 LEU B CA 1
ATOM 1228 C C . LEU B 1 8 ? -55.95745 11.50988 5.18115 1.000 38.03847 8 LEU B C 1
ATOM 1229 O O . LEU B 1 8 ? -56.55425 12.57579 5.38380 1.000 38.97825 8 LEU B O 1
ATOM 1234 N N . THR B 1 9 ? -55.14762 10.96641 6.08668 1.000 38.84167 9 THR B N 1
ATOM 1235 C CA . THR B 1 9 ? -54.96833 1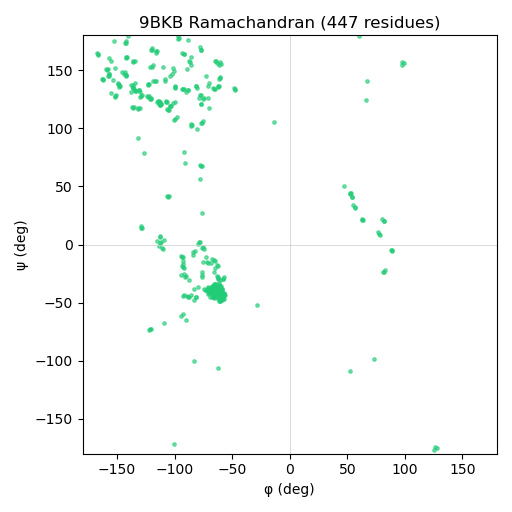1.60705 7.38286 1.000 39.89655 9 THR B CA 1
ATOM 1236 C C . THR B 1 9 ? -54.27439 12.96197 7.24827 1.000 44.04969 9 THR B C 1
ATOM 1237 O O . THR B 1 9 ? -54.65946 13.93677 7.91235 1.000 42.61514 9 THR B O 1
ATOM 1241 N N . VAL B 1 10 ? -53.23638 13.04522 6.41418 1.000 40.08507 10 VAL B N 1
ATOM 1242 C CA . VAL B 1 10 ? -52.55397 14.33150 6.26009 1.000 42.45248 10 VAL B CA 1
ATOM 1243 C C . VAL B 1 10 ? -53.49104 15.34990 5.63082 1.000 37.73193 10 VAL B C 1
ATOM 1244 O O . VAL B 1 10 ? -53.52684 16.52353 6.02329 1.000 41.90089 10 VAL B O 1
ATOM 1248 N N . GLN B 1 11 ? -54.26996 14.91277 4.64984 1.000 38.59342 11 GLN B N 1
ATOM 1249 C CA . GLN B 1 11 ? -55.22920 15.80127 4.00989 1.000 43.40799 11 GLN B CA 1
ATOM 1250 C C . GLN B 1 11 ? -56.25650 16.33284 5.01297 1.000 46.10936 11 GLN B C 1
ATOM 1251 O O . GLN B 1 11 ? -56.57929 17.53087 5.01147 1.000 42.52157 11 GLN B O 1
ATOM 1257 N N . ALA B 1 12 ? -56.76004 15.46691 5.89610 1.000 39.24944 12 ALA B N 1
ATOM 1258 C CA . ALA B 1 12 ? -57.69442 15.94460 6.91921 1.000 41.61614 12 ALA B CA 1
ATOM 1259 C C . ALA B 1 12 ? -57.00883 16.90813 7.87708 1.000 43.31889 12 ALA B C 1
ATOM 1260 O O . ALA B 1 12 ? -57.58511 17.93795 8.24166 1.000 48.77789 12 ALA B O 1
ATOM 1262 N N . ARG B 1 13 ? -55.75688 16.62651 8.24825 1.000 39.91226 13 ARG B N 1
ATOM 1263 C CA . ARG B 1 13 ? -55.05366 17.51107 9.16989 1.000 44.06557 13 ARG B CA 1
ATOM 1264 C C . ARG B 1 13 ? -54.84176 18.89610 8.57298 1.000 52.57051 13 ARG B C 1
ATOM 1265 O O . ARG B 1 13 ? -54.95964 19.90686 9.27497 1.000 51.40211 13 ARG B O 1
ATOM 1273 N N . LEU B 1 14 ? -54.53795 18.97092 7.27980 1.000 46.85670 14 LEU B N 1
ATOM 1274 C CA . LEU B 1 14 ? -54.32138 20.27051 6.66458 1.000 50.75994 14 LEU B CA 1
ATOM 1275 C C . LEU B 1 14 ? -55.63159 21.00502 6.40707 1.000 54.08612 14 LEU B C 1
ATOM 1276 O O . LEU B 1 14 ? -55.62827 22.23602 6.28359 1.000 54.92243 14 LEU B O 1
ATOM 1281 N N . GLY B 1 15 ? -56.74208 20.28244 6.29334 1.000 49.36024 15 GLY B N 1
ATOM 1282 C CA . GLY B 1 15 ? -58.01103 20.94200 6.11280 1.000 54.48390 15 GLY B CA 1
ATOM 1283 C C . GLY B 1 15 ? -58.29543 21.38926 4.70340 1.000 62.94933 15 GLY B C 1
ATOM 1284 O O . GLY B 1 15 ? -59.08925 22.31252 4.50955 1.000 69.20997 15 GLY B O 1
ATOM 1285 N N . TYR B 1 16 ? -57.64606 20.79388 3.71107 1.000 61.99412 16 TYR B N 1
ATOM 1286 C CA . TYR B 1 16 ? -57.94623 21.06212 2.31566 1.000 59.06889 16 TYR B CA 1
ATOM 1287 C C . TYR B 1 16 ? -58.39819 19.78120 1.64487 1.000 60.26414 16 TYR B C 1
ATOM 1288 O O . TYR B 1 16 ? -58.04705 18.67913 2.07311 1.000 58.44698 16 TYR B O 1
ATOM 1297 N N . ASP B 1 17 ? -59.18669 19.94129 0.59161 1.000 64.97247 17 ASP B N 1
ATOM 1298 C CA . ASP B 1 17 ? -59.61266 18.83343 -0.25001 1.000 66.63649 17 ASP B CA 1
ATOM 1299 C C . ASP B 1 17 ? -58.73932 18.84527 -1.50636 1.000 69.48193 17 ASP B C 1
ATOM 1300 O O . ASP B 1 17 ? -58.92249 19.69774 -2.38332 1.000 70.93937 17 ASP B O 1
ATOM 1305 N N . PHE B 1 18 ? -57.80346 17.89151 -1.61170 1.000 66.80405 18 PHE B N 1
ATOM 1306 C CA . PHE B 1 18 ? -56.91503 17.89022 -2.77000 1.000 64.01598 18 PHE B CA 1
ATOM 1307 C C . PHE B 1 18 ? -57.42018 16.99692 -3.88542 1.000 64.96115 18 PHE B C 1
ATOM 1308 O O . PHE B 1 18 ? -57.11871 17.24634 -5.05666 1.000 71.38242 18 PHE B O 1
ATOM 1316 N N . SER B 1 19 ? -58.19591 15.97722 -3.55169 1.000 71.91371 19 SER B N 1
ATOM 1317 C CA . SER B 1 19 ? -58.76106 15.08644 -4.55633 1.000 76.23827 19 SER B CA 1
ATOM 1318 C C . SER B 1 19 ? -60.00504 15.67986 -5.23311 1.000 78.48566 19 SER B C 1
ATOM 1319 O O . SER B 1 19 ? -60.10024 16.89112 -5.46752 1.000 78.48109 19 SER B O 1
ATOM 1322 N N . THR B 1 29 ? -49.94403 20.34372 -18.74737 1.000 57.53136 29 THR B N 1
ATOM 1323 C CA . THR B 1 29 ? -50.07261 19.00656 -18.18510 1.000 50.68699 29 THR B CA 1
ATOM 1324 C C . THR B 1 29 ? -49.41999 18.92409 -16.81038 1.000 46.83704 29 THR B C 1
ATOM 1325 O O . THR B 1 29 ? -48.36008 19.50618 -16.58372 1.000 50.02581 29 THR B O 1
ATOM 1329 N N . SER B 1 30 ? -50.07105 18.22605 -15.87596 1.000 45.19590 30 SER B N 1
ATOM 1330 C CA . SER B 1 30 ? -49.53396 18.08962 -14.52223 1.000 40.77378 30 SER B CA 1
ATOM 1331 C C . SER B 1 30 ? -48.44290 17.03234 -14.43245 1.000 39.50237 30 SER B C 1
ATOM 1332 O O . SER B 1 30 ? -47.49862 17.17051 -13.64753 1.000 37.88630 30 SER B O 1
ATOM 1335 N N . LEU B 1 31 ? -48.58882 15.94404 -15.18526 1.000 38.28934 31 LEU B N 1
ATOM 1336 C CA . LEU B 1 31 ? -47.73346 14.77998 -15.02653 1.000 39.78445 31 LEU B CA 1
ATOM 1337 C C . LEU B 1 31 ? -47.57974 14.12003 -16.38328 1.000 40.86737 31 LEU B C 1
ATOM 1338 O O . LEU B 1 31 ? -48.55010 14.00729 -17.13481 1.000 40.13077 31 LEU B O 1
ATOM 1343 N N . ILE B 1 32 ? -46.36002 13.70508 -16.69935 1.000 39.31336 32 ILE B N 1
ATOM 1344 C CA . ILE B 1 32 ? -46.10722 12.90744 -17.89588 1.000 40.81753 32 ILE B CA 1
ATOM 1345 C C . ILE B 1 32 ? -45.28374 11.69938 -17.49117 1.000 39.10915 32 ILE B C 1
ATOM 1346 O O . ILE B 1 32 ? -44.26626 11.84219 -16.81044 1.000 36.70679 32 ILE B O 1
ATOM 1351 N N . GLU B 1 33 ? -45.70751 10.51532 -17.92052 1.000 39.34353 33 GLU B N 1
ATOM 1352 C CA . GLU B 1 33 ? -44.97256 9.29232 -17.63851 1.000 44.94046 33 GLU B CA 1
ATOM 1353 C C . GLU B 1 33 ? -44.13364 8.90553 -18.85563 1.000 37.77578 33 GLU B C 1
ATOM 1354 O O . GLU B 1 33 ? -44.62824 8.92333 -19.98028 1.000 43.51835 33 GLU B O 1
ATOM 1360 N N . HIS B 1 34 ? -42.87943 8.53654 -18.61836 1.000 41.19442 34 HIS B N 1
ATOM 1361 C CA . HIS B 1 34 ? -42.01865 8.01752 -19.67047 1.000 42.80479 34 HIS B CA 1
ATOM 1362 C C . HIS B 1 34 ? -40.99693 7.07487 -19.05692 1.000 42.22593 34 HIS B C 1
ATOM 1363 O O . HIS B 1 34 ? -40.29297 7.43664 -18.10262 1.000 39.97315 34 HIS B O 1
ATOM 1370 N N . ALA B 1 35 ? -40.92635 5.86353 -19.60787 1.000 40.46491 35 ALA B N 1
ATOM 1371 C CA . ALA B 1 35 ? -39.91891 4.87884 -19.20914 1.000 42.62908 35 ALA B CA 1
ATOM 1372 C C . ALA B 1 35 ? -39.92107 4.64149 -17.70267 1.000 41.00337 35 ALA B C 1
ATOM 1373 O O . ALA B 1 35 ? -38.87121 4.58680 -17.06037 1.000 45.22077 35 ALA B O 1
ATOM 1375 N N . GLY B 1 36 ? -41.11409 4.50378 -17.12360 1.000 43.25652 36 GLY B N 1
ATOM 1376 C CA . GLY B 1 36 ? -41.19697 4.21679 -15.70764 1.000 41.13872 36 GLY B CA 1
ATOM 1377 C C . GLY B 1 36 ? -40.93678 5.39722 -14.79721 1.000 43.51330 36 GLY B C 1
ATOM 1378 O O . GLY B 1 36 ? -40.74727 5.19577 -13.58772 1.000 42.05778 36 GLY B O 1
ATOM 1379 N N . LEU B 1 37 ? -40.87201 6.61429 -15.33796 1.000 38.88382 37 LEU B N 1
ATOM 1380 C CA . LEU B 1 37 ? -40.69455 7.82107 -14.53627 1.000 43.30014 37 LEU B CA 1
ATOM 1381 C C . LEU B 1 37 ? -41.89165 8.73578 -14.72790 1.000 40.92527 37 LEU B C 1
ATOM 1382 O O . LEU B 1 37 ? -42.39586 8.87269 -15.84181 1.000 42.64143 37 LEU B O 1
ATOM 1387 N N . ALA B 1 38 ? -42.33592 9.37946 -13.64919 1.000 38.49548 38 ALA B N 1
ATOM 1388 C CA . ALA B 1 38 ? -43.35686 10.41550 -13.71789 1.000 39.01381 38 ALA B CA 1
ATOM 1389 C C . ALA B 1 38 ? -42.68109 11.76661 -13.51627 1.000 37.64135 38 ALA B C 1
ATOM 1390 O O . ALA B 1 38 ? -42.11646 12.02381 -12.44672 1.000 36.75304 38 ALA B O 1
ATOM 1392 N N . TYR B 1 39 ? -42.72681 12.61422 -14.54668 1.000 36.72005 39 TYR B N 1
ATOM 1393 C CA . TYR B 1 39 ? -42.28873 14.00475 -14.45586 1.000 38.65657 39 TYR B CA 1
ATOM 1394 C C . TYR B 1 39 ? -43.48795 14.84155 -14.03932 1.000 34.84367 39 TYR B C 1
ATOM 1395 O O . TYR B 1 39 ? -44.55665 14.72131 -14.64021 1.000 36.67936 39 TYR B O 1
ATOM 1404 N N . MET B 1 40 ? -43.32088 15.70200 -13.03693 1.000 34.22768 40 MET B N 1
ATOM 1405 C CA . MET B 1 40 ? -44.45746 16.47333 -12.55714 1.000 38.24434 40 MET B CA 1
ATOM 1406 C C . MET B 1 40 ? -44.16807 17.96311 -12.63943 1.000 35.75237 40 MET B C 1
ATOM 1407 O O . MET B 1 40 ? -43.07645 18.41778 -12.28325 1.000 34.20285 40 MET B O 1
ATOM 1412 N N . SER B 1 41 ? -45.16437 18.71478 -13.09743 1.000 35.46414 41 SER B N 1
ATOM 1413 C CA . SER B 1 41 ? -45.06397 20.16296 -13.16962 1.000 38.50246 41 SER B CA 1
ATOM 1414 C C . SER B 1 41 ? -44.90439 20.76746 -11.77687 1.000 34.91636 41 SER B C 1
ATOM 1415 O O . SER B 1 41 ? -45.27497 20.17214 -10.76830 1.000 35.00486 41 SER B O 1
ATOM 1418 N N . GLY B 1 42 ? -44.32999 21.96593 -11.73173 1.000 37.13341 42 GLY B N 1
ATOM 1419 C CA . GLY B 1 42 ? -44.20729 22.65350 -10.46044 1.000 34.69370 42 GLY B CA 1
ATOM 1420 C C . GLY B 1 42 ? -45.58390 22.93358 -9.87468 1.000 37.47496 42 GLY B C 1
ATOM 1421 O O . GLY B 1 42 ? -46.50617 23.33879 -10.58259 1.000 35.43407 42 GLY B O 1
ATOM 1422 N N . GLN B 1 43 ? -45.72426 22.68206 -8.57488 1.000 38.36911 43 GLN B N 1
ATOM 1423 C CA . GLN B 1 43 ? -46.98071 22.85894 -7.84107 1.000 42.33428 43 GLN B CA 1
ATOM 1424 C C . GLN B 1 43 ? -46.83082 23.97954 -6.81880 1.000 37.00560 43 GLN B C 1
ATOM 1425 O O . GLN B 1 43 ? -45.93533 23.92989 -5.96569 1.000 36.59464 43 GLN B O 1
ATOM 1431 N N . ILE B 1 44 ? -47.70406 24.98095 -6.90387 1.000 39.72276 44 ILE B N 1
ATOM 1432 C CA . ILE B 1 44 ? -47.81633 26.01299 -5.87212 1.000 39.39777 44 ILE B CA 1
ATOM 1433 C C . ILE B 1 44 ? -48.90454 25.60099 -4.88582 1.000 41.88278 44 ILE B C 1
ATOM 1434 O O . ILE B 1 44 ? -49.67814 24.67621 -5.17569 1.000 41.70969 44 ILE B O 1
ATOM 1439 N N . PRO B 1 45 ? -48.98610 26.22489 -3.69744 1.000 40.07875 45 PRO B N 1
ATOM 1440 C CA . PRO B 1 45 ? -49.97523 25.77783 -2.68735 1.000 45.39974 45 PRO B CA 1
ATOM 1441 C C . PRO B 1 45 ? -51.38257 26.27715 -2.99757 1.000 49.11224 45 PRO B C 1
ATOM 1442 O O . PRO B 1 45 ? -51.93614 27.15287 -2.34169 1.000 52.58911 45 PRO B O 1
ATOM 1446 N N . ARG B 1 46 ? -51.96921 25.76530 -4.06664 1.000 51.73380 46 ARG B N 1
ATOM 1447 C CA . ARG B 1 46 ? -53.31780 26.13358 -4.46295 1.000 56.08312 46 ARG B CA 1
ATOM 1448 C C . ARG B 1 46 ? -54.28942 24.97625 -4.25884 1.000 61.65003 46 ARG B C 1
ATOM 1449 O O . ARG B 1 46 ? -53.91598 23.80106 -4.32607 1.000 56.85184 46 ARG B O 1
ATOM 1457 N N . VAL B 1 47 ? -55.55472 25.31261 -4.03437 1.000 61.25114 47 VAL B N 1
ATOM 1458 C CA . VAL B 1 47 ? -56.59887 24.29953 -3.97131 1.000 67.30297 47 VAL B CA 1
ATOM 1459 C C . VAL B 1 47 ? -57.77069 24.89237 -4.73849 1.000 71.41394 47 VAL B C 1
ATOM 1460 O O . VAL B 1 47 ? -58.15239 26.04746 -4.51656 1.000 68.35249 47 VAL B O 1
ATOM 1464 N N . GLU B 1 48 ? -58.33025 24.09750 -5.64984 1.000 75.01052 48 GLU B N 1
ATOM 1465 C CA . GLU B 1 48 ? -59.05542 24.65193 -6.78687 1.000 80.04541 48 GLU B CA 1
ATOM 1466 C C . GLU B 1 48 ? -58.10246 25.65668 -7.42940 1.000 79.34758 48 GLU B C 1
ATOM 1467 O O . GLU B 1 48 ? -57.09707 25.26496 -8.04093 1.000 78.36687 48 GLU B O 1
ATOM 1473 N N . ASP B 1 49 ? -58.39084 26.95177 -7.30196 1.000 77.06638 49 ASP B N 1
ATOM 1474 C CA . ASP B 1 49 ? -57.51452 27.98355 -7.84516 1.000 72.93200 49 ASP B CA 1
ATOM 1475 C C . ASP B 1 49 ? -56.81600 28.71256 -6.70212 1.000 76.70693 49 ASP B C 1
ATOM 1476 O O . ASP B 1 49 ? -55.59893 28.59407 -6.54801 1.000 82.92015 49 ASP B O 1
ATOM 1481 N N . LYS B 1 50 ? -57.57504 29.45918 -5.91386 1.000 71.47131 50 LYS B N 1
ATOM 1482 C CA . LYS B 1 50 ? -57.18517 30.13858 -4.68802 1.000 68.10565 50 LYS B CA 1
ATOM 1483 C C . LYS B 1 50 ? -55.84242 29.65345 -4.15111 1.000 64.18490 50 LYS B C 1
ATOM 1484 O O . LYS B 1 50 ? -55.73472 28.53202 -3.64196 1.000 61.98659 50 LYS B O 1
ATOM 1490 N N . VAL B 1 51 ? -54.80459 30.47835 -4.31325 1.000 60.75647 51 VAL B N 1
ATOM 1491 C CA . VAL B 1 51 ? -53.49984 30.19701 -3.72401 1.000 57.04563 51 VAL B CA 1
ATOM 1492 C C . VAL B 1 51 ? -53.55429 30.37829 -2.21801 1.000 62.81909 51 VAL B C 1
ATOM 1493 O O . VAL B 1 51 ? -53.97254 31.42820 -1.71422 1.000 64.16090 51 VAL B O 1
ATOM 1497 N N . GLN B 1 52 ? -53.13766 29.34596 -1.49326 1.000 61.38074 52 GLN B N 1
ATOM 1498 C CA . GLN B 1 52 ? -53.44040 29.23030 -0.07759 1.000 59.32497 52 GLN B CA 1
ATOM 1499 C C . GLN B 1 52 ? -52.43128 29.92073 0.82911 1.000 62.57728 52 GLN B C 1
ATOM 1500 O O . GLN B 1 52 ? -52.80364 30.33917 1.93003 1.000 69.14451 52 GLN B O 1
ATOM 1506 N N . VAL B 1 53 ? -51.15994 30.00327 0.44638 1.000 58.36343 53 VAL B N 1
ATOM 1507 C CA . VAL B 1 53 ? -50.13478 30.64555 1.26878 1.000 57.97244 53 VAL B CA 1
ATOM 1508 C C . VAL B 1 53 ? -49.37121 31.59464 0.34960 1.000 60.42503 53 VAL B C 1
ATOM 1509 O O . VAL B 1 53 ? -48.44922 31.18134 -0.36351 1.000 63.96546 53 VAL B O 1
ATOM 1513 N N . CYS B 1 54 ? -49.81405 32.84595 0.28163 1.000 50.83702 54 CYS B N 1
ATOM 1514 C CA . CYS B 1 54 ? -49.22080 33.85069 -0.58969 1.000 49.12915 54 CYS B CA 1
ATOM 1515 C C . CYS B 1 54 ? -48.29965 34.76967 0.19985 1.000 46.56894 54 CYS B C 1
ATOM 1516 O O . CYS B 1 54 ? -48.49839 34.99583 1.39104 1.000 54.93766 54 CYS B O 1
ATOM 1519 N N . GLY B 1 55 ? -47.26856 35.27203 -0.46249 1.000 46.26108 55 GLY B N 1
ATOM 1520 C CA . GLY B 1 55 ? -46.41374 36.27846 0.11902 1.000 44.97221 55 GLY B CA 1
ATOM 1521 C C . GLY B 1 55 ? -44.95905 35.88248 0.09581 1.000 46.29471 55 GLY B C 1
ATOM 1522 O O . GLY B 1 55 ? -44.57527 34.81792 -0.38335 1.000 46.17113 55 GLY B O 1
ATOM 1523 N N . LYS B 1 56 ? -44.14727 36.74618 0.68606 1.000 43.05521 56 LYS B N 1
ATOM 1524 C CA . LYS B 1 56 ? -42.70173 36.63284 0.64153 1.000 42.01892 56 LYS B CA 1
ATOM 1525 C C . LYS B 1 56 ? -42.21737 36.08552 1.97548 1.000 49.84889 56 LYS B C 1
ATOM 1526 O O . LYS B 1 56 ? -42.43573 36.70812 3.02820 1.000 42.50155 56 LYS B O 1
ATOM 1532 N N . VAL B 1 57 ? -41.57206 34.91572 1.92590 1.000 44.42495 57 VAL B N 1
ATOM 1533 C CA . VAL B 1 57 ? -41.09775 34.25548 3.13569 1.000 43.47004 57 VAL B CA 1
ATOM 1534 C C . VAL B 1 57 ? -40.01490 35.11249 3.77351 1.000 44.84438 57 VAL B C 1
ATOM 1535 O O . VAL B 1 57 ? -39.11703 35.61498 3.08817 1.000 41.57390 57 VAL B O 1
ATOM 1539 N N . GLY B 1 58 ? -40.11400 35.30889 5.09397 1.000 47.57743 58 GLY B N 1
ATOM 1540 C CA . GLY B 1 58 ? -39.23757 36.21484 5.81427 1.000 43.19026 58 GLY B CA 1
ATOM 1541 C C . GLY B 1 58 ? -39.72258 37.65123 5.88592 1.000 46.88177 58 GLY B C 1
ATOM 1542 O O . GLY B 1 58 ? -39.09281 38.47470 6.56458 1.000 45.18420 58 GLY B O 1
ATOM 1543 N N . PHE B 1 59 ? -40.82158 37.98740 5.21250 1.000 45.44990 59 PHE B N 1
ATOM 1544 C CA . PHE B 1 59 ? -41.38253 39.33141 5.30802 1.000 45.24519 59 PHE B CA 1
ATOM 1545 C C . PHE B 1 59 ? -42.80694 39.23762 5.83245 1.000 45.89370 59 PHE B C 1
ATOM 1546 O O . PHE B 1 59 ? -43.04485 39.54591 6.99865 1.000 51.38459 59 PHE B O 1
ATOM 1554 N N . ASP B 1 60 ? -43.75264 38.76289 5.03365 1.000 46.04502 60 ASP B N 1
ATOM 1555 C CA . ASP B 1 60 ? -45.12034 38.60734 5.49669 1.000 46.48849 60 ASP B CA 1
ATOM 1556 C C . ASP B 1 60 ? -45.51749 37.15164 5.67386 1.000 45.65890 60 ASP B C 1
ATOM 1557 O O . ASP B 1 60 ? -46.64643 36.87930 6.08979 1.000 49.56033 60 ASP B O 1
ATOM 1562 N N . VAL B 1 61 ? -44.58912 36.21944 5.46783 1.000 43.23883 61 VAL B N 1
ATOM 1563 C CA . VAL B 1 61 ? -44.80825 34.78918 5.67329 1.000 46.73412 61 VAL B CA 1
ATOM 1564 C C . VAL B 1 61 ? -43.67945 34.27697 6.55954 1.000 44.32734 61 VAL B C 1
ATOM 1565 O O . VAL B 1 61 ? -42.50905 34.54779 6.27709 1.000 43.68832 61 VAL B O 1
ATOM 1569 N N . ASP B 1 62 ? -44.01454 33.57079 7.64600 1.000 46.01782 62 ASP B N 1
ATOM 1570 C CA . ASP B 1 62 ? -42.95488 33.10949 8.53565 1.000 48.03415 62 ASP B CA 1
ATOM 1571 C C . ASP B 1 62 ? -42.57828 31.65314 8.21833 1.000 47.50563 62 ASP B C 1
ATOM 1572 O O . ASP B 1 62 ? -43.18046 30.99415 7.36600 1.000 45.85442 62 ASP B O 1
ATOM 1577 N N . LEU B 1 63 ? -41.56347 31.14753 8.92564 1.000 47.87772 63 LEU B N 1
ATOM 1578 C CA . LEU B 1 63 ? -41.01646 29.82661 8.61219 1.000 46.54895 63 LEU B CA 1
ATOM 1579 C C . LEU B 1 63 ? -42.07428 28.74115 8.72328 1.000 45.40841 63 LEU B C 1
ATOM 1580 O O . LEU B 1 63 ? -42.17295 27.86670 7.85187 1.000 42.17045 63 LEU B O 1
ATOM 1585 N N . SER B 1 64 ? -42.88111 28.78928 9.78432 1.000 43.79658 64 SER B N 1
ATOM 1586 C CA . SER B 1 64 ? -43.94599 27.80947 9.98242 1.000 42.08943 64 SER B CA 1
ATOM 1587 C C . SER B 1 64 ? -44.94301 27.81838 8.83291 1.000 41.69925 64 SER B C 1
ATOM 1588 O O . SER B 1 64 ? -45.37159 26.75953 8.34215 1.000 43.10351 64 SER B O 1
ATOM 1591 N N . GLN B 1 65 ? -45.34509 29.00849 8.39904 1.000 42.06161 65 GLN B N 1
ATOM 1592 C CA . GLN B 1 65 ? -46.27495 29.09159 7.28499 1.000 41.84941 65 GLN B CA 1
ATOM 1593 C C . GLN B 1 65 ? -45.62120 28.60854 5.99241 1.000 40.23347 65 GLN B C 1
ATOM 1594 O O . GLN B 1 65 ? -46.28088 27.99864 5.14693 1.000 38.64689 65 GLN B O 1
ATOM 1600 N N . ALA B 1 66 ? -44.32954 28.88932 5.81500 1.000 38.85008 66 ALA B N 1
ATOM 1601 C CA . ALA B 1 66 ? -43.64233 28.42122 4.61044 1.000 41.48515 66 ALA B CA 1
ATOM 1602 C C . ALA B 1 66 ? -43.56826 26.89791 4.57845 1.000 36.22351 66 ALA B C 1
ATOM 1603 O O . ALA B 1 66 ? -43.73471 26.27572 3.51970 1.000 39.22313 66 ALA B O 1
ATOM 1605 N N . GLN B 1 67 ? -43.33466 26.28069 5.73591 1.000 38.69779 67 GLN B N 1
ATOM 1606 C CA . GLN B 1 67 ? -43.34292 24.82387 5.81154 1.000 39.64803 67 GLN B CA 1
ATOM 1607 C C . GLN B 1 67 ? -44.71879 24.28015 5.48806 1.000 40.41462 67 GLN B C 1
ATOM 1608 O O . GLN B 1 67 ? -44.84844 23.27074 4.78109 1.000 39.28316 67 GLN B O 1
ATOM 1614 N N . LEU B 1 68 ? -45.76667 24.94757 5.98617 1.000 39.16197 68 LEU B N 1
ATOM 1615 C CA . LEU B 1 68 ? -47.12404 24.57979 5.58930 1.000 40.95032 68 LEU B CA 1
ATOM 1616 C C . LEU B 1 68 ? -47.30805 24.64583 4.07125 1.000 36.78529 68 LEU B C 1
ATOM 1617 O O . LEU B 1 68 ? -47.90157 23.74400 3.46314 1.000 38.94493 68 LEU B O 1
ATOM 1622 N N . ALA B 1 69 ? -46.84845 25.73656 3.44946 1.000 38.25149 69 ALA B N 1
ATOM 1623 C CA . ALA B 1 69 ? -46.96495 25.87955 1.99458 1.000 39.24715 69 ALA B CA 1
ATOM 1624 C C . ALA B 1 69 ? -46.27105 24.72813 1.26127 1.000 34.73151 69 ALA B C 1
ATOM 1625 O O . ALA B 1 69 ? -46.81719 24.16059 0.30118 1.000 38.94137 69 ALA B O 1
ATOM 1627 N N . ALA B 1 70 ? -45.06399 24.37499 1.70601 1.000 34.76257 70 ALA B N 1
ATOM 1628 C CA . ALA B 1 70 ? -44.34621 23.24503 1.11090 1.000 37.97906 70 ALA B CA 1
ATOM 1629 C C . ALA B 1 70 ? -45.13804 21.94878 1.26196 1.000 40.44608 70 ALA B C 1
ATOM 1630 O O . ALA B 1 70 ? -45.19913 21.12372 0.32930 1.000 36.23294 70 ALA B O 1
ATOM 1632 N N . SER B 1 71 ? -45.77641 21.76742 2.42729 1.000 34.76337 71 SER B N 1
ATOM 1633 C CA . SER B 1 71 ? -46.60302 20.58566 2.66673 1.000 35.86833 71 SER B CA 1
ATOM 1634 C C . SER B 1 71 ? -47.76049 20.51087 1.69305 1.000 33.83048 71 SER B C 1
ATOM 1635 O O . SER B 1 71 ? -48.11012 19.43009 1.20430 1.000 38.81878 71 SER B O 1
ATOM 1638 N N . ILE B 1 72 ? -48.39672 21.65106 1.43734 1.000 34.75354 72 ILE B N 1
ATOM 1639 C CA . ILE B 1 72 ? -49.54580 21.68674 0.53488 1.000 37.06710 72 ILE B CA 1
ATOM 1640 C C . ILE B 1 72 ? -49.12364 21.37604 -0.90620 1.000 37.13492 72 ILE B C 1
ATOM 1641 O O . ILE B 1 72 ? -49.79881 20.61864 -1.61744 1.000 37.87357 72 ILE B O 1
ATOM 1646 N N . SER B 1 73 ? -48.02579 21.98277 -1.37479 1.000 38.10222 73 SER B N 1
ATOM 1647 C CA . SER B 1 73 ? -47.52593 21.65806 -2.72040 1.000 37.44407 73 SER B CA 1
ATOM 1648 C C . SER B 1 73 ? -47.23452 20.16573 -2.86536 1.000 33.06788 73 SER B C 1
ATOM 1649 O O . SER B 1 73 ? -47.57564 19.54297 -3.88463 1.000 40.11672 73 SER B O 1
ATOM 1652 N N . THR B 1 74 ? -46.61610 19.57016 -1.84113 1.000 34.43114 74 THR B N 1
ATOM 1653 C CA . THR B 1 74 ? -46.32336 18.14102 -1.87968 1.000 33.69701 74 THR B CA 1
ATOM 1654 C C . THR B 1 74 ? -47.59960 17.31148 -1.90273 1.000 38.91780 74 THR B C 1
ATOM 1655 O O . THR B 1 74 ? -47.71140 16.33611 -2.66428 1.000 37.87287 74 THR B O 1
ATOM 1659 N N . MET B 1 75 ? -48.56884 17.66938 -1.06214 1.000 38.61646 75 MET B N 1
ATOM 1660 C CA . MET B 1 75 ? -49.82675 16.93561 -1.05199 1.000 37.25024 75 MET B CA 1
ATOM 1661 C C . MET B 1 75 ? -50.52654 17.03623 -2.40194 1.000 38.74436 75 MET B C 1
ATOM 1662 O O . MET B 1 75 ? -51.16752 16.08349 -2.84217 1.000 41.05748 75 MET B O 1
ATOM 1667 N N . ARG B 1 76 ? -50.43168 18.18912 -3.06311 1.000 36.38028 76 ARG B N 1
ATOM 1668 C CA . ARG B 1 76 ? -50.99707 18.30985 -4.40389 1.000 41.29876 76 ARG B CA 1
ATOM 1669 C C . ARG B 1 76 ? -50.33799 17.33248 -5.36785 1.000 41.84254 76 ARG B C 1
ATOM 1670 O O . ARG B 1 76 ? -51.01505 16.68248 -6.17450 1.000 41.23220 76 ARG B O 1
ATOM 1678 N N . ALA B 1 77 ? -49.00557 17.24899 -5.32743 1.000 36.38383 77 ALA B N 1
ATOM 1679 C CA . ALA B 1 77 ? -48.32549 16.29934 -6.20754 1.000 39.79259 77 ALA B CA 1
ATOM 1680 C C . ALA B 1 77 ? -48.76171 14.86840 -5.91391 1.000 40.16577 77 ALA B C 1
ATOM 1681 O O . ALA B 1 77 ? -49.05011 14.09084 -6.83858 1.000 40.02191 77 ALA B O 1
ATOM 1683 N N . LEU B 1 78 ? -48.84332 14.51190 -4.62499 1.000 36.63379 78 LEU B N 1
ATOM 1684 C CA . LEU B 1 78 ? -49.26335 13.16211 -4.25686 1.000 40.48657 78 LEU B CA 1
ATOM 1685 C C . LEU B 1 78 ? -50.69618 12.89351 -4.70188 1.000 38.60414 78 LEU B C 1
ATOM 1686 O O . LEU B 1 78 ? -51.00975 11.79612 -5.17453 1.000 38.50783 78 LEU B O 1
ATOM 1691 N N . ALA B 1 79 ? -51.57110 13.89583 -4.58336 1.000 38.94579 79 ALA B N 1
ATOM 1692 C CA . ALA B 1 79 ? -52.94752 13.75443 -5.04563 1.000 42.53091 79 ALA B CA 1
ATOM 1693 C C . ALA B 1 79 ? -53.00429 13.52820 -6.54492 1.000 43.76534 79 ALA B C 1
ATOM 1694 O O . ALA B 1 79 ? -53.81108 12.72795 -7.03117 1.000 42.48604 79 ALA B O 1
ATOM 1696 N N . ILE B 1 80 ? -52.16267 14.23338 -7.29940 1.000 41.08577 80 ILE B N 1
ATOM 1697 C CA . ILE B 1 80 ? -52.13420 14.02685 -8.74855 1.000 41.74931 80 ILE B CA 1
ATOM 1698 C C . ILE B 1 80 ? -51.71426 12.59434 -9.06972 1.000 42.24536 80 ILE B C 1
ATOM 1699 O O . ILE B 1 80 ? -52.32117 11.92237 -9.91739 1.000 43.94456 80 ILE B O 1
ATOM 1704 N N . LEU B 1 81 ? -50.69802 12.08978 -8.36885 1.000 39.17644 81 LEU B N 1
ATOM 1705 C CA . LEU B 1 81 ? -50.28428 10.70465 -8.58436 1.000 40.47985 81 LEU B CA 1
ATOM 1706 C C . LEU B 1 81 ? -51.40953 9.73131 -8.23660 1.000 49.89798 81 LEU B C 1
ATOM 1707 O O . LEU B 1 81 ? -51.68422 8.77996 -8.98353 1.000 44.85044 81 LEU B O 1
ATOM 1712 N N . LYS B 1 82 ? -52.06670 9.94972 -7.08978 1.000 47.28934 82 LYS B N 1
ATOM 1713 C CA . LYS B 1 82 ? -53.12547 9.04040 -6.66460 1.000 48.12852 82 LYS B CA 1
ATOM 1714 C C . LYS B 1 82 ? -54.29425 9.07047 -7.63733 1.000 45.03944 82 LYS B C 1
ATOM 1715 O O . LYS B 1 82 ? -54.89168 8.02974 -7.91765 1.000 51.00502 82 LYS B O 1
ATOM 1721 N N . GLN B 1 83 ? -54.59464 10.23242 -8.21025 1.000 49.03131 83 GLN B N 1
ATOM 1722 C CA . GLN B 1 83 ? -55.67874 10.32218 -9.18194 1.000 49.20284 83 GLN B CA 1
ATOM 1723 C C . GLN B 1 83 ? -55.31973 9.63597 -10.48953 1.000 54.76863 83 GLN B C 1
ATOM 1724 O O . GLN B 1 83 ? -56.18460 9.03337 -11.13487 1.000 55.78242 83 GLN B O 1
ATOM 1730 N N . HIS B 1 84 ? -54.06582 9.77413 -10.93384 1.000 52.90816 84 HIS B N 1
ATOM 1731 C CA . HIS B 1 84 ? -53.68066 9.19050 -12.21431 1.000 48.44832 84 HIS B CA 1
ATOM 1732 C C . HIS B 1 84 ? -53.55995 7.67467 -12.11819 1.000 48.46027 84 HIS B C 1
ATOM 1733 O O . HIS B 1 84 ? -53.96152 6.95525 -13.03955 1.000 49.21692 84 HIS B O 1
ATOM 1740 N N . TYR B 1 85 ? -53.03062 7.16642 -11.00674 1.000 44.63629 85 TYR B N 1
ATOM 1741 C CA . TYR B 1 85 ? -52.72817 5.74931 -10.88695 1.000 46.73406 85 TYR B CA 1
ATOM 1742 C C . TYR B 1 85 ? -53.64949 5.02642 -9.91138 1.000 50.75677 85 TYR B C 1
ATOM 1743 O O . TYR B 1 85 ? -53.57751 3.80089 -9.81401 1.000 48.16425 85 TYR B O 1
ATOM 1752 N N . GLY B 1 86 ? -54.55539 5.73770 -9.23618 1.000 48.60902 86 GLY B N 1
ATOM 1753 C CA . GLY B 1 86 ? -55.49142 5.11175 -8.32480 1.000 51.67174 86 GLY B CA 1
ATOM 1754 C C . GLY B 1 86 ? -54.95983 4.83309 -6.93894 1.000 51.24705 86 GLY B C 1
ATOM 1755 O O . GLY B 1 86 ? -55.75409 4.70408 -6.00107 1.000 53.37566 86 GLY B O 1
ATOM 1756 N N . THR B 1 87 ? -53.64656 4.74896 -6.76850 1.000 49.09706 87 THR B N 1
ATOM 1757 C CA . THR B 1 87 ? -53.07012 4.39764 -5.48239 1.000 48.46212 87 THR B CA 1
ATOM 1758 C C . THR B 1 87 ? -51.63695 4.90956 -5.41443 1.000 53.07229 87 THR B C 1
ATOM 1759 O O . THR B 1 87 ? -50.92751 4.93466 -6.42109 1.000 50.39241 87 THR B O 1
ATOM 1763 N N . LEU B 1 88 ? -51.21375 5.30220 -4.21544 1.000 47.64079 88 LEU B N 1
ATOM 1764 C CA . LEU B 1 88 ? -49.82269 5.67268 -3.99597 1.000 45.99583 88 LEU B CA 1
ATOM 1765 C C . LEU B 1 88 ? -48.90028 4.46019 -3.92907 1.000 47.48406 88 LEU B C 1
ATOM 1766 O O . LEU B 1 88 ? -47.68097 4.62236 -3.80753 1.000 46.14192 88 LEU B O 1
ATOM 1771 N N . GLN B 1 89 ? -49.43996 3.24824 -4.03301 1.000 49.28823 89 GLN B N 1
ATOM 1772 C CA . GLN B 1 89 ? -48.58131 2.07828 -4.12261 1.000 49.87999 89 GLN B CA 1
ATOM 1773 C C . GLN B 1 89 ? -47.74968 2.06528 -5.40772 1.000 49.60691 89 GLN B C 1
ATOM 1774 O O . GLN B 1 89 ? -46.75778 1.33421 -5.47330 1.000 46.11061 89 GLN B O 1
ATOM 1780 N N . VAL B 1 90 ? -48.08210 2.89486 -6.40047 1.000 46.56242 90 VAL B N 1
ATOM 1781 C CA . VAL B 1 90 ? -47.27411 2.93311 -7.61858 1.000 49.94957 90 VAL B CA 1
ATOM 1782 C C . VAL B 1 90 ? -45.92649 3.59855 -7.41549 1.000 46.50132 90 VAL B C 1
ATOM 1783 O O . VAL B 1 90 ? -45.05019 3.45879 -8.27328 1.000 49.07748 90 VAL B O 1
ATOM 1787 N N . VAL B 1 91 ? -45.73216 4.31809 -6.31410 1.000 46.20873 91 VAL B N 1
ATOM 1788 C CA . VAL B 1 91 ? -44.48512 5.04314 -6.10400 1.000 44.51140 91 VAL B CA 1
ATOM 1789 C C . VAL B 1 91 ? -43.40888 4.05448 -5.68028 1.000 47.35753 91 VAL B C 1
ATOM 1790 O O . VAL B 1 91 ? -43.53672 3.38001 -4.65409 1.000 48.43509 91 VAL B O 1
ATOM 1794 N N . GLU B 1 92 ? -42.33168 3.98320 -6.45548 1.000 46.21077 92 GLU B N 1
ATOM 1795 C CA . GLU B 1 92 ? -41.14544 3.25745 -6.03717 1.000 47.61555 92 GLU B CA 1
ATOM 1796 C C . GLU B 1 92 ? -40.20585 4.15646 -5.25113 1.000 44.91441 92 GLU B C 1
ATOM 1797 O O . GLU B 1 92 ? -39.69664 3.76257 -4.20051 1.000 49.90068 92 GLU B O 1
ATOM 1803 N N . LYS B 1 93 ? -39.98527 5.37095 -5.74792 1.000 42.67129 93 LYS B N 1
ATOM 1804 C CA . LYS B 1 93 ? -39.07925 6.32381 -5.12439 1.000 41.41414 93 LYS B CA 1
ATOM 1805 C C . LYS B 1 93 ? -39.39149 7.70433 -5.68447 1.000 42.35418 93 LYS B C 1
ATOM 1806 O O . LYS B 1 93 ? -39.71564 7.84690 -6.87061 1.000 39.91713 93 LYS B O 1
ATOM 1812 N N . VAL B 1 94 ? -39.31160 8.71146 -4.82504 1.000 39.91459 94 VAL B N 1
ATOM 1813 C CA . VAL B 1 94 ? -39.28498 10.09828 -5.26503 1.000 39.86123 94 VAL B CA 1
ATOM 1814 C C . VAL B 1 94 ? -37.81959 10.40173 -5.56991 1.000 41.29117 94 VAL B C 1
ATOM 1815 O O . VAL B 1 94 ? -37.00097 10.53733 -4.67016 1.000 42.51301 94 VAL B O 1
ATOM 1819 N N . LEU B 1 95 ? -37.47450 10.43200 -6.85652 1.000 41.52118 95 LEU B N 1
ATOM 1820 C CA . LEU B 1 95 ? -36.07652 10.60500 -7.24198 1.000 37.39153 95 LEU B CA 1
ATOM 1821 C C . LEU B 1 95 ? -35.58416 12.01797 -6.95714 1.000 40.64630 95 LEU B C 1
ATOM 1822 O O . LEU B 1 95 ? -34.45937 12.20724 -6.47489 1.000 41.34899 95 LEU B O 1
ATOM 1827 N N . GLN B 1 96 ? -36.39726 13.02479 -7.26715 1.000 37.00389 96 GLN B N 1
ATOM 1828 C CA . GLN B 1 96 ? -35.90855 14.39232 -7.15967 1.000 39.59321 96 GLN B CA 1
ATOM 1829 C C . GLN B 1 96 ? -37.04139 15.33316 -6.78316 1.000 38.96076 96 GLN B C 1
ATOM 1830 O O . GLN B 1 96 ? -38.12510 15.26811 -7.36959 1.000 36.78000 96 GLN B O 1
ATOM 1836 N N . MET B 1 97 ? -36.75010 16.24915 -5.85636 1.000 35.85990 97 MET B N 1
ATOM 1837 C CA . MET B 1 97 ? -37.69307 17.28042 -5.43810 1.000 37.92219 97 MET B CA 1
ATOM 1838 C C . MET B 1 97 ? -36.99044 18.62566 -5.48086 1.000 32.55983 97 MET B C 1
ATOM 1839 O O . MET B 1 97 ? -36.04543 18.85218 -4.72310 1.000 34.78024 97 MET B O 1
ATOM 1844 N N . ASN B 1 98 ? -37.47158 19.53282 -6.31653 1.000 33.49549 98 ASN B N 1
ATOM 1845 C CA . ASN B 1 98 ? -36.88094 20.86283 -6.39614 1.000 35.24454 98 ASN B CA 1
ATOM 1846 C C . ASN B 1 98 ? -37.83178 21.86436 -5.74198 1.000 34.34369 98 ASN B C 1
ATOM 1847 O O . ASN B 1 98 ? -38.98964 21.98928 -6.16372 1.000 32.70530 98 ASN B O 1
ATOM 1852 N N . VAL B 1 99 ? -37.32918 22.58524 -4.73981 1.000 34.45297 99 VAL B N 1
ATOM 1853 C CA . VAL B 1 99 ? -38.11994 23.51660 -3.92559 1.000 34.89249 99 VAL B CA 1
ATOM 1854 C C . VAL B 1 99 ? -37.64559 24.94018 -4.20550 1.000 33.91141 99 VAL B C 1
ATOM 1855 O O . VAL B 1 99 ? -36.47482 25.27041 -3.98929 1.000 35.04806 99 VAL B O 1
ATOM 1859 N N . PHE B 1 100 ? -38.54693 25.77829 -4.69184 1.000 30.81192 100 PHE B N 1
ATOM 1860 C CA . PHE B 1 100 ? -38.27604 27.17908 -4.97392 1.000 34.21713 100 PHE B CA 1
ATOM 1861 C C . PHE B 1 100 ? -39.08578 28.01307 -3.98127 1.000 34.46422 100 PHE B C 1
ATOM 1862 O O . PHE B 1 100 ? -40.31030 27.87691 -3.91756 1.000 34.56194 100 PHE B O 1
ATOM 1870 N N . ILE B 1 101 ? -38.40722 28.85237 -3.20457 1.000 35.84674 101 ILE B N 1
ATOM 1871 C CA . ILE B 1 101 ? -39.02372 29.59395 -2.10111 1.000 36.97091 101 ILE B CA 1
ATOM 1872 C C . ILE B 1 101 ? -39.00608 31.08755 -2.42175 1.000 37.28154 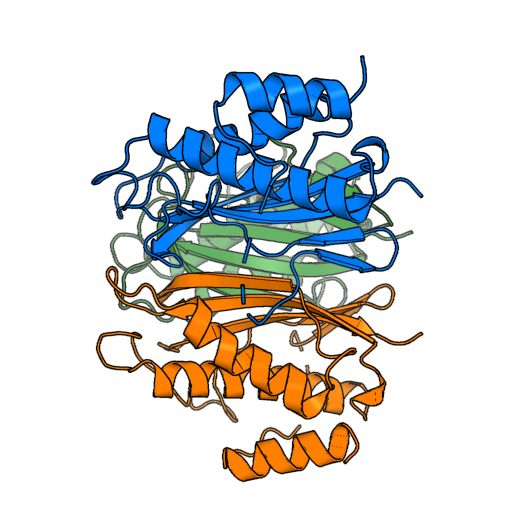101 ILE B C 1
ATOM 1873 O O . ILE B 1 101 ? -37.93800 31.68222 -2.59331 1.000 38.45953 101 ILE B O 1
ATOM 1878 N N . HIS B 1 102 ? -40.18883 31.69871 -2.46301 1.000 36.83342 102 HIS B N 1
ATOM 1879 C CA . HIS B 1 102 ? -40.32656 33.14412 -2.64340 1.000 40.24011 102 HIS B CA 1
ATOM 1880 C C . HIS B 1 102 ? -39.96955 33.81826 -1.31687 1.000 41.23226 102 HIS B C 1
ATOM 1881 O O . HIS B 1 102 ? -40.73004 33.74061 -0.34693 1.000 38.25545 102 HIS B O 1
ATOM 1888 N N . SER B 1 103 ? -38.79816 34.44188 -1.23844 1.000 41.76458 103 SER B N 1
ATOM 1889 C CA . SER B 1 103 ? -38.32029 34.92669 0.05025 1.000 41.45166 103 SER B CA 1
ATOM 1890 C C . SER B 1 103 ? -37.60992 36.26695 -0.09573 1.000 44.35866 103 SER B C 1
ATOM 1891 O O . SER B 1 103 ? -37.40223 36.77373 -1.19822 1.000 43.49187 103 SER B O 1
ATOM 1894 N N . THR B 1 104 ? -37.23406 36.83092 1.05513 1.000 43.70251 104 THR B N 1
ATOM 1895 C CA . THR B 1 104 ? -36.39444 38.01541 1.13572 1.000 44.62764 104 THR B CA 1
ATOM 1896 C C . THR B 1 104 ? -34.92855 37.65998 0.87702 1.000 47.54230 104 THR B C 1
ATOM 1897 O O . THR B 1 104 ? -34.51778 36.49961 0.93280 1.000 43.66416 104 THR B O 1
ATOM 1901 N N . ALA B 1 105 ? -34.11676 38.69214 0.66678 1.000 46.86880 105 ALA B N 1
ATOM 1902 C CA . ALA B 1 105 ? -32.68965 38.50879 0.41849 1.000 48.99765 105 ALA B CA 1
ATOM 1903 C C . ALA B 1 105 ? -31.87510 38.24983 1.68612 1.000 47.58600 105 ALA B C 1
ATOM 1904 O O . ALA B 1 105 ? -30.64420 38.15607 1.60653 1.000 45.67750 105 ALA B O 1
ATOM 1906 N N . ASP B 1 106 ? -32.50311 38.16955 2.85384 1.000 47.12584 106 ASP B N 1
ATOM 1907 C CA . ASP B 1 106 ? -31.79083 37.78497 4.06635 1.000 49.65674 106 ASP B CA 1
ATOM 1908 C C . ASP B 1 106 ? -32.27532 36.46495 4.65436 1.000 45.19449 106 ASP B C 1
ATOM 1909 O O . ASP B 1 106 ? -31.77143 36.04251 5.69742 1.000 48.59546 106 ASP B O 1
ATOM 1914 N N . PHE B 1 107 ? -33.21153 35.78799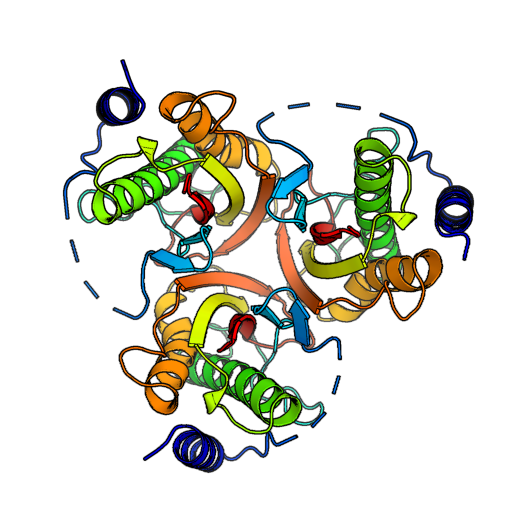 3.99916 1.000 48.39965 107 PHE B N 1
ATOM 1915 C CA . PHE B 1 107 ? -33.70226 34.49171 4.45038 1.000 45.84518 107 PHE B CA 1
ATOM 1916 C C . PHE B 1 107 ? -32.68208 33.40513 4.11063 1.000 45.85174 107 PHE B C 1
ATOM 1917 O O . PHE B 1 107 ? -32.23008 33.31011 2.96696 1.000 43.62247 107 PHE B O 1
ATOM 1925 N N . THR B 1 108 ? -32.31263 32.58823 5.10658 1.000 42.56756 108 THR B N 1
ATOM 1926 C CA . THR B 1 108 ? -31.32107 31.53199 4.92394 1.000 43.11988 108 THR B CA 1
ATOM 1927 C C . THR B 1 108 ? -31.80771 30.17611 5.43201 1.000 43.08718 108 THR B C 1
ATOM 1928 O O . THR B 1 108 ? -30.99430 29.26872 5.62185 1.000 41.72266 108 THR B O 1
ATOM 1932 N N . GLN B 1 109 ? -33.10699 30.00747 5.66590 1.000 42.95684 109 GLN B N 1
ATOM 1933 C CA . GLN B 1 109 ? -33.63930 28.75856 6.19928 1.000 42.02381 109 GLN B CA 1
ATOM 1934 C C . GLN B 1 109 ? -34.38016 27.94270 5.14212 1.000 41.62769 109 GLN B C 1
ATOM 1935 O O . GLN B 1 109 ? -35.40809 27.31742 5.42314 1.000 38.95340 109 GLN B O 1
ATOM 1941 N N . GLN B 1 110 ? -33.82843 27.90629 3.92335 1.000 40.25137 110 GLN B N 1
ATOM 1942 C CA . GLN B 1 110 ? -34.44250 27.15102 2.83138 1.000 39.85146 110 GLN B CA 1
ATOM 1943 C C . GLN B 1 110 ? -34.52438 25.66026 3.14211 1.000 39.99589 110 GLN B C 1
ATOM 1944 O O . GLN B 1 110 ? -35.47955 24.98885 2.72039 1.000 38.55378 110 GLN B O 1
ATOM 1950 N N . SER B 1 111 ? -33.52573 25.11752 3.85236 1.000 38.90232 111 SER B N 1
ATOM 1951 C CA . SER B 1 111 ? -33.55383 23.69924 4.20825 1.000 44.23381 111 SER B CA 1
ATOM 1952 C C . SER B 1 111 ? -34.73961 23.38860 5.10223 1.000 40.37025 111 SER B C 1
ATOM 1953 O O . SER B 1 111 ? -35.42380 22.37580 4.91914 1.000 39.23203 111 SER B O 1
ATOM 1956 N N . GLU B 1 112 ? -34.98222 24.24971 6.08936 1.000 42.27235 112 GLU B N 1
ATOM 1957 C CA . GLU B 1 112 ? -36.09168 24.04713 7.01222 1.000 43.01563 112 GLU B CA 1
ATOM 1958 C C . GLU B 1 112 ? -37.43817 24.15876 6.30686 1.000 36.33909 112 GLU B C 1
ATOM 1959 O O . GLU B 1 112 ? -38.36044 23.39285 6.60334 1.000 39.82134 112 GLU B O 1
ATOM 1965 N N . VAL B 1 113 ? -37.57674 25.09231 5.36353 1.000 39.46026 113 VAL B N 1
ATOM 1966 C CA . VAL B 1 113 ? -38.80874 25.15380 4.57588 1.000 36.68253 113 VAL B CA 1
ATOM 1967 C C . VAL B 1 113 ? -39.00360 23.85544 3.79867 1.000 39.32464 113 VAL B C 1
ATOM 1968 O O . VAL B 1 113 ? -40.08516 23.24939 3.82167 1.000 37.24448 113 VAL B O 1
ATOM 1972 N N . ALA B 1 114 ? -37.95023 23.39851 3.10494 1.000 37.94892 114 ALA B N 1
ATOM 1973 C CA . ALA B 1 114 ? -38.07068 22.16006 2.33125 1.000 34.33408 114 ALA B CA 1
ATOM 1974 C C . ALA B 1 114 ? -38.37406 20.96617 3.23255 1.000 37.68915 114 ALA B C 1
ATOM 1975 O O . ALA B 1 114 ? -39.01712 20.00234 2.79599 1.000 37.13102 114 ALA B O 1
ATOM 1977 N N . ASP B 1 115 ? -37.91973 21.01493 4.49430 1.000 35.52324 115 ASP B N 1
ATOM 1978 C CA . ASP B 1 115 ? -38.25961 19.96030 5.44069 1.000 39.11242 115 ASP B CA 1
ATOM 1979 C C . ASP B 1 115 ? -39.77171 19.80093 5.57256 1.000 40.36425 115 ASP B C 1
ATOM 1980 O O . ASP B 1 115 ? -40.24948 18.69994 5.84589 1.000 44.11719 115 ASP B O 1
ATOM 1985 N N . GLY B 1 116 ? -40.54036 20.87646 5.35429 1.000 42.20997 116 GLY B N 1
ATOM 1986 C CA . GLY B 1 116 ? -41.99221 20.75848 5.37546 1.000 39.21120 116 GLY B CA 1
ATOM 1987 C C . GLY B 1 116 ? -42.53123 19.82238 4.30960 1.000 42.76293 116 GLY B C 1
ATOM 1988 O O . GLY B 1 116 ? -43.51022 19.10809 4.54553 1.000 39.99059 116 GLY B O 1
ATOM 1989 N N . ALA B 1 117 ? -41.86429 19.75735 3.14718 1.000 36.66453 117 ALA B N 1
ATOM 1990 C CA . ALA B 1 117 ? -42.26247 18.80472 2.11527 1.000 38.05239 117 ALA B CA 1
ATOM 1991 C C . ALA B 1 117 ? -41.70095 17.41748 2.39748 1.000 36.37161 117 ALA B C 1
ATOM 1992 O O . ALA B 1 117 ? -42.40303 16.39858 2.24924 1.000 38.01108 117 ALA B O 1
ATOM 1994 N N . SER B 1 118 ? -40.42051 17.37287 2.76704 1.000 37.55312 118 SER B N 1
ATOM 1995 C CA . SER B 1 118 ? -39.76417 16.09210 3.00601 1.000 41.23934 118 SER B CA 1
ATOM 1996 C C . SER B 1 118 ? -40.48231 15.29949 4.09584 1.000 43.23732 118 SER B C 1
ATOM 1997 O O . SER B 1 118 ? 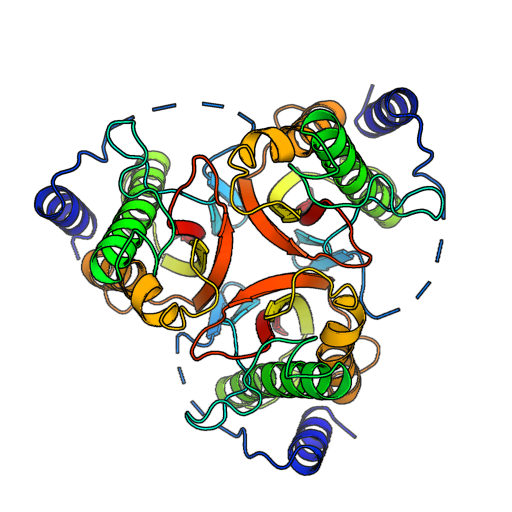-40.59940 14.06880 4.00501 1.000 41.63226 118 SER B O 1
ATOM 2000 N N . GLU B 1 119 ? -40.96036 15.99151 5.14094 1.000 41.33758 119 GLU B N 1
ATOM 2001 C CA . GLU B 1 119 ? -41.67022 15.32317 6.23016 1.000 43.64663 119 GLU B CA 1
ATOM 2002 C C . GLU B 1 119 ? -42.95584 14.68942 5.73821 1.000 40.48395 119 GLU B C 1
ATOM 2003 O O . GLU B 1 119 ? -43.31915 13.59497 6.18302 1.000 42.14525 119 GLU B O 1
ATOM 2009 N N . ILE B 1 120 ? -43.66190 15.35656 4.81659 1.000 39.80615 120 ILE B N 1
ATOM 2010 C CA . ILE B 1 120 ? -44.86901 14.75640 4.24671 1.000 41.29654 120 ILE B CA 1
ATOM 2011 C C . ILE B 1 120 ? -44.51962 13.47418 3.52124 1.000 44.26026 120 ILE B C 1
ATOM 2012 O O . ILE B 1 120 ? -45.22690 12.45564 3.63597 1.000 39.84216 120 ILE B O 1
ATOM 2017 N N . LEU B 1 121 ? -43.44191 13.51988 2.72568 1.000 39.64488 121 LEU B N 1
ATOM 2018 C CA . LEU B 1 121 ? -43.00643 12.31858 2.01902 1.000 38.39154 121 LEU B CA 1
ATOM 2019 C C . LEU B 1 121 ? -42.68936 11.18637 2.99453 1.000 39.40275 121 LEU B C 1
ATOM 2020 O O . LEU B 1 121 ? -43.08375 10.04094 2.77168 1.000 42.41735 121 LEU B O 1
ATOM 2025 N N . TYR B 1 122 ? -41.97137 11.47957 4.07915 1.000 40.76038 122 TYR B N 1
ATOM 2026 C CA . TYR B 1 122 ? -41.64100 10.40163 5.01309 1.000 46.24079 122 TYR B CA 1
ATOM 2027 C C . TYR B 1 122 ? -42.88577 9.88826 5.71804 1.000 49.74131 122 TYR B C 1
ATOM 2028 O O . TYR B 1 122 ? -43.04251 8.67606 5.90642 1.000 46.45186 122 TYR B O 1
ATOM 2037 N N . GLU B 1 123 ? -43.79318 10.79627 6.08581 1.000 45.33653 123 GLU B N 1
ATOM 2038 C CA . GLU B 1 123 ? -44.99688 10.41209 6.81699 1.000 49.22442 123 GLU B CA 1
ATOM 2039 C C . GLU B 1 123 ? -45.89985 9.51292 5.97722 1.000 49.26082 123 GLU B C 1
ATOM 2040 O O . GLU B 1 123 ? -46.47632 8.54578 6.49334 1.000 44.00947 123 GLU B O 1
ATOM 2046 N N . ILE B 1 124 ? -46.02217 9.79736 4.68262 1.000 43.68940 124 ILE B N 1
ATOM 2047 C CA . ILE B 1 124 ? -46.94240 9.03373 3.83918 1.000 42.08072 124 ILE B CA 1
ATOM 2048 C C . ILE B 1 124 ? -46.26660 7.81283 3.21617 1.000 49.42637 124 ILE B C 1
ATOM 2049 O O . ILE B 1 124 ? -46.84274 6.71942 3.19112 1.000 45.32535 124 ILE B O 1
ATOM 2054 N N . LEU B 1 125 ? -45.04708 7.96810 2.69181 1.000 46.13615 125 LEU B N 1
ATOM 2055 C CA . LEU B 1 125 ? -44.36093 6.87127 2.02005 1.000 46.41601 125 LEU B CA 1
ATOM 2056 C C . LEU B 1 125 ? -43.47659 6.06836 2.95430 1.000 46.47789 125 LEU B C 1
ATOM 2057 O O . LEU B 1 125 ? -43.11984 4.93565 2.62016 1.000 52.52184 125 LEU B O 1
ATOM 2062 N N . GLY B 1 126 ? -43.09457 6.61721 4.08777 1.000 47.72013 126 GLY B N 1
ATOM 2063 C CA . GLY B 1 126 ? -42.27264 5.79215 4.94119 1.000 48.46004 126 GLY B CA 1
ATOM 2064 C C . GLY B 1 126 ? -40.78975 6.05549 4.81082 1.000 56.41297 126 GLY B C 1
ATOM 2065 O O . GLY B 1 126 ? -40.30914 6.62881 3.82842 1.000 54.23553 126 GLY B O 1
ATOM 2066 N N . SER B 1 127 ? -40.06948 5.69258 5.87343 1.000 61.84095 127 SER B N 1
ATOM 2067 C CA . SER B 1 127 ? -38.61743 5.66356 6.01763 1.000 68.12246 127 SER B CA 1
ATOM 2068 C C . SER B 1 127 ? -37.81148 5.42448 4.74138 1.000 63.86551 127 SER B C 1
ATOM 2069 O O . SER B 1 127 ? -36.88547 6.18203 4.44349 1.000 66.75434 127 SER B O 1
ATOM 2072 N N . ASP B 1 128 ? -38.13858 4.37061 3.99456 1.000 62.45296 128 ASP B N 1
ATOM 2073 C CA . ASP B 1 128 ? -37.37812 3.95016 2.81839 1.000 62.82131 128 ASP B CA 1
ATOM 2074 C C . ASP B 1 128 ? -37.89903 4.55033 1.51619 1.000 61.72190 128 ASP B C 1
ATOM 2075 O O . ASP B 1 128 ? -37.15144 5.21124 0.78616 1.000 61.39158 128 ASP B O 1
ATOM 2080 N N . THR B 1 129 ? -39.16379 4.28168 1.18544 1.000 58.10505 129 THR B N 1
ATOM 2081 C CA . THR B 1 129 ? -39.72587 4.79448 -0.05802 1.000 54.01722 129 THR B CA 1
ATOM 2082 C C . THR B 1 129 ? -39.81620 6.31709 -0.07439 1.000 55.36896 129 THR B C 1
ATOM 2083 O O . THR B 1 129 ? -39.88220 6.91362 -1.15599 1.000 58.04832 129 THR B O 1
ATOM 2087 N N . GLY B 1 130 ? -39.79178 6.96500 1.08720 1.000 53.54598 130 GLY B N 1
ATOM 2088 C CA . GLY B 1 130 ? -39.85978 8.41191 1.09803 1.000 47.33023 130 GLY B CA 1
ATOM 2089 C C . GLY B 1 130 ? -38.53937 9.10400 0.84460 1.000 48.03223 130 GLY B C 1
ATOM 2090 O O . GLY B 1 130 ? -38.51444 10.33333 0.73297 1.000 44.72976 130 GLY B O 1
ATOM 2091 N N . GLN B 1 131 ? -37.44618 8.34337 0.75725 1.000 46.89595 131 GLN B N 1
ATOM 2092 C CA . GLN B 1 131 ? -36.13958 8.93218 0.49686 1.000 49.29473 131 GLN B CA 1
ATOM 2093 C C . GLN B 1 131 ? -36.12903 9.63922 -0.85460 1.000 40.68305 131 GLN B C 1
ATOM 2094 O O . GLN B 1 131 ? -36.73967 9.18304 -1.82348 1.000 41.66579 131 GLN B O 1
ATOM 2100 N N . HIS B 1 132 ? -35.43663 10.77121 -0.90765 1.000 40.16879 132 HIS B N 1
ATOM 2101 C CA . HIS B 1 132 ? -35.44278 11.60895 -2.09843 1.000 39.53656 132 HIS B CA 1
ATOM 2102 C C . HIS B 1 132 ? -34.22405 12.51232 -2.04985 1.000 38.37751 132 HIS B C 1
ATOM 2103 O O . HIS B 1 132 ? -33.73878 12.85714 -0.96940 1.000 41.91617 132 HIS B O 1
ATOM 2110 N N . THR B 1 133 ? -33.72827 12.87764 -3.22601 1.000 35.96673 133 THR B N 1
ATOM 2111 C CA . THR B 1 133 ? -32.79130 13.98171 -3.33869 1.000 38.66526 133 THR B CA 1
ATOM 2112 C C . THR B 1 133 ? -33.58395 15.28088 -3.48535 1.000 35.27688 133 THR B C 1
ATOM 2113 O O . THR B 1 133 ? -34.73556 15.28540 -3.92277 1.000 36.01095 133 THR B O 1
ATOM 2117 N N . ARG B 1 134 ? -32.95124 16.39333 -3.14456 1.000 34.96367 134 ARG B N 1
ATOM 2118 C CA . ARG B 1 134 ? -33.69384 17.63580 -3.22504 1.000 38.91919 134 ARG B CA 1
ATOM 2119 C C . ARG B 1 134 ? -32.74071 18.80329 -3.36930 1.000 33.11173 134 ARG B C 1
ATOM 2120 O O . ARG B 1 134 ? -31.55423 18.72024 -3.03802 1.000 36.41972 134 ARG B O 1
ATOM 2128 N N . THR B 1 135 ? -33.30219 19.90115 -3.85590 1.000 34.55286 135 THR B N 1
ATOM 2129 C CA . THR B 1 135 ? -32.63500 21.18717 -3.96145 1.000 36.05932 135 THR B CA 1
ATOM 2130 C C . THR B 1 135 ? -33.60083 22.25178 -3.44858 1.000 39.27626 135 THR B C 1
ATOM 2131 O O . THR B 1 135 ? -34.80544 22.17907 -3.71653 1.000 37.09154 135 THR B O 1
ATOM 2135 N N . SER B 1 136 ? -33.08004 23.22007 -2.69253 1.000 39.47117 136 SER B N 1
ATOM 2136 C CA . SER B 1 136 ? -33.90281 24.28390 -2.11547 1.000 40.15806 136 SER B CA 1
ATOM 2137 C C . SER B 1 136 ? -33.21174 25.62209 -2.31427 1.000 37.65342 136 SER B C 1
ATOM 2138 O O . SER B 1 136 ? -32.09086 25.82580 -1.84096 1.000 40.49323 136 SER B O 1
ATOM 2141 N N . VAL B 1 137 ? -33.86494 26.52154 -3.03870 1.000 36.58604 137 VAL B N 1
ATOM 2142 C CA . VAL B 1 137 ? -33.30977 27.83134 -3.33839 1.000 37.31693 137 VAL B CA 1
ATOM 2143 C C . VAL B 1 137 ? -34.39944 28.87344 -3.14388 1.000 38.32046 137 VAL B C 1
ATOM 2144 O O . VAL B 1 137 ? -35.59407 28.58089 -3.21706 1.000 36.82285 137 VAL B O 1
ATOM 2148 N N . SER B 1 138 ? -33.96396 30.10681 -2.91147 1.000 37.45624 138 SER B N 1
ATOM 2149 C CA . SER B 1 138 ? -34.86005 31.24280 -2.81565 1.000 37.60835 138 SER B CA 1
ATOM 2150 C C . SER B 1 138 ? -34.96649 31.90530 -4.17530 1.000 40.68113 138 SER B C 1
ATOM 2151 O O . SER B 1 138 ? -33.95402 32.10839 -4.85007 1.000 43.46587 138 SER B O 1
ATOM 2154 N N . VAL B 1 139 ? -36.19504 32.22024 -4.58124 1.000 41.33852 139 VAL B N 1
ATOM 2155 C CA . VAL B 1 139 ? -36.46692 32.98634 -5.78543 1.000 39.98153 139 VAL B CA 1
ATOM 2156 C C . VAL B 1 139 ? -37.13563 34.29191 -5.36603 1.000 44.38560 139 VAL B C 1
ATOM 2157 O O . VAL B 1 139 ? -37.58641 34.44843 -4.23154 1.000 45.57790 139 VAL B O 1
ATOM 2161 N N . CYS B 1 140 ? -37.21156 35.23332 -6.29772 1.000 43.58051 140 CYS B N 1
ATOM 2162 C CA . CYS B 1 140 ? -37.75727 36.52396 -5.90804 1.000 47.40179 140 CYS B CA 1
ATOM 2163 C C . CYS B 1 140 ? -39.25353 36.67347 -6.18681 1.000 46.29667 140 CYS B C 1
ATOM 2164 O O . CYS B 1 140 ? -39.86021 37.63191 -5.69424 1.000 48.17253 140 CYS B O 1
ATOM 2167 N N . GLN B 1 141 ? -39.87323 35.74645 -6.91310 1.000 39.88465 141 GLN B N 1
ATOM 2168 C CA . GLN B 1 141 ? -41.32644 35.72446 -7.05497 1.000 40.38795 141 GLN B CA 1
ATOM 2169 C C . GLN B 1 141 ? -41.73059 34.38501 -7.64768 1.000 40.19080 141 GLN B C 1
ATOM 2170 O O . GLN B 1 141 ? -40.90648 33.66469 -8.22214 1.000 40.11684 141 GLN B O 1
ATOM 2176 N N . LEU B 1 142 ? -43.00857 34.07587 -7.51952 1.000 38.63830 142 LEU B N 1
ATOM 2177 C CA . LEU B 1 142 ? -43.58701 32.82591 -7.98864 1.000 36.44689 142 LEU B CA 1
ATOM 2178 C C . LEU B 1 142 ? -44.95208 33.13549 -8.56999 1.000 42.57474 142 LEU B C 1
ATOM 2179 O O . LEU B 1 142 ? -45.53267 34.19058 -8.28168 1.000 39.55765 142 LEU B O 1
ATOM 2184 N N . PRO B 1 143 ? -45.49691 32.22421 -9.39296 1.000 41.05500 143 PRO B N 1
ATOM 2185 C CA . PRO B 1 143 ? -46.84794 32.41340 -9.93754 1.000 38.82345 143 PRO B CA 1
ATOM 2186 C C . PRO B 1 143 ? -47.86755 32.80607 -8.87226 1.000 43.51864 143 PRO B C 1
ATOM 2187 O O . PRO B 1 143 ? -47.93600 32.20239 -7.79113 1.000 40.03606 143 PRO B O 1
ATOM 2191 N N . LYS B 1 144 ? -48.66282 33.83611 -9.19540 1.000 41.08074 144 LYS B N 1
ATOM 2192 C CA . LYS B 1 144 ? -49.77902 34.30605 -8.36068 1.000 40.11931 144 LYS B CA 1
ATOM 2193 C C . LYS B 1 144 ? -49.34193 34.64067 -6.93230 1.000 40.38307 144 LYS B C 1
ATOM 2194 O O . LYS B 1 144 ? -50.09137 34.40865 -5.97887 1.000 43.14048 144 LYS B O 1
ATOM 2200 N N . ASN B 1 145 ? -48.11306 35.14369 -6.77641 1.000 35.67836 145 ASN B N 1
ATOM 2201 C CA . ASN B 1 145 ? -47.54218 35.58142 -5.50312 1.000 40.72074 145 ASN B CA 1
ATOM 2202 C C . ASN B 1 145 ? -47.38594 34.43469 -4.49983 1.000 45.44829 145 ASN B C 1
ATOM 2203 O O . ASN B 1 145 ? -47.27518 34.67107 -3.28429 1.000 41.21504 145 ASN B O 1
ATOM 2208 N N . ALA B 1 146 ? -47.35732 33.19176 -4.98340 1.000 42.58956 146 ALA B N 1
ATOM 2209 C CA . ALA B 1 146 ? -47.21090 32.04489 -4.09558 1.000 40.34428 146 ALA B CA 1
ATOM 2210 C C . ALA B 1 146 ? -45.88787 32.12691 -3.34332 1.000 38.45080 146 ALA B C 1
ATOM 2211 O O . ALA B 1 146 ? -44.92610 32.74707 -3.80175 1.000 41.15658 146 ALA B O 1
ATOM 2213 N N . SER B 1 147 ? -45.84480 31.49925 -2.17150 1.000 37.95822 147 SER B N 1
ATOM 2214 C CA . SER B 1 147 ? -44.63754 31.52576 -1.35442 1.000 37.55528 147 SER B CA 1
ATOM 2215 C C . SER B 1 147 ? -43.68654 30.35507 -1.62435 1.000 34.52815 147 SER B C 1
ATOM 2216 O O . SER B 1 147 ? -42.50190 30.46699 -1.31124 1.000 37.14324 147 SER B O 1
ATOM 2219 N N . VAL B 1 148 ? -44.17371 29.21280 -2.11917 1.000 37.30819 148 VAL B N 1
ATOM 2220 C CA . VAL B 1 148 ? -43.32198 28.05412 -2.42570 1.000 39.18574 148 VAL B CA 1
ATOM 2221 C C . VAL B 1 148 ? -43.83385 27.39683 -3.70360 1.000 37.59751 148 VAL B C 1
ATOM 2222 O O . VAL B 1 148 ? -45.04328 27.37828 -3.95783 1.000 40.16515 148 VAL B O 1
ATOM 2226 N N . GLU B 1 149 ? -42.91473 26.86814 -4.51999 1.000 38.98525 149 GLU B N 1
ATOM 2227 C CA . GLU B 1 149 ? -43.26575 26.03557 -5.67070 1.000 33.87029 149 GLU B CA 1
ATOM 2228 C C . GLU B 1 149 ? -42.34033 24.82369 -5.70936 1.000 38.21702 149 GLU B C 1
ATOM 2229 O O . GLU B 1 149 ? -41.13681 24.95127 -5.48616 1.000 36.85007 149 GLU B O 1
ATOM 2235 N N . ILE B 1 150 ? -42.89610 23.63885 -5.95715 1.000 31.08032 150 ILE B N 1
ATOM 2236 C CA . ILE B 1 150 ? -42.12875 22.39889 -5.85998 1.000 35.74402 150 ILE B CA 1
ATOM 2237 C C . ILE B 1 150 ? -42.42059 21.53325 -7.07430 1.000 35.12700 150 ILE B C 1
ATOM 2238 O O . ILE B 1 150 ? -43.58477 21.34679 -7.43449 1.000 32.18659 150 ILE B O 1
ATOM 2243 N N . ASN B 1 151 ? -41.37021 21.01320 -7.71685 1.000 36.14353 151 ASN B N 1
ATOM 2244 C CA . ASN B 1 151 ? -41.60602 20.00030 -8.74463 1.000 35.09510 151 ASN B CA 1
ATOM 2245 C C . ASN B 1 151 ? -40.88762 18.70281 -8.36998 1.000 34.88234 151 ASN B C 1
ATOM 2246 O O . ASN B 1 151 ? -40.06450 18.66650 -7.44558 1.000 33.83282 151 ASN B O 1
ATOM 2251 N N . PHE B 1 152 ? -41.23524 17.62686 -9.09192 1.000 33.31144 152 PHE B N 1
ATOM 2252 C CA . PHE B 1 152 ? -40.83760 16.27187 -8.72711 1.000 36.80908 152 PHE B CA 1
ATOM 2253 C C . PHE B 1 152 ? -40.52631 15.44347 -9.96333 1.000 33.60434 152 PHE B C 1
ATOM 2254 O O . PHE B 1 152 ? -41.13882 15.60904 -11.01960 1.000 32.66825 152 PHE B O 1
ATOM 2262 N N . ILE B 1 153 ? -39.58472 14.51831 -9.78563 1.000 34.07328 153 ILE B N 1
ATOM 2263 C CA . ILE B 1 153 ? -39.44461 13.33389 -10.62829 1.000 39.41150 153 ILE B CA 1
ATOM 2264 C C . ILE B 1 153 ? -39.58938 12.10809 -9.73618 1.000 34.41021 153 ILE B C 1
ATOM 2265 O O . ILE B 1 153 ? -38.86000 11.97072 -8.74279 1.000 37.70438 153 ILE B O 1
ATOM 2270 N N . VAL B 1 154 ? -40.51308 11.21850 -10.10982 1.000 35.05896 154 VAL B N 1
ATOM 2271 C CA . VAL B 1 154 ? -40.92743 10.08453 -9.28694 1.000 36.90325 154 VAL B CA 1
ATOM 2272 C C . VAL B 1 154 ? -40.69495 8.79494 -10.06719 1.000 38.07649 154 VAL B C 1
ATOM 2273 O O . VAL B 1 154 ? -41.16633 8.66311 -11.19547 1.000 37.12121 154 VAL B O 1
ATOM 2277 N N . ALA B 1 155 ? -40.00196 7.83480 -9.46759 1.000 38.55411 155 ALA B N 1
ATOM 2278 C CA . ALA B 1 155 ? -39.91393 6.51667 -10.08707 1.000 39.44654 155 ALA B CA 1
ATOM 2279 C C . ALA B 1 155 ? -41.17924 5.71185 -9.78734 1.000 43.61353 155 ALA B C 1
ATOM 2280 O O . ALA B 1 155 ? -41.65049 5.68036 -8.64630 1.000 40.66038 155 ALA B O 1
ATOM 2282 N N . LEU B 1 156 ? -41.72751 5.06324 -10.80875 1.000 41.73673 156 LEU B N 1
ATOM 2283 C CA . LEU B 1 156 ? -42.93507 4.25747 -10.68181 1.000 44.14079 156 LEU B CA 1
ATOM 2284 C C . LEU B 1 156 ? -42.59711 2.76888 -10.64514 1.000 52.18695 156 LEU B C 1
ATOM 2285 O O . LEU B 1 156 ? -41.64883 2.31122 -11.29076 1.000 46.64417 156 LEU B O 1
ATOM 2290 N N . LYS B 1 157 ? -43.38826 2.00973 -9.88776 1.000 47.73130 157 LYS B N 1
ATOM 2291 C CA . LYS B 1 157 ? -43.11833 0.58241 -9.76497 1.000 57.93567 157 LYS B CA 1
ATOM 2292 C C . LYS B 1 157 ? -43.44844 -0.10977 -11.08388 1.000 58.51174 157 LYS B C 1
ATOM 2293 O O . LYS B 1 157 ? -44.47818 0.16812 -11.70826 1.000 62.05458 157 LYS B O 1
ATOM 2299 N N . GLN B 1 158 ? -42.57059 -1.00895 -11.51401 1.000 65.99991 158 GLN B N 1
ATOM 2300 C CA . GLN B 1 158 ? -42.78946 -1.69629 -12.78178 1.000 73.52713 158 GLN B CA 1
ATOM 2301 C C . GLN B 1 158 ? -43.53914 -3.01042 -12.58143 1.000 76.52655 158 GLN B C 1
ATOM 2302 O O . GLN B 1 158 ? -43.02010 -3.93151 -11.95199 1.000 81.82381 158 GLN B O 1
ATOM 2308 N N . MET C 1 1 ? -48.32930 15.66433 -38.58504 1.000 53.93495 1 MET C N 1
ATOM 2309 C CA . MET C 1 1 ? -47.98046 15.96266 -39.96725 1.000 47.81637 1 MET C CA 1
ATOM 2310 C C . MET C 1 1 ? -46.66472 16.81882 -39.98043 1.000 45.03526 1 MET C C 1
ATOM 2311 O O . MET C 1 1 ? -45.68357 16.39264 -39.38421 1.000 45.65388 1 MET C O 1
ATOM 2316 N N . ASN C 1 2 ? -46.61284 17.97735 -40.64900 1.000 42.90145 2 ASN C N 1
ATOM 2317 C CA . ASN C 1 2 ? -45.33398 18.58821 -41.04893 1.000 43.28542 2 ASN C CA 1
ATOM 2318 C C . ASN C 1 2 ? -44.75637 19.57741 -40.02633 1.000 39.57718 2 ASN C C 1
ATOM 2319 O O . ASN C 1 2 ? -44.78229 20.79591 -40.19967 1.000 38.04688 2 ASN C O 1
ATOM 2324 N N . ARG C 1 3 ? -44.12718 19.02159 -38.98970 1.000 38.85754 3 ARG C N 1
ATOM 2325 C CA . ARG C 1 3 ? -43.57087 19.84333 -37.91453 1.000 42.56445 3 ARG C CA 1
ATOM 2326 C C . ARG C 1 3 ? -42.44072 20.73726 -38.41626 1.000 41.41382 3 ARG C C 1
ATOM 2327 O O . ARG C 1 3 ? -42.25539 21.84921 -37.91517 1.000 37.92655 3 ARG C O 1
ATOM 2335 N N . ASP C 1 4 ? -41.65500 20.26442 -39.38507 1.000 39.79891 4 ASP C N 1
ATOM 2336 C CA . ASP C 1 4 ? -40.53129 21.06629 -39.85939 1.000 43.15227 4 ASP C CA 1
ATOM 2337 C C . ASP C 1 4 ? -40.99615 22.30709 -40.62587 1.000 39.70080 4 ASP C C 1
ATOM 2338 O O . ASP C 1 4 ? -40.44179 23.39395 -40.43245 1.000 39.88342 4 ASP C O 1
ATOM 2343 N N . ASP C 1 5 ? -42.03162 22.19352 -41.46797 1.000 44.04846 5 ASP C N 1
ATOM 2344 C CA . ASP C 1 5 ? -42.56386 23.39775 -42.11055 1.000 38.50211 5 ASP C CA 1
ATOM 2345 C C . ASP C 1 5 ? -43.21593 24.33104 -41.10535 1.000 35.37036 5 ASP C C 1
ATOM 2346 O O . ASP C 1 5 ? -43.16642 25.55133 -41.27296 1.000 41.09861 5 ASP C O 1
ATOM 2351 N N . ALA C 1 6 ? -43.89441 23.78616 -40.09772 1.000 38.03005 6 ALA C N 1
ATOM 2352 C CA . ALA C 1 6 ? -44.42224 24.65065 -39.04470 1.000 39.30172 6 ALA C CA 1
ATOM 2353 C C . ALA C 1 6 ? -43.29681 25.42653 -38.34759 1.000 35.96745 6 ALA C C 1
ATOM 2354 O O . ALA C 1 6 ? -43.43181 26.62843 -38.07100 1.000 40.37847 6 ALA C O 1
ATOM 2356 N N . PHE C 1 7 ? -42.17426 24.75982 -38.07469 1.000 37.71706 7 PHE C N 1
ATOM 2357 C CA . PHE C 1 7 ? -41.01366 25.44844 -37.50642 1.000 38.84981 7 PHE C CA 1
ATOM 2358 C C . PHE C 1 7 ? -40.53881 26.57411 -38.41410 1.000 41.54948 7 PHE C C 1
ATOM 2359 O O . PHE C 1 7 ? -40.28614 27.69888 -37.95623 1.000 42.40657 7 PHE C O 1
ATOM 2367 N N . LEU C 1 8 ? -40.39190 26.28331 -39.71041 1.000 41.73923 8 LEU C N 1
ATOM 2368 C CA . LEU C 1 8 ? -39.96473 27.32654 -40.64168 1.000 41.89025 8 LEU C CA 1
ATOM 2369 C C . LEU C 1 8 ? -40.95738 28.48221 -40.65495 1.000 42.42045 8 LEU C C 1
ATOM 2370 O O . LEU C 1 8 ? -40.57086 29.65271 -40.77962 1.000 43.24783 8 LEU C O 1
ATOM 2375 N N . THR C 1 9 ? -42.24689 28.17461 -40.52086 1.000 40.07611 9 THR C N 1
ATOM 2376 C CA . THR C 1 9 ? -43.24592 29.23531 -40.48725 1.000 42.84691 9 THR C CA 1
ATOM 2377 C C . THR C 1 9 ? -43.08161 30.11296 -39.25022 1.000 44.32211 9 THR C C 1
ATOM 2378 O O . THR C 1 9 ? -43.23644 31.33539 -39.32778 1.000 44.78338 9 THR C O 1
ATOM 2382 N N . VAL C 1 10 ? -42.82068 29.51118 -38.08519 1.000 44.34955 10 VAL C N 1
ATOM 2383 C CA . VAL C 1 10 ? -42.61385 30.34497 -36.89986 1.000 44.98685 10 VAL C CA 1
ATOM 2384 C C . VAL C 1 10 ? -41.36289 31.19201 -37.07825 1.000 43.66325 10 VAL C C 1
ATOM 2385 O O . VAL C 1 10 ? -41.32108 32.36671 -36.69321 1.000 42.01326 10 VAL C O 1
ATOM 2389 N N . GLN C 1 11 ? -40.32762 30.61410 -37.67861 1.000 42.64350 11 GLN C N 1
ATOM 2390 C CA . GLN C 1 11 ? -39.11138 31.38207 -37.92179 1.000 45.01373 11 GLN C CA 1
ATOM 2391 C C . GLN C 1 11 ? -39.41292 32.59659 -38.79779 1.000 50.20384 11 GLN C C 1
ATOM 2392 O O . GLN C 1 11 ? -38.93876 33.70878 -38.52465 1.000 48.63833 11 GLN C O 1
ATOM 2398 N N . ALA C 1 12 ? -40.24391 32.40873 -39.82912 1.000 46.31990 12 ALA C N 1
ATOM 2399 C CA . ALA C 1 12 ? -40.64993 33.52697 -40.68180 1.000 47.27058 12 ALA C CA 1
ATOM 2400 C C . ALA C 1 12 ? -41.51346 34.54114 -39.93232 1.000 49.67023 12 ALA C C 1
ATOM 2401 O O . ALA C 1 12 ? -41.36352 35.75326 -40.12546 1.000 54.10064 12 ALA C O 1
ATOM 2403 N N . ARG C 1 13 ? -42.43717 34.07425 -39.08590 1.000 51.08266 13 ARG C N 1
ATOM 2404 C CA . ARG C 1 13 ? -43.31065 35.00202 -38.36620 1.000 49.38737 13 ARG C CA 1
ATOM 2405 C C . ARG C 1 13 ? -42.53235 35.83476 -37.35522 1.000 53.60792 13 ARG C C 1
ATOM 2406 O O . ARG C 1 13 ? -42.83588 37.01706 -37.15088 1.000 54.84165 13 ARG C O 1
ATOM 2414 N N . LEU C 1 14 ? -41.54133 35.23325 -36.69415 1.000 49.52039 14 LEU C N 1
ATOM 2415 C CA . LEU C 1 14 ? -40.75982 35.96575 -35.70821 1.000 51.35049 14 LEU C CA 1
ATOM 2416 C C . LEU C 1 14 ? -39.75904 36.91004 -36.35669 1.000 55.51110 14 LEU C C 1
ATOM 2417 O O . LEU C 1 14 ? -39.41214 37.93927 -35.76468 1.000 53.80539 14 LEU C O 1
ATOM 2422 N N . GLY C 1 15 ? -39.30429 36.59315 -37.56751 1.000 56.14249 15 GLY C N 1
ATOM 2423 C CA . GLY C 1 15 ? -38.36623 37.44619 -38.26674 1.000 53.96837 15 GLY C CA 1
ATOM 2424 C C . GLY C 1 15 ? -36.91755 37.28913 -37.86555 1.000 60.44619 15 GLY C C 1
ATOM 2425 O O . GLY C 1 15 ? -36.12169 38.19985 -38.11363 1.000 61.18696 15 GLY C O 1
ATOM 2426 N N . TYR C 1 16 ? -36.54427 36.16601 -37.25122 1.000 54.74130 16 TYR C N 1
ATOM 2427 C CA . TYR C 1 16 ? -35.15384 35.84834 -36.95506 1.000 54.32619 16 TYR C CA 1
ATOM 2428 C C . TYR C 1 16 ? -34.76825 34.55986 -37.66348 1.000 54.85988 16 TYR C C 1
ATOM 2429 O O . TYR C 1 16 ? -35.60735 33.68392 -37.88611 1.000 54.78908 16 TYR C O 1
ATOM 2438 N N . ASP C 1 17 ? -33.48144 34.42250 -37.96720 1.000 56.99076 17 ASP C N 1
ATOM 2439 C CA . ASP C 1 17 ? -32.94739 33.22726 -38.61665 1.000 59.23851 17 ASP C CA 1
ATOM 2440 C C . ASP C 1 17 ? -32.34624 32.29545 -37.56849 1.000 59.32743 17 ASP C C 1
ATOM 2441 O O . ASP C 1 17 ? -31.30129 32.59606 -36.98176 1.000 59.79988 17 ASP C O 1
ATOM 2446 N N . PHE C 1 18 ? -33.00830 31.16346 -37.34212 1.000 51.44022 18 PHE C N 1
ATOM 2447 C CA . PHE C 1 18 ? -32.54039 30.17735 -36.37874 1.000 56.99559 18 PHE C CA 1
ATOM 2448 C C . PHE C 1 18 ? -31.67704 29.08878 -37.00521 1.000 61.48449 18 PHE C C 1
ATOM 2449 O O . PHE C 1 18 ? -30.92075 28.42326 -36.28831 1.000 62.70484 18 PHE C O 1
ATOM 2457 N N . SER C 1 19 ? -31.74357 28.90495 -38.32161 1.000 66.30953 19 SER C N 1
ATOM 2458 C CA . SER C 1 19 ? -30.95161 27.86495 -38.97156 1.000 69.25937 19 SER C CA 1
ATOM 2459 C C . SER C 1 19 ? -29.48164 28.24904 -39.09992 1.000 74.57940 19 SER C C 1
ATOM 2460 O O . SER C 1 19 ? -28.79504 27.77582 -40.01012 1.000 82.77710 19 SER C O 1
ATOM 2463 N N . GLY C 1 20 ? -28.98754 29.09482 -38.19991 1.000 74.79374 20 GLY C N 1
ATOM 2464 C CA . GLY C 1 20 ? -27.59016 29.48981 -38.20217 1.000 78.77055 20 GLY C CA 1
ATOM 2465 C C . GLY C 1 20 ? -26.69563 28.49087 -37.49050 1.000 81.36760 20 GLY C C 1
ATOM 2466 O O . GLY C 1 20 ? -27.12177 27.37361 -37.18925 1.000 78.27823 20 GLY C O 1
ATOM 2467 N N . LYS C 1 27 ? -18.54815 26.56443 -21.10398 1.000 60.96830 27 LYS C N 1
ATOM 2468 C CA . LYS C 1 27 ? -17.73732 25.34208 -21.15569 1.000 58.49900 27 LYS C CA 1
ATOM 2469 C C . LYS C 1 27 ? -18.62071 24.10791 -21.00054 1.000 56.40824 27 LYS C C 1
ATOM 2470 O O . LYS C 1 27 ? -18.38873 23.27097 -20.13183 1.000 54.67917 27 LYS C O 1
ATOM 2476 N N . TYR C 1 28 ? -19.61277 23.97831 -21.87893 1.000 58.35648 28 TYR C N 1
ATOM 2477 C CA . TYR C 1 28 ? -20.62006 22.93519 -21.73807 1.000 53.99866 28 TYR C CA 1
ATOM 2478 C C . TYR C 1 28 ? -21.17754 22.57726 -23.10833 1.000 52.47726 28 TYR C C 1
ATOM 2479 O O . TYR C 1 28 ? -20.88865 23.22691 -24.11308 1.000 50.87727 28 TYR C O 1
ATOM 2488 N N . THR C 1 29 ? -22.02881 21.55575 -23.11644 1.000 47.71424 29 THR C N 1
ATOM 2489 C CA . THR C 1 29 ? -22.62562 21.00785 -24.32090 1.000 41.70089 29 THR C CA 1
ATOM 2490 C C . THR C 1 29 ? -24.10061 21.38277 -24.37485 1.000 40.91029 29 THR C C 1
ATOM 2491 O O . THR C 1 29 ? -24.78920 21.35588 -23.35068 1.000 38.40949 29 THR C O 1
ATOM 2495 N N . SER C 1 30 ? -24.59867 21.68263 -25.57869 1.000 34.38989 30 SER C N 1
ATOM 2496 C CA . SER C 1 30 ? -25.98083 22.13815 -25.71414 1.000 34.30868 30 SER C CA 1
ATOM 2497 C C . SER C 1 30 ? -26.97606 21.01376 -25.45293 1.000 36.85461 30 SER C C 1
ATOM 2498 O O . SER C 1 30 ? -28.04470 21.24364 -24.86530 1.000 35.40809 30 SER C O 1
ATOM 2501 N N . LEU C 1 31 ? -26.65437 19.79986 -25.88579 1.000 34.30341 31 LEU C N 1
ATOM 2502 C CA . LEU C 1 31 ? -27.59161 18.68743 -25.83985 1.000 35.60025 31 LEU C CA 1
ATOM 2503 C C . LEU C 1 31 ? -26.80817 17.40755 -25.61476 1.000 40.37336 31 LEU C C 1
ATOM 2504 O O . LEU C 1 31 ? -25.77230 17.18292 -26.24861 1.000 38.75960 31 LEU C O 1
ATOM 2509 N N . ILE C 1 32 ? -27.31102 16.55860 -24.72768 1.000 36.33781 32 ILE C N 1
ATOM 2510 C CA . ILE C 1 32 ? -26.73221 15.23314 -24.52963 1.000 37.17866 32 ILE C CA 1
ATOM 2511 C C . ILE C 1 32 ? -27.85608 14.21287 -24.55815 1.000 40.79561 32 ILE C C 1
ATOM 2512 O O . ILE C 1 32 ? -28.88127 14.40619 -23.89742 1.000 38.42538 32 ILE C O 1
ATOM 2517 N N . GLU C 1 33 ? -27.66574 13.12927 -25.31041 1.000 37.32736 33 GLU C N 1
ATOM 2518 C CA . GLU C 1 33 ? -28.64649 12.05440 -25.38791 1.000 37.31164 33 GLU C CA 1
ATOM 2519 C C . GLU C 1 33 ? -28.23987 10.89204 -24.48525 1.000 42.11093 33 GLU C C 1
ATOM 2520 O O . GLU C 1 33 ? -27.06972 10.50384 -24.43468 1.000 41.44630 33 GLU C O 1
ATOM 2526 N N . HIS C 1 34 ? -29.20976 10.34872 -23.76042 1.000 37.13682 34 HIS C N 1
ATOM 2527 C CA . HIS C 1 34 ? -28.98703 9.13841 -22.98207 1.000 39.76080 34 HIS C CA 1
ATOM 2528 C C . HIS C 1 34 ? -30.30220 8.39178 -22.85282 1.000 43.07860 34 HIS C C 1
ATOM 2529 O O . HIS C 1 34 ? -31.31344 8.97916 -22.44571 1.000 39.42644 34 HIS C O 1
ATOM 2536 N N . ALA C 1 35 ? -30.27266 7.10355 -23.21314 1.000 42.45646 35 ALA C N 1
ATOM 2537 C CA . ALA C 1 35 ? -31.39724 6.18227 -23.05724 1.000 38.88945 35 ALA C CA 1
ATOM 2538 C C . ALA C 1 35 ? -32.67341 6.73447 -23.67414 1.000 41.58329 35 ALA C C 1
ATOM 2539 O O . ALA C 1 35 ? -33.75418 6.65668 -23.08568 1.000 44.28088 35 ALA C O 1
ATOM 2541 N N . GLY C 1 36 ? -32.54878 7.29541 -24.87095 1.000 36.28861 36 GLY C N 1
ATOM 2542 C CA . GLY C 1 36 ? -33.69111 7.81688 -25.58853 1.000 39.18036 36 GLY C CA 1
ATOM 2543 C C . GLY C 1 36 ? -34.20055 9.16641 -25.12869 1.000 39.45110 36 GLY C C 1
ATOM 2544 O O . GLY C 1 36 ? -35.25136 9.60764 -25.61103 1.000 40.44144 36 GLY C O 1
ATOM 2545 N N . LEU C 1 37 ? -33.48835 9.85142 -24.24120 1.000 34.59559 37 LEU C N 1
ATOM 2546 C CA . LEU C 1 37 ? -33.83579 11.21521 -23.84631 1.000 41.44120 37 LEU C CA 1
ATOM 2547 C C . LEU C 1 37 ? -32.73878 12.18689 -24.25567 1.000 38.34427 37 LEU C C 1
ATOM 2548 O O . LEU C 1 37 ? -31.55650 11.89176 -24.11353 1.000 39.62361 37 LEU C O 1
ATOM 2553 N N . ALA C 1 38 ? -33.13608 13.36611 -24.71011 1.000 34.26684 38 ALA C N 1
ATOM 2554 C CA . ALA C 1 38 ? -32.21809 14.46738 -24.95854 1.000 38.48108 38 ALA C CA 1
ATOM 2555 C C . ALA C 1 38 ? -32.36701 15.49303 -23.83299 1.000 38.74259 38 ALA C C 1
ATOM 2556 O O . ALA C 1 38 ? -33.43826 16.08753 -23.66073 1.000 34.57528 38 ALA C O 1
ATOM 2558 N N . TYR C 1 39 ? -31.29882 15.67151 -23.06606 1.000 34.74403 39 TYR C N 1
ATOM 2559 C CA . TYR C 1 39 ? -31.18693 16.72287 -22.06726 1.000 35.99426 39 TYR C CA 1
ATOM 2560 C C . TYR C 1 39 ? -30.62304 17.96727 -22.74413 1.000 38.62807 39 TYR C C 1
ATOM 2561 O O . TYR C 1 39 ? -29.63873 17.88099 -23.48578 1.000 34.99545 39 TYR C O 1
ATOM 2570 N N . MET C 1 40 ? -31.23903 19.12043 -22.50625 1.000 33.24026 40 MET C N 1
ATOM 2571 C CA . MET C 1 40 ? -30.80861 20.34389 -23.16322 1.000 33.61325 40 MET C CA 1
ATOM 2572 C C . MET C 1 40 ? -30.43942 21.40229 -22.13859 1.000 39.86964 40 MET C C 1
ATOM 2573 O O . MET C 1 40 ? -31.14075 21.58847 -21.13082 1.000 32.69778 40 MET C O 1
ATOM 2578 N N . SER C 1 41 ? -29.34143 22.09640 -22.42068 1.000 35.03796 41 SER C N 1
ATOM 2579 C CA . SER C 1 41 ? -28.87980 23.20537 -21.60143 1.000 37.45277 41 SER C CA 1
ATOM 2580 C C . SER C 1 41 ? -29.89173 24.34899 -21.61995 1.000 34.44669 41 SER C C 1
ATOM 2581 O O . SER C 1 41 ? -30.72128 24.45687 -22.51416 1.000 33.22690 41 SER C O 1
ATOM 2584 N N . GLY C 1 42 ? -29.82789 25.19791 -20.59825 1.000 37.38347 42 GLY C N 1
ATOM 2585 C CA . GLY C 1 42 ? -30.67573 26.38000 -20.58786 1.000 35.39987 42 GLY C CA 1
ATOM 2586 C C . GLY C 1 42 ? -30.35849 27.30894 -21.74820 1.000 34.50195 42 GLY C C 1
ATOM 2587 O O . GLY C 1 42 ? -29.19571 27.54888 -22.08271 1.000 35.07046 42 GLY C O 1
ATOM 2588 N N . GLN C 1 43 ? -31.41111 27.81406 -22.38422 1.000 34.18972 43 GLN C N 1
ATOM 2589 C CA . GLN C 1 43 ? -31.30857 28.66244 -23.56387 1.000 35.58900 43 GLN C CA 1
ATOM 2590 C C . GLN C 1 43 ? -31.84079 30.04434 -23.21515 1.000 37.52052 43 GLN C C 1
ATOM 2591 O O . GLN C 1 43 ? -33.00140 30.18007 -22.80098 1.000 35.55876 43 GLN C O 1
ATOM 2597 N N . ILE C 1 44 ? -31.00451 31.05937 -23.39605 1.000 36.02796 44 ILE C N 1
ATOM 2598 C CA . ILE C 1 44 ? -31.42434 32.45935 -23.33146 1.000 40.04209 44 ILE C CA 1
ATOM 2599 C C . ILE C 1 44 ? -31.78550 32.85490 -24.75467 1.000 39.38787 44 ILE C C 1
ATOM 2600 O O . ILE C 1 44 ? -31.41972 32.12992 -25.69064 1.000 37.68693 44 ILE C O 1
ATOM 2605 N N . PRO C 1 45 ? -32.50591 33.96521 -24.97614 1.000 37.50104 45 PRO C N 1
ATOM 2606 C CA . PRO C 1 45 ? -32.97291 34.28741 -26.34189 1.000 40.83955 45 PRO C CA 1
ATOM 2607 C C . PRO C 1 45 ? -31.88696 34.86053 -27.24834 1.000 46.83058 45 PRO C C 1
ATOM 2608 O O . PRO C 1 45 ? -31.93094 36.01722 -27.69402 1.000 46.77542 45 PRO C O 1
ATOM 2612 N N . ARG C 1 46 ? -30.89794 34.04772 -27.59934 1.000 45.10181 46 ARG C N 1
ATOM 2613 C CA . ARG C 1 46 ? -29.82328 34.50814 -28.46823 1.000 52.29703 46 ARG C CA 1
ATOM 2614 C C . ARG C 1 46 ? -30.08849 33.98074 -29.87292 1.000 53.62855 46 ARG C C 1
ATOM 2615 O O . ARG C 1 46 ? -30.18659 32.76505 -30.07808 1.000 51.76604 46 ARG C O 1
ATOM 2623 N N . VAL C 1 47 ? -30.20099 34.89831 -30.83042 1.000 51.32445 47 VAL C N 1
ATOM 2624 C CA . VAL C 1 47 ? -30.39064 34.55947 -32.23698 1.000 56.06404 47 VAL C CA 1
ATOM 2625 C C . VAL C 1 47 ? -29.83493 35.68702 -33.08932 1.000 61.79143 47 VAL C C 1
ATOM 2626 O O . VAL C 1 47 ? -29.98574 36.86312 -32.74969 1.000 58.60271 47 VAL C O 1
ATOM 2630 N N . GLU C 1 48 ? -29.20339 35.32572 -34.20960 1.000 63.28568 48 GLU C N 1
ATOM 2631 C CA . GLU C 1 48 ? -28.47129 36.29207 -35.03219 1.000 63.85681 48 GLU C CA 1
ATOM 2632 C C . GLU C 1 48 ? -27.45300 37.05614 -34.20315 1.000 66.41192 48 GLU C C 1
ATOM 2633 O O . GLU C 1 48 ? -27.27697 38.26214 -34.38720 1.000 66.65534 48 GLU C O 1
ATOM 2639 N N . ASP C 1 49 ? -26.77849 36.33901 -33.30409 1.000 67.14523 49 ASP C N 1
ATOM 2640 C CA . ASP C 1 49 ? -25.97431 36.93558 -32.25092 1.000 69.07119 49 ASP C CA 1
ATOM 2641 C C . ASP C 1 49 ? -26.90137 37.79350 -31.40697 1.000 66.77540 49 ASP C C 1
ATOM 2642 O O . ASP C 1 49 ? -28.09672 37.87912 -31.69221 1.000 70.79565 49 ASP C O 1
ATOM 2647 N N . LYS C 1 50 ? -26.37596 38.42682 -30.37329 1.000 67.52943 50 LYS C N 1
ATOM 2648 C CA . LYS C 1 50 ? -27.16648 39.37052 -29.59646 1.000 61.04290 50 LYS C CA 1
ATOM 2649 C C . LYS C 1 50 ? -28.28955 38.62862 -28.86607 1.000 57.72625 50 LYS C C 1
ATOM 2650 O O . LYS C 1 50 ? -29.06983 37.86723 -29.44961 1.000 53.24282 50 LYS C O 1
ATOM 2656 N N . VAL C 1 51 ? -28.32719 38.79937 -27.55427 1.000 55.51659 51 VAL C N 1
ATOM 2657 C CA . VAL C 1 51 ? -29.46840 38.36740 -26.76713 1.000 53.55260 51 VAL C CA 1
ATOM 2658 C C . VAL C 1 51 ? -30.60456 39.34828 -27.02256 1.000 51.24373 51 VAL C C 1
ATOM 2659 O O . VAL C 1 51 ? -30.42463 40.56454 -26.88976 1.000 52.25691 51 VAL C O 1
ATOM 2663 N N . GLN C 1 52 ? -31.77333 38.83288 -27.41975 1.000 48.20547 52 GLN C N 1
ATOM 2664 C CA . GLN C 1 52 ? -32.74751 39.69313 -28.08795 1.000 49.01723 52 GLN C CA 1
ATOM 2665 C C . GLN C 1 52 ? -33.62780 40.50648 -27.14150 1.000 55.49434 52 GLN C C 1
ATOM 2666 O O . GLN C 1 52 ? -33.93999 41.66534 -27.44309 1.000 63.44028 52 GLN C O 1
ATOM 2672 N N . VAL C 1 53 ? -34.06393 39.95831 -26.01602 1.000 48.06960 53 VAL C N 1
ATOM 2673 C CA . VAL C 1 53 ? -34.97279 40.76194 -25.19967 1.000 49.48469 53 VAL C CA 1
ATOM 2674 C C . VAL C 1 53 ? -34.41589 40.84126 -23.78995 1.000 48.14099 53 VAL C C 1
ATOM 2675 O O . VAL C 1 53 ? -34.91176 40.17657 -22.87945 1.000 57.99148 53 VAL C O 1
ATOM 2679 N N . CYS C 1 54 ? -33.43394 41.69894 -23.58587 1.000 41.80745 54 CYS C N 1
ATOM 2680 C CA . CYS C 1 54 ? -32.74156 41.76953 -22.30850 1.000 47.43369 54 CYS C CA 1
ATOM 2681 C C . CYS C 1 54 ? -33.43890 42.73926 -21.37282 1.000 44.67090 54 CYS C C 1
ATOM 2682 O O . CYS C 1 54 ? -34.09289 43.68805 -21.80857 1.000 43.14589 54 CYS C O 1
ATOM 2685 N N . GLY C 1 55 ? -33.31256 42.47231 -20.08002 1.000 44.26593 55 GLY C N 1
ATOM 2686 C CA . GLY C 1 55 ? -33.85764 43.32445 -19.04933 1.000 43.21047 55 GLY C CA 1
ATOM 2687 C C . GLY C 1 55 ? -34.70523 42.54205 -18.06968 1.000 43.25607 55 GLY C C 1
ATOM 2688 O O . GLY C 1 55 ? -34.80220 41.31930 -18.11830 1.000 41.97705 55 GLY C O 1
ATOM 2689 N N . LYS C 1 56 ? -35.31846 43.28905 -17.15361 1.000 42.01158 56 LYS C N 1
ATOM 2690 C CA . LYS C 1 56 ? -36.05249 42.73677 -16.02323 1.000 41.44092 56 LYS C CA 1
ATOM 2691 C C . LYS C 1 56 ? -37.54382 42.85697 -16.30339 1.000 43.77670 56 LYS C C 1
ATOM 2692 O O . LYS C 1 56 ? -38.05717 43.96573 -16.49753 1.000 45.26630 56 LYS C O 1
ATOM 2698 N N . VAL C 1 57 ? -38.22861 41.71637 -16.35269 1.000 38.63330 57 VAL C N 1
ATOM 2699 C CA . VAL C 1 57 ? -39.65230 41.70171 -16.66406 1.000 39.89380 57 VAL C CA 1
ATOM 2700 C C . VAL C 1 57 ? -40.40908 42.38516 -15.53383 1.000 41.87661 57 VAL C C 1
ATOM 2701 O O . VAL C 1 57 ? -40.13843 42.14212 -14.35197 1.000 41.48531 57 VAL C O 1
ATOM 2705 N N . GLY C 1 58 ? -41.35066 43.24990 -15.88894 1.000 45.69330 58 GLY C N 1
ATOM 2706 C CA . GLY C 1 58 ? -42.04345 44.06148 -14.91415 1.000 44.52094 58 GLY C CA 1
ATOM 2707 C C . GLY C 1 58 ? -41.35480 45.36899 -14.61526 1.000 50.85691 58 GLY C C 1
ATOM 2708 O O . GLY C 1 58 ? -41.89969 46.17762 -13.85109 1.000 50.21767 58 GLY C O 1
ATOM 2709 N N . PHE C 1 59 ? -40.16859 45.59483 -15.18927 1.000 47.80497 59 PHE C N 1
ATOM 2710 C CA . PHE C 1 59 ? -39.44582 46.85463 -15.03489 1.000 47.17898 59 PHE C CA 1
ATOM 2711 C C . PHE C 1 59 ? -39.17745 47.48300 -16.39559 1.000 52.16056 59 PHE C C 1
ATOM 2712 O O . PHE C 1 59 ? -39.84429 48.45949 -16.74036 1.000 54.23401 59 PHE C O 1
ATOM 2720 N N . ASP C 1 60 ? -38.24934 46.95732 -17.20435 1.000 49.48306 60 ASP C N 1
ATOM 2721 C CA . ASP C 1 60 ? -38.03977 47.49744 -18.54649 1.000 48.40149 60 ASP C CA 1
ATOM 2722 C C . ASP C 1 60 ? -38.43962 46.51956 -19.64289 1.000 49.39003 60 ASP C C 1
ATOM 2723 O O . ASP C 1 60 ? -38.17853 46.78707 -20.81670 1.000 52.24262 60 ASP C O 1
ATOM 2728 N N . VAL C 1 61 ? -39.04033 45.38421 -19.28947 1.000 47.22766 61 VAL C N 1
ATOM 2729 C CA . VAL C 1 61 ? -39.55812 44.41349 -20.24543 1.000 45.74338 61 VAL C CA 1
ATOM 2730 C C . VAL C 1 61 ? -40.99082 44.10908 -19.83455 1.000 43.61221 61 VAL C C 1
ATOM 2731 O O . VAL C 1 61 ? -41.24976 43.80958 -18.66536 1.000 42.40027 61 VAL C O 1
ATOM 2735 N N . ASP C 1 62 ? -41.92364 44.21630 -20.76671 1.000 42.61245 62 ASP C N 1
ATOM 2736 C CA . ASP C 1 62 ? -43.31349 43.98399 -20.40879 1.000 47.01677 62 ASP C CA 1
ATOM 2737 C C . ASP C 1 62 ? -43.70589 42.54101 -20.73288 1.000 46.01695 62 ASP C C 1
ATOM 2738 O O . ASP C 1 62 ? -42.90977 41.75645 -21.25660 1.000 44.85441 62 ASP C O 1
ATOM 2743 N N . LEU C 1 63 ? -44.95222 42.19235 -20.40318 1.000 43.20564 63 LEU C N 1
ATOM 2744 C CA . LEU C 1 63 ? -45.39814 40.80558 -20.51820 1.000 45.81146 63 LEU C CA 1
ATOM 2745 C C . LEU C 1 63 ? -45.29229 40.29869 -21.95606 1.000 42.49066 63 LEU C C 1
ATOM 2746 O O . LEU C 1 63 ? -44.83944 39.17329 -22.19038 1.000 42.57270 63 LEU C O 1
ATOM 2751 N N . SER C 1 64 ? -45.70919 41.11393 -22.93165 1.000 42.12098 64 SER C N 1
ATOM 2752 C CA . SER C 1 64 ? -45.62563 40.71741 -24.33979 1.000 43.07527 64 SER C CA 1
ATOM 2753 C C . SER C 1 64 ? -44.18587 40.45483 -24.78664 1.000 40.15828 64 SER C C 1
ATOM 2754 O O . SER C 1 64 ? -43.91282 39.48225 -25.51052 1.000 42.22030 64 SER C O 1
ATOM 2757 N N . GLN C 1 65 ? -43.25420 41.32581 -24.39723 1.000 37.99800 65 GLN C N 1
ATOM 2758 C CA . GLN C 1 65 ? -41.85711 41.12500 -24.77526 1.000 42.99656 65 GLN C CA 1
ATOM 2759 C C . GLN C 1 65 ? -41.27532 39.88847 -24.09639 1.000 41.72901 65 GLN C C 1
ATOM 2760 O O . GLN C 1 65 ? -40.44378 39.18665 -24.68246 1.000 40.33070 65 GLN C O 1
ATOM 2766 N N . ALA C 1 66 ? -41.68382 39.62681 -22.84841 1.000 39.07084 66 ALA C N 1
ATOM 2767 C CA . ALA C 1 66 ? -41.22928 38.43378 -22.14195 1.000 38.88176 66 ALA C CA 1
ATOM 2768 C C . ALA C 1 66 ? -41.75044 37.16944 -22.81567 1.000 38.20780 66 ALA C C 1
ATOM 2769 O O . ALA C 1 66 ? -41.02776 36.17275 -22.92354 1.000 37.02910 66 ALA C O 1
ATOM 2771 N N . GLN C 1 67 ? -43.00103 37.20019 -23.28788 1.000 37.72066 67 GLN C N 1
ATOM 2772 C CA . GLN C 1 67 ? -43.54001 36.06063 -24.02234 1.000 41.27970 67 GLN C CA 1
ATOM 2773 C C . GLN C 1 67 ? -42.77544 35.83211 -25.31969 1.000 39.46356 67 GLN C C 1
ATOM 2774 O O . GLN C 1 67 ? -42.50272 34.68234 -25.69123 1.000 37.18107 67 GLN C O 1
ATOM 2780 N N . LEU C 1 68 ? -42.43089 36.91747 -26.02383 1.000 38.79789 68 LEU C N 1
ATOM 2781 C CA . LEU C 1 68 ? -41.57249 36.80440 -27.20352 1.000 38.69300 68 LEU C CA 1
ATOM 2782 C C . LEU C 1 68 ? -40.22386 36.17813 -26.85024 1.000 37.14241 68 LEU C C 1
ATOM 2783 O O . LEU C 1 68 ? -39.72797 35.29959 -27.56157 1.000 39.67651 68 LEU C O 1
ATOM 2788 N N . ALA C 1 69 ? -39.60378 36.64406 -25.76336 1.000 36.12684 69 ALA C N 1
ATOM 2789 C CA . ALA C 1 69 ? -38.33084 36.08067 -25.32533 1.000 39.46998 69 ALA C CA 1
ATOM 2790 C C . ALA C 1 69 ? -38.44791 34.57822 -25.08381 1.000 37.93258 69 ALA C C 1
ATOM 2791 O O . ALA C 1 69 ? -37.55120 33.80938 -25.45746 1.000 34.71324 69 ALA C O 1
ATOM 2793 N N . ALA C 1 70 ? -39.53486 34.15178 -24.42540 1.000 35.13836 70 ALA C N 1
ATOM 2794 C CA . ALA C 1 70 ? -39.76267 32.72457 -24.19692 1.000 36.16772 70 ALA C CA 1
ATOM 2795 C C . ALA C 1 70 ? -39.88707 31.96662 -25.52033 1.000 36.05913 70 ALA C C 1
ATOM 2796 O O . ALA C 1 70 ? -39.35235 30.85520 -25.66817 1.000 36.09223 70 ALA C O 1
ATOM 2798 N N . SER C 1 71 ? -40.58548 32.56803 -26.48889 1.000 34.71301 71 SER C N 1
ATOM 2799 C CA . SER C 1 71 ? -40.73735 31.98439 -27.82264 1.000 36.70608 71 SER C CA 1
ATOM 2800 C C . SER C 1 71 ? -39.38541 31.79143 -28.49994 1.000 37.26802 71 SER C C 1
ATOM 2801 O O . SER C 1 71 ? -39.15059 30.77709 -29.17298 1.000 35.71051 71 SER C O 1
ATOM 2804 N N . ILE C 1 72 ? -38.49770 32.77661 -28.35166 1.000 35.56277 72 ILE C N 1
ATOM 2805 C CA . ILE C 1 72 ? -37.17965 32.71741 -28.98313 1.000 37.10530 72 ILE C CA 1
ATOM 2806 C C . ILE C 1 72 ? -36.31105 31.64068 -28.33463 1.000 36.89576 72 ILE C C 1
ATOM 2807 O O . ILE C 1 72 ? -35.62410 30.88099 -29.02783 1.000 36.22831 72 ILE C O 1
ATOM 2812 N N . SER C 1 73 ? -36.29677 31.57761 -26.99720 1.000 36.29999 73 SER C N 1
ATOM 2813 C CA . SER C 1 73 ? -35.55693 30.50016 -26.32674 1.000 37.08861 73 SER C CA 1
ATOM 2814 C C . SER C 1 73 ? -36.04155 29.12065 -26.78157 1.000 38.79781 73 SER C C 1
ATOM 2815 O O . SER C 1 73 ? -35.23139 28.20393 -27.01175 1.000 34.96354 73 SER C O 1
ATOM 2818 N N . THR C 1 74 ? -37.36241 28.95678 -26.91120 1.000 34.23824 74 THR C N 1
ATOM 2819 C CA . THR C 1 74 ? -37.91901 27.68120 -27.36753 1.000 33.13822 74 THR C CA 1
ATOM 2820 C C . THR C 1 74 ? -37.51693 27.36564 -28.81115 1.000 33.53284 74 THR C C 1
ATOM 2821 O O . THR C 1 74 ? -37.17437 26.22131 -29.13363 1.000 32.66774 74 THR C O 1
ATOM 2825 N N . MET C 1 75 ? -37.61105 28.35281 -29.70506 1.000 33.79617 75 MET C N 1
ATOM 2826 C CA . MET C 1 75 ? -37.19321 28.14335 -31.09393 1.000 35.59892 75 MET C CA 1
ATOM 2827 C C . MET C 1 75 ? -35.72059 27.78315 -31.17517 1.000 37.31161 75 MET C C 1
ATOM 2828 O O . MET C 1 75 ? -35.31177 26.96565 -32.00674 1.000 36.49906 75 MET C O 1
ATOM 2833 N N . ARG C 1 76 ? -34.90912 28.37319 -30.30207 1.000 37.08183 76 ARG C N 1
ATOM 2834 C CA . ARG C 1 76 ? -33.50820 27.99943 -30.22284 1.000 39.20383 76 ARG C CA 1
ATOM 2835 C C . ARG C 1 76 ? -33.35691 26.52588 -29.86750 1.000 39.37172 76 ARG C C 1
ATOM 2836 O O . ARG C 1 76 ? -32.55167 25.79809 -30.47606 1.000 37.59317 76 ARG C O 1
ATOM 2844 N N . ALA C 1 77 ? -34.11732 26.07167 -28.86119 1.000 34.80889 77 ALA C N 1
ATOM 2845 C CA . ALA C 1 77 ? -34.04431 24.66394 -28.47750 1.000 32.63673 77 ALA C CA 1
ATOM 2846 C C . ALA C 1 77 ? -34.45943 23.76052 -29.62945 1.000 34.00022 77 ALA C C 1
ATOM 2847 O O . ALA C 1 77 ? -33.82643 22.72458 -29.88704 1.000 34.73738 77 ALA C O 1
ATOM 2849 N N . LEU C 1 78 ? -35.52846 24.13891 -30.33026 1.000 32.85287 78 LEU C N 1
ATOM 2850 C CA . LEU C 1 78 ? -36.00408 23.34030 -31.45740 1.000 35.40747 78 LEU C CA 1
ATOM 2851 C C . LEU C 1 78 ? -34.97967 23.31026 -32.59261 1.000 36.75647 78 LEU C C 1
ATOM 2852 O O . LEU C 1 78 ? -34.81154 22.28381 -33.25808 1.000 35.17442 78 LEU C O 1
ATOM 2857 N N . ALA C 1 79 ? -34.31182 24.43524 -32.84358 1.000 34.38539 79 ALA C N 1
ATOM 2858 C CA . ALA C 1 79 ? -33.26097 24.47912 -33.8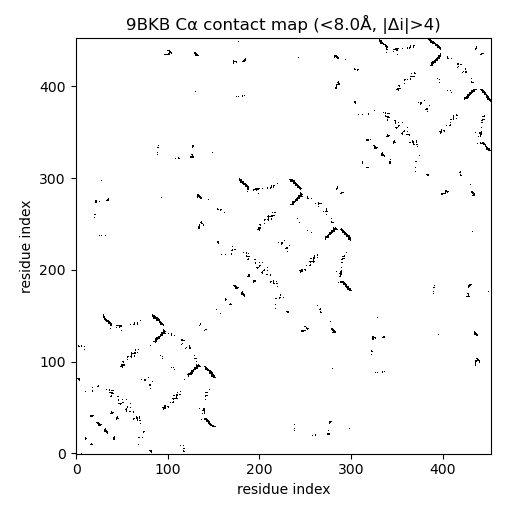5787 1.000 39.23867 79 ALA C CA 1
ATOM 2859 C C . ALA C 1 79 ? -32.11084 23.55486 -33.49219 1.000 40.55415 79 ALA C C 1
ATOM 2860 O O . ALA C 1 79 ? -31.54738 22.88151 -34.36067 1.000 40.13216 79 ALA C O 1
ATOM 2862 N N . ILE C 1 80 ? -31.74774 23.50497 -32.20417 1.000 36.59219 80 ILE C N 1
ATOM 2863 C CA . ILE C 1 80 ? -30.69197 22.58886 -31.77256 1.000 38.47882 80 ILE C CA 1
ATOM 2864 C C . ILE C 1 80 ? -31.11359 21.13899 -32.00314 1.000 42.28228 80 ILE C C 1
ATOM 2865 O O . ILE C 1 80 ? -30.31672 20.30275 -32.46505 1.000 36.47851 80 ILE C O 1
ATOM 2870 N N . LEU C 1 81 ? -32.37128 20.81566 -31.67608 1.000 35.46480 81 LEU C N 1
ATOM 2871 C CA . LEU C 1 81 ? -32.86971 19.46229 -31.92228 1.000 36.94423 81 LEU C CA 1
ATOM 2872 C C . LEU C 1 81 ? -32.82818 19.13340 -33.41026 1.000 38.54459 81 LEU C C 1
ATOM 2873 O O . LEU C 1 81 ? -32.42668 18.03408 -33.80825 1.000 37.90316 81 LEU C O 1
ATOM 2878 N N . LYS C 1 82 ? -33.27948 20.07183 -34.24176 1.000 37.05545 82 LYS C N 1
ATOM 2879 C CA . LYS C 1 82 ? -33.30972 19.85398 -35.67957 1.000 43.47671 82 LYS C CA 1
ATOM 2880 C C . LYS C 1 82 ? -31.89946 19.68247 -36.23418 1.000 46.07554 82 LYS C C 1
ATOM 2881 O O . LYS C 1 82 ? -31.68417 18.90572 -37.16956 1.000 46.49476 82 LYS C O 1
ATOM 2887 N N . GLN C 1 83 ? -30.92642 20.37897 -35.64779 1.000 43.85059 83 GLN C N 1
ATOM 2888 C CA . GLN C 1 83 ? -29.53991 20.26098 -36.08153 1.000 46.60532 83 GLN C CA 1
ATOM 2889 C C . GLN C 1 83 ? -28.95308 18.90975 -35.67519 1.000 46.88433 83 GLN C C 1
ATOM 2890 O O . GLN C 1 83 ? -28.23226 18.27759 -36.45346 1.000 46.92077 83 GLN C O 1
ATOM 2896 N N . HIS C 1 84 ? -29.26859 18.43982 -34.46626 1.000 41.27898 84 HIS C N 1
ATOM 2897 C CA . HIS C 1 84 ? -28.71840 17.17405 -33.98915 1.000 40.09945 84 HIS C CA 1
ATOM 2898 C C . HIS C 1 84 ? -29.36772 15.97690 -34.66568 1.000 43.92334 84 HIS C C 1
ATOM 2899 O O . HIS C 1 84 ? -28.70961 14.95720 -34.89792 1.000 40.67728 84 HIS C O 1
ATOM 2906 N N . TYR C 1 85 ? -30.67595 16.04128 -34.89869 1.000 41.65320 85 TYR C N 1
ATOM 2907 C CA . TYR C 1 85 ? -31.43366 14.89188 -35.36031 1.000 38.37011 85 TYR C CA 1
ATOM 2908 C C . TYR C 1 85 ? -31.98667 15.05602 -36.76071 1.000 40.07701 85 TYR C C 1
ATOM 2909 O O . TYR C 1 85 ? -32.65798 14.14391 -37.25170 1.000 40.90063 85 TYR C O 1
ATOM 2918 N N . GLY C 1 86 ? -31.76741 16.20501 -37.40199 1.000 40.07635 86 GLY C N 1
ATOM 2919 C CA . GLY C 1 86 ? -32.19470 16.40637 -38.76472 1.000 40.23653 86 GLY C CA 1
ATOM 2920 C C . GLY C 1 86 ? -33.64971 16.77063 -38.94633 1.000 44.02520 86 GLY C C 1
ATOM 2921 O O . GLY C 1 86 ? -33.99130 17.39513 -39.95756 1.000 43.58377 86 GLY C O 1
ATOM 2922 N N . THR C 1 87 ? -34.51783 16.42778 -37.99519 1.000 41.11279 87 THR C N 1
ATOM 2923 C CA . THR C 1 87 ? -35.94476 16.66217 -38.16519 1.000 41.49398 87 THR C CA 1
ATOM 2924 C C . THR C 1 87 ? -36.61936 16.71339 -36.80357 1.000 39.72442 87 THR C C 1
ATOM 2925 O O . THR C 1 87 ? -36.24713 15.96337 -35.90087 1.000 40.65908 87 THR C O 1
ATOM 2929 N N . LEU C 1 88 ? -37.64074 17.56670 -36.67885 1.000 40.39423 88 LEU C N 1
ATOM 2930 C CA . LEU C 1 88 ? -38.42269 17.58063 -35.44417 1.000 40.19689 88 LEU C CA 1
ATOM 2931 C C . LEU C 1 88 ? -39.36155 16.38500 -35.33959 1.000 45.21705 88 LEU C C 1
ATOM 2932 O O . LEU C 1 88 ? -40.03225 16.21815 -34.31157 1.000 39.94086 88 LEU C O 1
ATOM 2937 N N . GLN C 1 89 ? -39.42233 15.54255 -36.37118 1.000 39.92575 89 GLN C N 1
ATOM 2938 C CA . GLN C 1 89 ? -40.16288 14.29465 -36.25638 1.000 39.97005 89 GLN C CA 1
ATOM 2939 C C . GLN C 1 89 ? -39.53186 13.35083 -35.25807 1.000 36.94073 89 GLN C C 1
ATOM 2940 O O . GLN C 1 89 ? -40.17552 12.38511 -34.84532 1.000 38.30530 89 GLN C O 1
ATOM 2946 N N . VAL C 1 90 ? -38.30190 13.62301 -34.82760 1.000 36.52142 90 VAL C N 1
ATOM 2947 C CA . VAL C 1 90 ? -37.67637 12.76587 -33.83110 1.000 38.73890 90 VAL C CA 1
ATOM 2948 C C . VAL C 1 90 ? -38.31406 12.92698 -32.44918 1.000 37.12612 90 VAL C C 1
ATOM 2949 O O . VAL C 1 90 ? -38.11605 12.07144 -31.57540 1.000 39.24642 90 VAL C O 1
ATOM 2953 N N . VAL C 1 91 ? -39.08393 13.98762 -32.22585 1.000 37.57348 91 VAL C N 1
ATOM 2954 C CA . VAL C 1 91 ? -39.62594 14.26488 -30.89308 1.000 35.62818 91 VAL C CA 1
ATOM 2955 C C . VAL C 1 91 ? -40.81175 13.35069 -30.61223 1.000 38.79294 91 VAL C C 1
ATOM 2956 O O . VAL C 1 91 ? -41.82519 13.39798 -31.31706 1.000 39.00327 91 VAL C O 1
ATOM 2960 N N . GLU C 1 92 ? -40.70809 12.55614 -29.54735 1.000 42.28135 92 GLU C N 1
ATOM 2961 C CA . GLU C 1 92 ? -41.83743 11.80550 -29.02542 1.000 43.03039 92 GLU C CA 1
ATOM 2962 C C . GLU C 1 92 ? -42.64448 12.63514 -28.02774 1.000 45.12007 92 GLU C C 1
ATOM 2963 O O . GLU C 1 92 ? -43.87509 12.64195 -28.08770 1.000 47.66972 92 GLU C O 1
ATOM 2969 N N . LYS C 1 93 ? -41.97160 13.32546 -27.10093 1.000 41.08662 93 LYS C N 1
ATOM 2970 C CA . LYS C 1 93 ? -42.65745 14.12874 -26.09319 1.000 42.68106 93 LYS C CA 1
ATOM 2971 C C . LYS C 1 93 ? -41.64602 15.10036 -25.49557 1.000 40.49056 93 LYS C C 1
ATOM 2972 O O . LYS C 1 93 ? -40.50126 14.71880 -25.24780 1.000 38.12662 93 LYS C O 1
ATOM 2978 N N . VAL C 1 94 ? -42.07497 16.32772 -25.20856 1.000 38.25136 94 VAL C N 1
ATOM 2979 C CA . VAL C 1 94 ? -41.28235 17.22460 -24.36824 1.000 38.18156 94 VAL C CA 1
ATOM 2980 C C . VAL C 1 94 ? -41.64207 16.88295 -22.93164 1.000 38.03158 94 VAL C C 1
ATOM 2981 O O . VAL C 1 94 ? -42.71910 17.22732 -22.45482 1.000 42.22787 94 VAL C O 1
ATOM 2985 N N . LEU C 1 95 ? -40.76171 16.15005 -22.25960 1.000 38.92834 95 LEU C N 1
ATOM 2986 C CA . LEU C 1 95 ? -41.07762 15.68886 -20.91713 1.000 39.74973 95 LEU C CA 1
ATOM 2987 C C . LEU C 1 95 ? -41.09592 16.84574 -19.93195 1.000 40.57403 95 LEU C C 1
ATOM 2988 O O . LEU C 1 95 ? -41.96506 16.90537 -19.05654 1.000 38.46429 95 LEU C O 1
ATOM 2993 N N .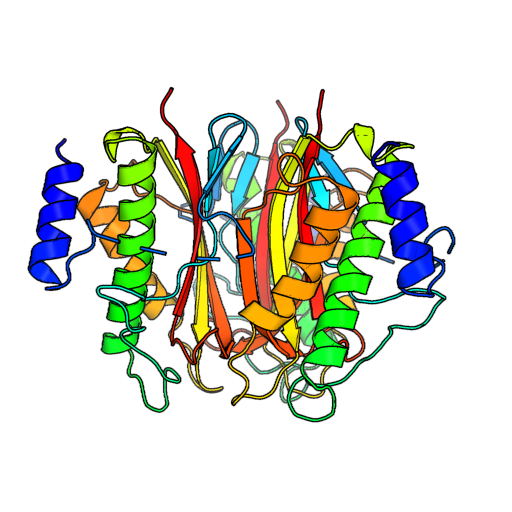 GLN C 1 96 ? -40.14257 17.76554 -20.04418 1.000 39.08138 96 GLN C N 1
ATOM 2994 C CA . GLN C 1 96 ? -40.03473 18.80086 -19.02447 1.000 37.58471 96 GLN C CA 1
ATOM 2995 C C . GLN C 1 96 ? -39.48818 20.08602 -19.63293 1.000 40.56952 96 GLN C C 1
ATOM 2996 O O . GLN C 1 96 ? -38.57539 20.05009 -20.46933 1.000 38.03248 96 GLN C O 1
ATOM 3002 N N . MET C 1 97 ? -40.07006 21.21168 -19.22342 1.000 34.43957 97 MET C N 1
ATOM 3003 C CA . MET C 1 97 ? -39.63166 22.54503 -19.62522 1.000 36.80687 97 MET C CA 1
ATOM 3004 C C . MET C 1 97 ? -39.52481 23.42190 -18.38661 1.000 35.51755 97 MET C C 1
ATOM 3005 O O . MET C 1 97 ? -40.53394 23.67853 -17.72940 1.000 36.90535 97 MET C O 1
ATOM 3010 N N . ASN C 1 98 ? -38.32383 23.88950 -18.06564 1.000 35.23301 98 ASN C N 1
ATOM 3011 C CA . ASN C 1 98 ? -38.14092 24.75955 -16.90612 1.000 36.05556 98 ASN C CA 1
ATOM 3012 C C . ASN C 1 98 ? -37.88590 26.17730 -17.38765 1.000 36.61235 98 ASN C C 1
ATOM 3013 O O . ASN C 1 98 ? -36.92956 26.41407 -18.13853 1.000 35.64601 98 ASN C O 1
ATOM 3018 N N . VAL C 1 99 ? -38.72526 27.11547 -16.93738 1.000 34.68027 99 VAL C N 1
ATOM 3019 C CA . VAL C 1 99 ? -38.68062 28.50888 -17.37156 1.000 33.47070 99 VAL C CA 1
ATOM 3020 C C . VAL C 1 99 ? -38.22850 29.37429 -16.19740 1.000 35.97658 99 VAL C C 1
ATOM 3021 O O . VAL C 1 99 ? -38.87889 29.39559 -15.14066 1.000 36.33912 99 VAL C O 1
ATOM 3025 N N . PHE C 1 100 ? -37.12370 30.09478 -16.37844 1.000 33.26030 100 PHE C N 1
ATOM 3026 C CA . PHE C 1 100 ? -36.59526 31.01735 -15.37949 1.000 36.08371 100 PHE C CA 1
ATOM 3027 C C . PHE C 1 100 ? -36.74002 32.43625 -15.91256 1.000 37.50225 100 PHE C C 1
ATOM 3028 O O . PHE C 1 100 ? -36.18844 32.76433 -16.96906 1.000 37.02271 100 PHE C O 1
ATOM 3036 N N . ILE C 1 101 ? -37.46847 33.27566 -15.17798 1.000 34.08404 101 ILE C N 1
ATOM 3037 C CA . ILE C 1 101 ? -37.81730 34.61855 -15.62349 1.000 36.62114 101 ILE C CA 1
ATOM 3038 C C . ILE C 1 101 ? -37.12657 35.64089 -14.72657 1.000 38.85555 101 ILE C C 1
ATOM 3039 O O . ILE C 1 101 ? -37.32602 35.65250 -13.50749 1.000 39.97707 101 ILE C O 1
ATOM 3044 N N . HIS C 1 102 ? -36.32995 36.49859 -15.34539 1.000 37.11032 102 HIS C N 1
ATOM 3045 C CA . HIS C 1 102 ? -35.65255 37.63756 -14.72853 1.000 38.54930 102 HIS C CA 1
ATOM 3046 C C . HIS C 1 102 ? -36.70620 38.73780 -14.52785 1.000 37.75889 102 HIS C C 1
ATOM 3047 O O . HIS C 1 102 ? -37.13387 39.38269 -15.48658 1.000 36.85006 102 HIS C O 1
ATOM 3054 N N . SER C 1 103 ? -37.17228 38.94180 -13.29068 1.000 38.00242 103 SER C N 1
ATOM 3055 C CA . SER C 1 103 ? -38.30950 39.83578 -13.06929 1.000 38.66215 103 SER C CA 1
ATOM 3056 C C . SER C 1 103 ? -38.13482 40.65102 -11.79042 1.000 43.06587 103 SER C C 1
ATOM 3057 O O . SER C 1 103 ? -37.18845 40.46636 -11.01651 1.000 40.76100 103 SER C O 1
ATOM 3060 N N . THR C 1 104 ? -39.06372 41.58527 -11.60052 1.000 40.09049 104 THR C N 1
ATOM 3061 C CA . THR C 1 104 ? -39.19913 42.35756 -10.37781 1.000 42.54185 104 THR C CA 1
ATOM 3062 C C . THR C 1 104 ? -39.87697 41.52639 -9.29686 1.000 45.94294 104 THR C C 1
ATOM 3063 O O . THR C 1 104 ? -40.43012 40.44613 -9.54951 1.000 40.68260 104 THR C O 1
ATOM 3067 N N . ALA C 1 105 ? -39.86370 42.06588 -8.07733 1.000 46.54659 105 ALA C N 1
ATOM 3068 C CA . ALA C 1 105 ? -40.47284 41.38806 -6.94050 1.000 45.24597 105 ALA C CA 1
ATOM 3069 C C . ALA C 1 105 ? -41.98736 41.54832 -6.88653 1.000 40.12164 105 ALA C C 1
ATOM 3070 O O . ALA C 1 105 ? -42.62130 40.96776 -6.00036 1.000 44.88708 105 ALA C O 1
ATOM 3072 N N . ASP C 1 106 ? -42.60544 42.25182 -7.82928 1.000 42.96761 106 ASP C N 1
ATOM 3073 C CA . ASP C 1 106 ? -44.06064 42.31629 -7.86308 1.000 44.16085 106 ASP C CA 1
ATOM 3074 C C . ASP C 1 106 ? -44.64766 41.59528 -9.06370 1.000 47.82888 106 ASP C C 1
ATOM 3075 O O . ASP C 1 106 ? -45.87515 41.59300 -9.22896 1.000 47.34882 106 ASP C O 1
ATOM 3080 N N . PHE C 1 107 ? -43.81694 40.97088 -9.89247 1.000 45.76829 107 PHE C N 1
ATOM 3081 C CA . PHE C 1 107 ? -44.31632 40.24867 -11.05418 1.000 40.48967 107 PHE C CA 1
ATOM 3082 C C . PHE C 1 107 ? -44.86102 38.88569 -10.63244 1.000 40.16984 107 PHE C C 1
ATOM 3083 O O . PHE C 1 107 ? -44.16588 38.10652 -9.96942 1.000 39.99738 107 PHE C O 1
ATOM 3091 N N . THR C 1 108 ? -46.11150 38.60425 -11.01053 1.000 38.65553 108 THR C N 1
ATOM 3092 C CA . THR C 1 108 ? -46.77211 37.35384 -10.65838 1.000 40.99349 108 THR C CA 1
ATOM 3093 C C . THR C 1 108 ? -47.36940 36.65447 -11.87279 1.000 39.45831 108 THR C C 1
ATOM 3094 O O . THR C 1 108 ? -48.15683 35.71072 -11.70635 1.000 38.68768 108 THR C O 1
ATOM 3098 N N . GLN C 1 109 ? -46.99347 37.05748 -13.08348 1.000 38.97090 109 GLN C N 1
ATOM 3099 C CA . GLN C 1 109 ? -47.54052 36.47361 -14.30343 1.000 39.39540 109 GLN C CA 1
ATOM 3100 C C . GLN C 1 109 ? -46.54067 35.53123 -14.97364 1.000 39.28876 109 GLN C C 1
ATOM 3101 O O . GLN C 1 109 ? -46.38545 35.53329 -16.19626 1.000 37.16955 109 GLN C O 1
ATOM 3107 N N . GLN C 1 110 ? -45.84325 34.72263 -14.16725 1.000 37.54744 110 GLN C N 1
ATOM 3108 C CA . GLN C 1 110 ? -44.85970 33.79169 -14.71357 1.000 37.77650 110 GLN C CA 1
ATOM 3109 C C . GLN C 1 110 ? -45.50887 32.77890 -15.64252 1.000 40.83529 110 GLN C C 1
ATOM 3110 O O . GLN C 1 110 ? -44.90916 32.37545 -16.64426 1.000 37.01481 110 GLN C O 1
ATOM 3116 N N . SER C 1 111 ? -46.72758 32.34460 -15.30979 1.000 37.40172 111 SER C N 1
ATOM 3117 C CA . SER C 1 111 ? -47.44111 31.37772 -16.13370 1.000 40.21147 111 SER C CA 1
ATOM 3118 C C . SER C 1 111 ? -47.71092 31.94078 -17.52816 1.000 38.70105 111 SER C C 1
ATOM 3119 O O . SER C 1 111 ? -47.53472 31.24240 -18.54245 1.000 39.87976 111 SER C O 1
ATOM 3122 N N . GLU C 1 112 ? -48.11137 33.21272 -17.60412 1.000 36.73327 112 GLU C N 1
ATOM 3123 C CA . GLU C 1 112 ? -48.32770 33.84999 -18.90508 1.000 39.72543 112 GLU C CA 1
ATOM 3124 C C . GLU C 1 112 ? -47.02552 33.98292 -19.69744 1.000 39.41217 112 GLU C C 1
ATOM 3125 O O . GLU C 1 112 ? -47.02545 33.82435 -20.92304 1.000 37.68347 112 GLU C O 1
ATOM 3131 N N . VAL C 1 113 ? -45.90437 34.28686 -19.03828 1.000 34.84508 113 VAL C N 1
ATOM 3132 C CA . VAL C 1 113 ? -44.63116 34.27777 -19.76536 1.000 36.75425 113 VAL C CA 1
ATOM 3133 C C . VAL C 1 113 ? -44.34404 32.88464 -20.33241 1.000 38.91869 113 VAL C C 1
ATOM 3134 O O . VAL C 1 113 ? -44.00072 32.73006 -21.51223 1.000 37.87756 113 VAL C O 1
ATOM 3138 N N . ALA C 1 114 ? -44.47601 31.84637 -19.50083 1.000 36.16057 114 ALA C N 1
ATOM 3139 C CA . ALA C 1 114 ? -44.17670 30.49155 -19.97565 1.000 37.25934 114 ALA C CA 1
ATOM 3140 C C . ALA C 1 114 ? -45.10670 30.05510 -21.10869 1.000 38.08805 114 ALA C C 1
ATOM 3141 O O . ALA C 1 114 ? -44.72894 29.20040 -21.92669 1.000 37.01042 114 ALA C O 1
ATOM 3143 N N . ASP C 1 115 ? -46.32970 30.60584 -21.15855 1.000 36.08782 115 ASP C N 1
ATOM 3144 C CA . ASP C 1 115 ? -47.22989 30.32258 -22.27265 1.000 38.31106 115 ASP C CA 1
ATOM 3145 C C . ASP C 1 115 ? -46.61723 30.70865 -23.62590 1.000 38.90731 115 ASP C C 1
ATOM 3146 O O . ASP C 1 115 ? -46.93618 30.08659 -24.63925 1.000 39.72127 115 ASP C O 1
ATOM 3151 N N . GLY C 1 116 ? -45.74188 31.72017 -23.66560 1.000 37.40595 116 GLY C N 1
ATOM 3152 C CA . GLY C 1 116 ? -45.06840 32.06737 -24.91137 1.000 39.23458 116 GLY C CA 1
ATOM 3153 C C . GLY C 1 116 ? -44.21412 30.93794 -25.47411 1.000 41.98459 116 GLY C C 1
ATOM 3154 O O . GLY C 1 116 ? -44.02942 30.83753 -26.69436 1.000 39.81311 116 GLY C O 1
ATOM 3155 N N . ALA C 1 117 ? -43.66505 30.09002 -24.59778 1.000 37.67536 117 ALA C N 1
ATOM 3156 C CA . ALA C 1 117 ? -42.94433 28.89482 -25.02850 1.000 36.99483 117 ALA C CA 1
ATOM 3157 C C . ALA C 1 117 ? -43.89903 27.73162 -25.31085 1.000 36.94980 117 ALA C C 1
ATOM 3158 O O . ALA C 1 117 ? -43.81278 27.06550 -26.36253 1.000 35.62043 117 ALA C O 1
ATOM 3160 N N . SER C 1 118 ? -44.82745 27.48287 -24.37710 1.000 35.19542 118 SER C N 1
ATOM 3161 C CA . SER C 1 118 ? -45.73869 26.34832 -24.52347 1.000 36.18383 118 SER C CA 1
ATOM 3162 C C . SER C 1 118 ? -46.54960 26.44643 -25.81402 1.000 38.16823 118 SER C C 1
ATOM 3163 O O . SER C 1 118 ? -46.80082 25.43142 -26.47945 1.000 36.04054 118 SER C O 1
ATOM 3166 N N . GLU C 1 119 ? -46.96781 27.66225 -26.18048 1.000 34.93203 119 GLU C N 1
ATOM 3167 C CA . GLU C 1 119 ? -47.76112 27.85421 -27.38806 1.000 39.35683 119 GLU C CA 1
ATOM 3168 C C . GLU C 1 119 ? -46.99092 27.44143 -28.63331 1.000 41.40308 119 GLU C C 1
ATOM 3169 O O . GLU C 1 119 ? -47.57247 26.88505 -29.57009 1.000 41.91123 119 GLU C O 1
ATOM 3175 N N . ILE C 1 120 ? -45.68613 27.72783 -28.66602 1.000 39.67788 120 ILE C N 1
ATOM 3176 C CA . ILE C 1 120 ? -44.83929 27.31334 -29.78630 1.000 41.52625 120 ILE C CA 1
ATOM 3177 C C . ILE C 1 120 ? -44.80811 25.79915 -29.87746 1.000 38.06438 120 ILE C C 1
ATOM 3178 O O . ILE C 1 120 ? -44.98163 25.21064 -30.95617 1.000 40.15916 120 ILE C O 1
ATOM 3183 N N . LEU C 1 121 ? -44.60792 25.14649 -28.73118 1.000 35.39538 121 LEU C N 1
ATOM 3184 C CA . LEU C 1 121 ? -44.60945 23.68624 -28.72473 1.000 36.26914 121 LEU C CA 1
ATOM 3185 C C . LEU C 1 121 ? -45.91796 23.12586 -29.29024 1.000 43.25330 121 LEU C C 1
ATOM 3186 O O . LEU C 1 121 ? -45.90097 22.17360 -30.08315 1.000 38.88296 121 LEU C O 1
ATOM 3191 N N . TYR C 1 122 ? -47.06458 23.70258 -28.89150 1.000 38.62044 122 TYR C N 1
ATOM 3192 C CA . TYR C 1 122 ? -48.34891 23.18472 -29.36847 1.000 40.51219 122 TYR C CA 1
ATOM 3193 C C . TYR C 1 122 ? -48.54355 23.44374 -30.86077 1.000 39.57518 122 TYR C C 1
ATOM 3194 O O . TYR C 1 122 ? -49.04284 22.57559 -31.58332 1.000 41.03718 122 TYR C O 1
ATOM 3203 N N . GLU C 1 123 ? -48.18161 24.63863 -31.33559 1.000 38.04848 123 GLU C N 1
ATOM 3204 C CA . GLU C 1 123 ? -48.39606 24.97542 -32.74096 1.000 38.15020 123 GLU C CA 1
ATOM 3205 C C . GLU C 1 123 ? -47.51410 24.14206 -33.66806 1.000 43.27400 123 GLU C C 1
ATOM 3206 O O . GLU C 1 123 ? -47.96550 23.70422 -34.73954 1.000 38.08802 123 GLU C O 1
ATOM 3212 N N . ILE C 1 124 ? -46.26836 23.89436 -33.27332 1.000 39.71719 124 ILE C N 1
ATOM 3213 C CA . ILE C 1 124 ? -45.33364 23.19925 -34.15816 1.000 38.02680 124 ILE C CA 1
ATOM 3214 C C . ILE C 1 124 ? -45.46868 21.69514 -34.03611 1.000 42.74035 124 ILE C C 1
ATOM 3215 O O . ILE C 1 124 ? -45.47980 20.98235 -35.04373 1.000 42.40336 124 ILE C O 1
ATOM 3220 N N . LEU C 1 125 ? -45.58435 21.18370 -32.81462 1.000 41.85530 125 LEU C N 1
ATOM 3221 C CA . LEU C 1 125 ? -45.62259 19.74596 -32.61435 1.000 44.51966 125 LEU C CA 1
ATOM 3222 C C . LEU C 1 125 ? -47.03218 19.16678 -32.58356 1.000 45.69236 125 LEU C C 1
ATOM 3223 O O . LEU C 1 125 ? -47.20372 17.96655 -32.81365 1.000 48.48821 125 LEU C O 1
ATOM 3228 N N . GLY C 1 126 ? -48.04352 19.96890 -32.34297 1.000 42.43471 126 GLY C N 1
ATOM 3229 C CA . GLY C 1 126 ? -49.33735 19.34053 -32.17331 1.000 42.17032 126 GLY C CA 1
ATOM 3230 C C . GLY C 1 126 ? -49.65066 19.14981 -30.70388 1.000 51.99365 126 GLY C C 1
ATOM 3231 O O . GLY C 1 126 ? -48.75508 19.04363 -29.85691 1.000 47.93524 126 GLY C O 1
ATOM 3232 N N . SER C 1 127 ? -50.94887 19.09319 -30.38743 1.000 51.32525 127 SER C N 1
ATOM 3233 C CA . SER C 1 127 ? -51.37097 18.92228 -28.99776 1.000 58.40832 127 SER C CA 1
ATOM 3234 C C . SER C 1 127 ? -50.91659 17.60986 -28.37432 1.000 59.62867 127 SER C C 1
ATOM 3235 O O . SER C 1 127 ? -50.89169 17.50980 -27.14482 1.000 66.72567 127 SER C O 1
ATOM 3238 N N . ASP C 1 128 ? -50.54006 16.60607 -29.16379 1.000 59.72218 128 ASP C N 1
ATOM 3239 C CA . ASP C 1 128 ? -50.15087 15.32026 -28.56868 1.000 58.55031 128 ASP C CA 1
ATOM 3240 C C . ASP C 1 128 ? -48.65659 15.27871 -28.26956 1.000 59.08243 128 ASP C C 1
ATOM 3241 O O . ASP C 1 128 ? -48.24610 15.19718 -27.10868 1.000 59.12465 128 ASP C O 1
ATOM 3246 N N . THR C 1 129 ? -47.82971 15.33116 -29.30517 1.000 56.43894 129 THR C N 1
ATOM 3247 C CA . THR C 1 129 ? -46.40001 15.31918 -29.03995 1.000 58.18465 129 THR C CA 1
ATOM 3248 C C . THR C 1 129 ? -45.94523 16.61461 -28.35969 1.000 57.92742 129 THR C C 1
ATOM 3249 O O . THR C 1 129 ? -44.82890 16.66212 -27.82805 1.000 50.72088 129 THR C O 1
ATOM 3253 N N . GLY C 1 130 ? -46.77147 17.67249 -28.38847 1.000 51.40796 130 GLY C N 1
ATOM 3254 C CA . GLY C 1 130 ? -46.42851 18.93579 -27.75495 1.000 44.16550 130 GLY C CA 1
ATOM 3255 C C . GLY C 1 130 ? -46.73306 19.04273 -26.26640 1.000 42.98374 130 GLY C C 1
ATOM 3256 O O . GLY C 1 130 ? -46.29491 20.01375 -25.64716 1.000 41.96338 130 GLY C O 1
ATOM 3257 N N . GLN C 1 131 ? -47.44113 18.07389 -25.68177 1.000 44.02870 131 GLN C N 1
ATOM 3258 C CA . GLN C 1 131 ? -47.70835 18.08652 -24.24681 1.000 49.37316 131 GLN C CA 1
ATOM 3259 C C . GLN C 1 131 ? -46.40404 18.04916 -23.45920 1.000 43.02181 131 GLN C C 1
ATOM 3260 O O . GLN C 1 131 ? -45.44903 17.37224 -23.85025 1.000 42.09279 131 GLN C O 1
ATOM 3266 N N . HIS C 1 132 ? -46.37492 18.76017 -22.33121 1.000 37.37090 132 HIS C N 1
ATOM 3267 C CA . HIS C 1 132 ? -45.15984 18.87622 -21.52718 1.000 34.99641 132 HIS C CA 1
ATOM 3268 C C . HIS C 1 132 ? -45.52188 19.25484 -20.09459 1.000 39.20263 132 HIS C C 1
ATOM 3269 O O . HIS C 1 132 ? -46.54882 19.88461 -19.85434 1.000 36.56959 132 HIS C O 1
ATOM 3276 N N . THR C 1 133 ? -44.69110 18.83231 -19.14745 1.000 37.36496 133 THR C N 1
ATOM 3277 C CA . THR C 1 133 ? -44.74444 19.41132 -17.81371 1.000 35.49902 133 THR C CA 1
ATOM 3278 C C . THR C 1 133 ? -43.87006 20.66206 -17.78458 1.000 38.67815 133 THR C C 1
ATOM 3279 O O . THR C 1 133 ? -42.97350 20.83980 -18.61446 1.000 36.60834 133 THR C O 1
ATOM 3283 N N . ARG C 1 134 ? -44.15079 21.55412 -16.83992 1.000 35.56657 134 ARG C N 1
ATOM 3284 C CA . ARG C 1 134 ? -43.37048 22.78217 -16.80161 1.000 37.58777 134 ARG C CA 1
ATOM 3285 C C . ARG C 1 134 ? -43.37459 23.37771 -15.40469 1.000 34.47247 134 ARG C C 1
ATOM 3286 O O . ARG C 1 134 ? -44.23319 23.07429 -14.57266 1.000 35.06825 134 ARG C O 1
ATOM 3294 N N . THR C 1 135 ? -42.35930 24.19711 -15.15893 1.000 33.85544 135 THR C N 1
ATOM 3295 C CA . THR C 1 135 ? -42.20616 24.99689 -13.94782 1.000 35.23051 135 THR C CA 1
ATOM 3296 C C . THR C 1 135 ? -41.75222 26.38787 -14.38069 1.000 36.54171 135 THR C C 1
ATOM 3297 O O . THR C 1 135 ? -40.90526 26.51754 -15.26900 1.000 36.15490 135 THR C O 1
ATOM 3301 N N . SER C 1 136 ? -42.32591 27.42793 -13.78239 1.000 31.42894 136 SER C N 1
ATOM 3302 C CA . SER C 1 136 ? -41.99152 28.79946 -14.16085 1.000 34.63659 136 SER C CA 1
ATOM 3303 C C . SER C 1 136 ? -41.81400 29.61363 -12.89122 1.000 38.69554 136 SER C C 1
ATOM 3304 O O . SER C 1 136 ? -42.76488 29.74972 -12.10806 1.000 37.59991 136 SER C O 1
ATOM 3307 N N . VAL C 1 137 ? -40.60157 30.13885 -12.68409 1.000 38.49429 137 VAL C N 1
ATOM 3308 C CA . VAL C 1 137 ? -40.24622 30.87842 -11.48209 1.000 35.68078 137 VAL C CA 1
ATOM 3309 C C . VAL C 1 137 ? -39.49901 32.13527 -11.89584 1.000 42.71423 137 VAL C C 1
ATOM 3310 O O . VAL C 1 137 ? -38.92511 32.21332 -12.98439 1.000 35.73097 137 VAL C O 1
ATOM 3314 N N . SER C 1 138 ? -39.51516 33.12751 -10.99985 1.000 34.65887 138 SER C N 1
ATOM 3315 C CA . SER C 1 138 ? -38.78253 34.36675 -11.20256 1.000 38.81462 138 SER C CA 1
ATOM 3316 C C . SER C 1 138 ? -37.41112 34.25221 -10.55865 1.000 42.51168 138 SER C C 1
ATOM 3317 O O . SER C 1 138 ? -37.29403 33.78657 -9.42403 1.000 43.85748 138 SER C O 1
ATOM 3320 N N . VAL C 1 139 ? -36.37557 34.66466 -11.28657 1.000 39.62555 139 VAL C N 1
ATOM 3321 C CA . VAL C 1 139 ? -35.02427 34.72472 -10.75139 1.000 40.75655 139 VAL C CA 1
ATOM 3322 C C . VAL C 1 139 ? -34.59959 36.18969 -10.75549 1.000 44.30772 139 VAL C C 1
ATOM 3323 O O . VAL C 1 139 ? -35.19845 37.02439 -11.42760 1.000 41.65852 139 VAL C O 1
ATOM 3327 N N . CYS C 1 140 ? -33.52958 36.49709 -10.03071 1.000 41.02579 140 CYS C N 1
ATOM 3328 C CA . CYS C 1 140 ? -33.17671 37.90585 -9.93849 1.000 45.67223 140 CYS C CA 1
ATOM 3329 C C . CYS C 1 140 ? -32.17607 38.36309 -10.99576 1.000 44.64682 140 CYS C C 1
ATOM 3330 O O . CYS C 1 140 ? -32.00627 39.57410 -11.15898 1.000 46.79737 140 CYS C O 1
ATOM 3333 N N . GLN C 1 141 ? -31.55458 37.44944 -11.74818 1.000 41.21854 141 GLN C N 1
ATOM 3334 C CA . GLN C 1 141 ? -30.71801 37.81095 -12.89201 1.000 39.13621 141 GLN C CA 1
ATOM 3335 C C . GLN C 1 141 ? -30.42474 36.56521 -13.72043 1.000 38.94757 141 GLN C C 1
ATOM 3336 O O . GLN C 1 141 ? -30.58753 35.43155 -13.25757 1.000 38.16083 141 GLN C O 1
ATOM 3342 N N . LEU C 1 142 ? -29.96711 36.79338 -14.94237 1.000 39.72156 142 LEU C N 1
ATOM 3343 C CA . LEU C 1 142 ? -29.66475 35.74225 -15.89828 1.000 38.13253 142 LEU C CA 1
ATOM 3344 C C . LEU C 1 142 ? -28.41931 36.12064 -16.67917 1.000 38.97934 142 LEU C C 1
ATOM 3345 O O . LEU C 1 142 ? -28.04342 37.30057 -16.71269 1.000 40.10053 142 LEU C O 1
ATOM 3350 N N . PRO C 1 143 ? -27.75233 35.14191 -17.30568 1.000 38.00706 143 PRO C N 1
ATOM 3351 C CA . PRO C 1 143 ? -26.59516 35.45308 -18.15067 1.000 38.44495 143 PRO C CA 1
ATOM 3352 C C . PRO C 1 143 ? -26.90177 36.58526 -19.10779 1.000 41.05258 143 PRO C C 1
ATOM 3353 O O . PRO C 1 143 ? -27.96442 36.61947 -19.73579 1.000 40.14773 143 PRO C O 1
ATOM 3357 N N . LYS C 1 144 ? -25.95675 37.52168 -19.20517 1.000 41.94174 144 LYS C N 1
ATOM 3358 C CA . LYS C 1 144 ? -26.01895 38.64021 -20.14921 1.000 40.80326 144 LYS C CA 1
ATOM 3359 C C . LYS C 1 144 ? -27.29024 39.46839 -19.98757 1.000 42.33614 144 LYS C C 1
ATOM 3360 O O . LYS C 1 144 ? -27.80392 40.01106 -20.96396 1.000 45.23872 144 LYS C O 1
ATOM 3366 N N . ASN C 1 145 ? -27.81191 39.56450 -18.76261 1.000 41.21425 145 ASN C N 1
ATOM 3367 C CA . ASN C 1 145 ? -28.99327 40.37355 -18.45467 1.000 42.50325 145 ASN C CA 1
ATOM 3368 C C . ASN C 1 145 ? -30.24517 39.88112 -19.19420 1.000 44.76938 145 ASN C C 1
ATOM 3369 O O . ASN C 1 145 ? -31.22314 40.62462 -19.33733 1.000 42.50016 145 ASN C O 1
ATOM 3374 N N . ALA C 1 146 ? -30.25211 38.62200 -19.63830 1.000 40.32190 146 ALA C N 1
ATOM 3375 C CA . ALA C 1 146 ? -31.38913 38.08664 -20.37073 1.000 40.47925 146 ALA C CA 1
ATOM 3376 C C . ALA C 1 146 ? -32.65714 38.14515 -19.52469 1.000 39.07543 146 ALA C C 1
ATOM 3377 O O . ALA C 1 146 ? -32.61393 38.15332 -18.29176 1.000 38.31220 146 ALA C O 1
ATOM 3379 N N . SER C 1 147 ? -33.79966 38.18611 -20.19812 1.000 38.17929 147 SER C N 1
ATOM 3380 C CA . SER C 1 147 ? -35.06271 38.24605 -19.47694 1.000 39.56830 147 SER C CA 1
ATOM 3381 C C . SER C 1 147 ? -35.63968 36.86796 -19.18165 1.000 41.33626 147 SER C C 1
ATOM 3382 O O . SER C 1 147 ? -36.39538 36.72676 -18.21163 1.000 38.40631 147 SER C O 1
ATOM 3385 N N . VAL C 1 148 ? -35.32562 35.85440 -20.00124 1.000 36.09183 148 VAL C N 1
ATOM 3386 C CA . VAL C 1 148 ? -35.82384 34.49594 -19.80816 1.000 37.68923 148 VAL C CA 1
ATOM 3387 C C . VAL C 1 148 ? -34.72366 33.49750 -20.16024 1.000 36.74058 148 VAL C C 1
ATOM 3388 O O . VAL C 1 148 ? -33.90954 33.72943 -21.06261 1.000 38.97781 148 VAL C O 1
ATOM 3392 N N . GLU C 1 149 ? -34.70127 32.37907 -19.43207 1.000 34.36087 149 GLU C N 1
ATOM 3393 C CA . GLU C 1 149 ? -33.85978 31.23011 -19.75913 1.000 35.07869 149 GLU C CA 1
ATOM 3394 C C . GLU C 1 149 ? -34.67703 29.95697 -19.60832 1.000 36.65099 149 GLU C C 1
ATOM 3395 O O . GLU C 1 149 ? -35.38730 29.79211 -18.61366 1.000 36.30054 149 GLU C O 1
ATOM 3401 N N . ILE C 1 150 ? -34.58532 29.05041 -20.57758 1.000 31.06673 150 ILE C N 1
ATOM 3402 C CA . ILE C 1 150 ? -35.43806 27.86832 -20.58062 1.000 35.72057 150 ILE C CA 1
ATOM 3403 C C . ILE C 1 150 ? -34.59616 26.62780 -20.86368 1.000 38.38210 150 ILE C C 1
ATOM 3404 O O . ILE C 1 150 ? -33.81370 26.60981 -21.82336 1.000 33.51340 150 ILE C O 1
ATOM 3409 N N . ASN C 1 151 ? -34.76948 25.58111 -20.05396 1.000 33.70973 151 ASN C N 1
ATOM 3410 C CA . ASN C 1 151 ? -34.14942 24.29408 -20.40662 1.000 32.19805 151 ASN C CA 1
ATOM 3411 C C . ASN C 1 151 ? -35.22029 23.21724 -20.59047 1.000 35.92322 151 ASN C C 1
ATOM 3412 O O . ASN C 1 151 ? -36.40013 23.42056 -20.27071 1.000 36.18953 151 ASN C O 1
ATOM 3417 N N . PHE C 1 152 ? -34.80305 22.06784 -21.13883 1.000 33.08796 152 PHE C N 1
ATOM 3418 C CA . PHE C 1 152 ? -35.73748 21.05005 -21.60720 1.000 34.94070 152 PHE C CA 1
ATOM 3419 C C . PHE C 1 152 ? -35.18294 19.65063 -21.38852 1.000 34.16546 152 PHE C C 1
ATOM 3420 O O . PHE C 1 152 ? -33.97239 19.41878 -21.47281 1.000 34.90805 152 PHE C O 1
ATOM 3428 N N . ILE C 1 153 ? -36.09800 18.70972 -21.15228 1.000 33.02264 153 ILE C N 1
ATOM 3429 C CA . ILE C 1 153 ? -35.85521 17.27794 -21.33761 1.000 35.06458 153 ILE C CA 1
ATOM 3430 C C . ILE C 1 153 ? -36.87828 16.75127 -22.33598 1.000 37.12432 153 ILE C C 1
ATOM 3431 O O . ILE C 1 153 ? -38.09195 16.94605 -22.15157 1.000 33.90879 153 ILE C O 1
ATOM 3436 N N . VAL C 1 154 ? -36.38232 16.10466 -23.40076 1.000 32.66876 154 VAL C N 1
ATOM 3437 C CA . VAL C 1 154 ? -37.19439 15.70855 -24.55198 1.000 38.22010 154 VAL C CA 1
ATOM 3438 C C . VAL C 1 154 ? -37.05522 14.20306 -24.77120 1.000 39.30694 154 VAL C C 1
ATOM 3439 O O . VAL C 1 154 ? -35.93937 13.68706 -24.86797 1.000 37.03952 154 VAL C O 1
ATOM 3443 N N . ALA C 1 155 ? -38.18045 13.49892 -24.85347 1.000 37.61619 155 ALA C N 1
ATOM 3444 C CA . ALA C 1 155 ? -38.15213 12.08857 -25.22851 1.000 40.85982 155 ALA C CA 1
ATOM 3445 C C . ALA C 1 155 ? -38.05645 11.95656 -26.74949 1.000 39.43895 155 ALA C C 1
ATOM 3446 O O . ALA C 1 155 ? -38.73504 12.67083 -27.48809 1.000 39.15321 155 ALA C O 1
ATOM 3448 N N . LEU C 1 156 ? -37.19647 11.04796 -27.21408 1.000 40.16697 156 LEU C N 1
ATOM 3449 C CA . LEU C 1 156 ? -36.95056 10.84179 -28.64003 1.000 42.21999 156 LEU C CA 1
ATOM 3450 C C . LEU C 1 156 ? -37.63381 9.59168 -29.18255 1.000 42.99317 156 LEU C C 1
ATOM 3451 O O . LEU C 1 156 ? -37.72305 8.56526 -28.50370 1.000 43.84660 156 LEU C O 1
ATOM 3456 N N . LYS C 1 157 ? -38.08009 9.68199 -30.43595 1.000 42.74678 157 LYS C N 1
ATOM 3457 C CA . LYS C 1 157 ? -38.72102 8.54989 -31.09390 1.000 51.73254 157 LYS C CA 1
ATOM 3458 C C . LYS C 1 157 ? -37.67198 7.49649 -31.44422 1.000 52.69312 157 LYS C C 1
ATOM 3459 O O . LYS C 1 157 ? -36.53507 7.82138 -31.78635 1.000 49.45034 157 LYS C O 1
ATOM 3465 N N . GLN C 1 158 ? -38.07425 6.23051 -31.35358 1.000 55.99749 158 GLN C N 1
ATOM 3466 C CA . GLN C 1 158 ? -37.22786 5.06050 -31.61642 1.000 65.05447 158 GLN C CA 1
ATOM 3467 C C . GLN C 1 158 ? -35.81100 5.19183 -31.06980 1.000 66.39578 158 GLN C C 1
ATOM 3468 O O . GLN C 1 158 ? -35.57054 4.99173 -29.87249 1.000 78.13539 158 GLN C O 1
#

InterPro domains:
  IPR006175 YjgF/YER057c/UK114 family [PF01042] (26-155)
  IPR013813 Endoribonuclease L-PSP/chorismate mutase-like [PTHR43760] (14-159)
  IPR013813 Endoribonuclease L-PSP/chorismate mutase-like [cd02199] (13-155)
  IPR035959 RutC-like superfamily [G3DSA:3.30.1330.40] (9-157)
  IPR035959 RutC-like superfamily [SSF55298] (13-155)

Solvent-accessible surface area: 16750 Å² total; per-residue (Å²): 220,63,59,23,62,28,5,87,92,7,24,80,145,34,59,41,77,14,87,99,117,91,34,47,10,14,80,35,86,9,14,0,6,2,0,8,9,11,0,73,8,101,141,129,24,13,48,38,2,60,0,50,154,85,4,82,51,78,81,0,53,63,0,0,10,0,0,0,0,62,2,4,20,36,3,52,152,110,52,58,39,0,56,35,0,65,40,3,0,13,0,19,1,12,0,2,3,26,49,123,17,44,79,0,27,60,0,0,21,5,0,0,66,2,2,58,82,4,3,30,90,92,8,0,60,0,1,9,7,6,1,0,1,14,6,0,8,88,53,0,0,0,6,0,4,4,4,2,0,11,102,181,174,81,32,27,62,10,2,86,63,0,24,80,136,37,64,48,102,23,102,75,46,15,14,89,39,86,30,14,0,5,2,13,18,7,16,0,84,27,139,90,145,35,59,13,56,3,63,0,46,159,88,6,80,50,77,81,0,53,66,0,0,11,0,0,0,0,31,2,4,10,34,2,48,150,114,53,57,41,0,77,31,0,76,44,2,0,12,0,20,1,12,0,3,3,19,58,113,14,44,77,0,24,61,0,0,23,4,0,0,81,7,1,57,82,7,10,28,98,88,20,0,63,0,0,8,8,5,0,0,1,17,6,0,14,103,53,0,0,0,5,0,5,5,5,1,0,15,112,227,218,74,24,31,73,30,2,78,76,15,28,76,201,43,59,48,73,14,84,84,118,94,33,44,7,12,92,43,87,24,13,0,6,2,1,11,5,12,0,77,9,106,115,145,19,30,15,51,2,58,0,46,153,87,5,81,49,79,79,0,53,63,0,0,11,0,0,0,0,64,2,5,14,18,3,53,132,102,56,57,44,0,68,24,0,76,52,2,0,12,0,20,2,12,0,3,3,19,61,112,14,42,77,0,32,60,0,0,48,4,0,5,91,14,1,85,114,6,11,30,89,101,10,0,65,3,1,50,9,6,1,0,1,15,6,0,13,86,53,0,0,0,5,0,5,6,4,1,0,13,95,222

B-factor: mean 45.54, std 9.76, range [29.57, 93.18]

Nearest PDB structures (foldseek):
  9bkb-assembly1_C  TM=9.958E-01  e=3.030E-29  Acinetobacter baylyi
  9bki-assembly1_B  TM=9.941E-01  e=2.849E-29  Acinetobacter baylyi
  9bki-assembly2_F  TM=9.956E-01  e=3.223E-29  Acinetobacter baylyi
  9bki-assembly1_C  TM=9.917E-01  e=3.429E-29  Acinetobacter baylyi
  9bki-assembly3_G-3  TM=9.944E-01  e=4.126E-29  Acinetobacter baylyi

Radius of gyration: 20.71 Å; Cα contacts (8 Å, |Δi|>4): 1139; chains: 3; bounding box: 56×49×52 Å

Organism: Acinetobacter baylyi (strain ATCC 33305 / BD413 / ADP1) (NCBI:txid62977)

Secondary structure (DSSP, 8-state):
--HHHHHHHHHHHHT--------SEEEETTEEEEEEE-SEETTEE-S-S-BTTTB-HHHHHHHHHHHHHHHHHHHHHHHS-GGGEEEEEEEEEEEEB-TT---HHHHHHHHHHHHHHHHHHHHT--EEEEEEESB-GGG-SEEEEEEEEE--/--HHHHHHHHHHHHT------EEEETTEEEEEEE-SBSSSSBSSBS-BTTTB-HHHHHHHHHHHHHHHHHHHHHHHSSGGGEEEEEEEEEEEEB-TT---HHHHHHHHHHHHHHHHHHHHT--EEEEEEESB-GGGBSEEEEEEEEEP-/--HHHHHHHHHHHHT--------SEEEETTEEEEEEE-SB-SSSBSSBS-BTTTB-HHHHHHHHHHHHHHHHHHHHHHHSSGGGEEEEEEEEEEEEB-TT---HHHHHHHHHHHHHHHH-TTTT--EEEEEEESB-GGGBSEEEEEEEEEP-

Foldseek 3Di:
DALVVLLVVVCVVLPFDLLPVPDQWDDDPQKIWGDKFWLAGPRDRPDFAAEVPRADLVRLLSRLLSRLSNNCSVVCVVPVDPVFFQAFAEKEKEFQYDPPDDVQVSSNVSNLVNLCSRHNPRRSDYYYHGDYDNADPPRTGMIMITMTGTDD/DAQVVLLVVVCVVLPADLLVQWDDDPQKIWGDKFWLDHPHDRDQFAAEPPPADLVSLLSRLLSRLSNNCSVVCVVPVDPVFFQAFAEKEKEFQHDPPDDVQVSSNVSNLVSLCSRVHDPRSDYYYYGDYDNADPPRTGMIMITMTGTDD/DALPVLLVVVCVVLVFDLLPVDDQWDDDPQKIWGDKFWLATPHDRDQFAAEVPPADLVNLLSRLLSRLSNNCSVVCVVPVGPVFFQAFAEKEKEFQYDPPDDVQVSSNVSNLVSLCRSPNPRRSDYYYDGDYDNADPPRGGMIMITMTGTDD

Sequence (453 aa):
MNRDDAFLTVQARLGYDFSGKYTSLIEHAGLAYMSGQIPRVEDKVQVCGKVGFDVDLSQAQLAASISTMRALAILKQHYGTLQVVEKVLQMNVFIHSTADFTQQSEVADGASEILYEILGSDTGQHTRTSVSVCQLPKNASVEINFIVALKQMNRDDAFLTVQARLGYDFSTSLIEHAGLAYMSGQIPRVEDKVQVCGKVGFDVDLSQAQLAASISTMRALAILKQHYGTLQVVEKVLQMNVFIHSTADFTQQSEVADGASEILYEILGSDTGQHTRTSVSVCQLPKNASVEINFIVALKQMNRDDAFLTVQARLGYDFSGKYTSLIEHAGLAYMSGQIPRVEDKVQVCGKVGFDVDLSQAQLAASISTMRALAILKQHYGTLQVVEKVLQMNVFIHSTADFTQQSEVADGASEILYEILGSDTGQHTRTSVSVCQLPKNASVEINFIVALKQ